Protein AF-F4LN16-F1 (afdb_monomer_lite)

Secondary structure (DSSP, 8-state):
---SHHHHHHHHTTHHHHHHHHHHHHHHHHHHHHHHHHHHHHHHHHHHHSTTTGGGG---EE--GGG--GGGG-TTTS-TTS------HHHHHHHHHIIIIIIHHHHHHHHHTT--HHHHHHHHHHHHHHHHHHHHHHHHHHHSS-SSEE-STTEETTTEESTTHHHHHHHHHHHHHHHHHHHHHHHHHHHHH--SS--TT-TT------EEEEE----B-S--TTSSS-TTHHHHHHHHHHHHHT-TTEEEEEEES-SB-SS-S-TTSPPPPHHHHHHHTTTSHHHHHHHHHHHHSSEEEEE--STTTT--TTTT--TT-SSPPEE--HHHHHHHTGGGTEEE--SGGG-TTTS---STT-GGG--HHHHHHHHHHTSS-HHHHHHHHHH-HHHHHHHHHHHHHHHT--S-HHHHHHHHHHHHHHHHHHHHHHHHHHHHHH-TTSPPP-TT-EE---TTS--EEHHHHHHHTTTHHHHHHH-SSS-HHHHHTSSSSTTTTHHHHHHTT-SB-HHHHHHHHSS-----EEEEE-TTSS-EEEEE-SBSS-EEEEE---SS---TT---EEEEEEEETTEEEEEEEE-

Radius of gyration: 30.89 Å; chains: 1; bounding box: 76×67×86 Å

InterPro domains:
  IPR004843 Calcineurin-like, phosphoesterase domain [PF00149] (211-348)
  IPR029052 Metallo-dependent phosphatase-like [G3DSA:3.60.21.10] (211-582)
  IPR029052 Metallo-dependent phosphatase-like [SSF56300] (209-579)
  IPR043461 UDP-2,3-diacylglucosamine hydrolase LpxH-like [PTHR34990] (208-359)

Structure (mmCIF, N/CA/C/O backbone):
data_AF-F4LN16-F1
#
_entry.id   AF-F4LN16-F1
#
loop_
_atom_site.group_PDB
_atom_site.id
_atom_site.type_symbol
_atom_site.label_atom_id
_atom_site.label_alt_id
_atom_site.label_comp_id
_atom_site.label_asym_id
_atom_site.label_entity_id
_atom_site.label_seq_id
_atom_site.pdbx_PDB_ins_code
_atom_site.Cartn_x
_atom_site.Cartn_y
_atom_site.Cartn_z
_atom_site.occupancy
_atom_site.B_iso_or_equiv
_atom_site.auth_seq_id
_atom_site.auth_comp_id
_atom_site.auth_asym_id
_atom_site.auth_atom_id
_atom_site.pdbx_PDB_model_num
ATOM 1 N N . MET A 1 1 ? 5.164 -34.616 -32.932 1.00 37.34 1 MET A N 1
ATOM 2 C CA . MET A 1 1 ? 6.155 -33.769 -33.631 1.00 37.34 1 MET A CA 1
ATOM 3 C C . MET A 1 1 ? 5.549 -32.377 -33.797 1.00 37.34 1 MET A C 1
ATOM 5 O O . MET A 1 1 ? 5.328 -31.905 -34.899 1.00 37.34 1 MET A O 1
ATOM 9 N N . GLU A 1 2 ? 5.218 -31.737 -32.679 1.00 31.42 2 GLU A N 1
ATOM 10 C CA . GLU A 1 2 ? 4.514 -30.456 -32.666 1.00 31.42 2 GLU A CA 1
ATOM 11 C C . GLU A 1 2 ? 5.154 -29.552 -31.614 1.00 31.42 2 GLU A C 1
ATOM 13 O O . GLU A 1 2 ? 5.556 -30.015 -30.548 1.00 31.42 2 GLU A O 1
ATOM 18 N N . ASP A 1 3 ? 5.220 -28.270 -31.959 1.00 35.97 3 ASP A N 1
ATOM 19 C CA . ASP A 1 3 ? 5.497 -27.126 -31.089 1.00 35.97 3 ASP A CA 1
ATOM 20 C C . ASP A 1 3 ? 6.939 -26.577 -30.972 1.00 35.97 3 ASP A C 1
ATOM 22 O O . ASP A 1 3 ? 7.428 -26.192 -29.906 1.00 35.97 3 ASP A O 1
ATOM 26 N N . THR A 1 4 ? 7.619 -26.425 -32.111 1.00 29.00 4 THR A N 1
ATOM 27 C CA . THR A 1 4 ? 8.738 -25.466 -32.264 1.00 29.00 4 THR A CA 1
ATOM 28 C C . THR A 1 4 ? 8.335 -24.181 -33.005 1.00 29.00 4 THR A C 1
ATOM 30 O O . THR A 1 4 ? 8.997 -23.146 -32.860 1.00 29.00 4 THR A O 1
ATOM 33 N N . SER A 1 5 ? 7.213 -24.179 -33.731 1.00 26.91 5 SER A N 1
ATOM 34 C CA . SER A 1 5 ? 6.745 -23.029 -34.520 1.00 26.91 5 SER A CA 1
ATOM 35 C C . SER A 1 5 ? 6.033 -21.956 -33.677 1.00 26.91 5 SER A C 1
ATOM 37 O O . SER A 1 5 ? 6.290 -20.764 -33.871 1.00 26.91 5 SER A O 1
ATOM 39 N N . ILE A 1 6 ? 5.233 -22.327 -32.667 1.00 27.16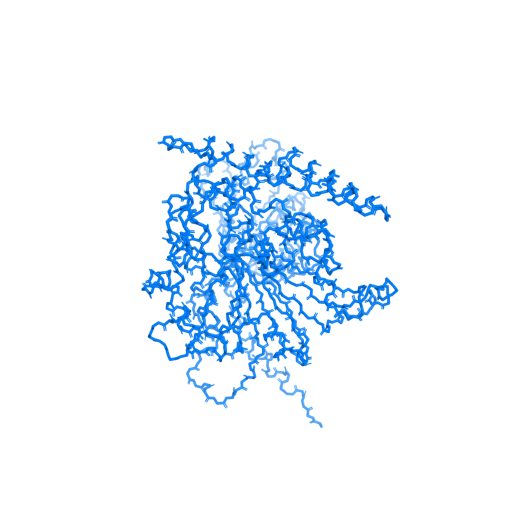 6 ILE A N 1
ATOM 40 C CA . ILE A 1 6 ? 4.434 -21.374 -31.864 1.00 27.16 6 ILE A CA 1
ATOM 41 C C . ILE A 1 6 ? 5.323 -20.594 -30.874 1.00 27.16 6 ILE A C 1
ATOM 43 O O . ILE A 1 6 ? 5.148 -19.385 -30.661 1.00 27.16 6 ILE A O 1
ATOM 47 N N . ARG A 1 7 ? 6.374 -21.228 -30.336 1.00 28.97 7 ARG A N 1
ATOM 48 C CA . ARG A 1 7 ? 7.400 -20.551 -29.514 1.00 28.97 7 ARG A CA 1
ATOM 49 C C . ARG A 1 7 ? 8.200 -19.503 -30.290 1.00 28.97 7 ARG A C 1
ATOM 51 O O . ARG A 1 7 ? 8.580 -18.481 -29.711 1.00 28.97 7 ARG A O 1
ATOM 58 N N . THR A 1 8 ? 8.420 -19.730 -31.580 1.00 29.66 8 THR A N 1
ATOM 59 C CA . THR A 1 8 ? 9.166 -18.821 -32.460 1.00 29.66 8 THR A CA 1
ATOM 60 C C . THR A 1 8 ? 8.278 -17.656 -32.911 1.00 29.66 8 THR A C 1
ATOM 62 O O . THR A 1 8 ? 8.691 -16.496 -32.829 1.00 29.66 8 THR A O 1
ATOM 65 N N . TYR A 1 9 ? 7.002 -17.921 -33.213 1.00 26.88 9 TYR A N 1
ATOM 66 C CA . TYR A 1 9 ? 6.015 -16.900 -33.587 1.00 26.88 9 TYR A CA 1
ATOM 67 C C . TYR A 1 9 ? 5.689 -15.898 -32.464 1.00 26.88 9 TYR A C 1
ATOM 69 O O . TYR A 1 9 ? 5.563 -14.698 -32.718 1.00 26.88 9 TYR A O 1
ATOM 77 N N . SER A 1 10 ? 5.610 -16.334 -31.200 1.00 31.66 10 SER A N 1
ATOM 78 C CA . SER A 1 10 ? 5.331 -15.422 -30.070 1.00 31.66 10 SER A CA 1
ATOM 79 C C . SER A 1 10 ? 6.490 -14.464 -29.744 1.00 31.66 10 SER A C 1
ATOM 81 O O . SER A 1 10 ? 6.257 -13.346 -29.271 1.00 31.66 10 SER A O 1
ATOM 83 N N . LYS A 1 11 ? 7.737 -14.862 -30.041 1.00 32.44 11 LYS A N 1
ATOM 84 C CA . LYS A 1 11 ? 8.923 -13.995 -29.948 1.00 32.44 11 LYS A CA 1
ATOM 85 C C . LYS A 1 11 ? 9.007 -13.032 -31.132 1.00 32.44 11 LYS A C 1
ATOM 87 O O . LYS A 1 11 ? 9.283 -11.853 -30.915 1.00 32.44 11 LYS A O 1
ATOM 92 N N . LEU A 1 12 ? 8.689 -13.498 -32.343 1.00 32.75 12 LEU A N 1
ATOM 93 C CA . LEU A 1 12 ? 8.627 -12.670 -33.553 1.00 32.75 12 LEU A CA 1
ATOM 94 C C . LEU A 1 12 ? 7.571 -11.563 -33.439 1.00 32.75 12 LEU A C 1
ATOM 96 O O . LEU A 1 12 ? 7.859 -10.424 -33.780 1.00 32.75 12 LEU A O 1
ATOM 100 N N . LYS A 1 13 ? 6.401 -11.822 -32.836 1.00 37.47 13 LYS A N 1
ATOM 101 C CA . LYS A 1 13 ? 5.354 -10.796 -32.628 1.00 37.47 13 LYS A CA 1
ATOM 102 C C . LYS A 1 13 ? 5.766 -9.676 -31.651 1.00 37.47 13 LYS A C 1
ATOM 104 O O . LYS A 1 13 ? 5.199 -8.587 -31.683 1.00 37.47 13 LYS A O 1
ATOM 109 N N . GLN A 1 14 ? 6.764 -9.914 -30.791 1.00 49.38 14 GLN A N 1
ATOM 110 C CA . GLN A 1 14 ? 7.342 -8.903 -29.890 1.00 49.38 14 GLN A CA 1
ATOM 111 C C . GLN A 1 14 ? 8.616 -8.251 -30.440 1.00 49.38 14 GLN A C 1
ATOM 113 O O . GLN A 1 14 ? 9.023 -7.205 -29.932 1.00 49.38 14 GLN A O 1
ATOM 118 N N . TRP A 1 15 ? 9.253 -8.843 -31.452 1.00 52.09 15 TRP A N 1
ATOM 119 C CA . TRP A 1 15 ? 10.538 -8.383 -31.971 1.00 52.09 15 TRP A CA 1
ATOM 120 C C . TRP A 1 15 ? 10.449 -6.987 -32.613 1.00 52.09 15 TRP A C 1
ATOM 122 O O . TRP A 1 15 ? 11.186 -6.115 -32.158 1.00 52.09 15 TRP A O 1
ATOM 132 N N . PRO A 1 16 ? 9.473 -6.669 -33.492 1.00 63.22 16 PRO A N 1
ATOM 133 C CA . PRO A 1 16 ? 9.301 -5.310 -34.014 1.00 63.22 16 PRO A CA 1
ATOM 134 C C . PRO A 1 16 ? 9.028 -4.269 -32.924 1.00 63.22 16 PRO A C 1
ATOM 136 O O . PRO A 1 16 ? 9.387 -3.103 -33.057 1.00 63.22 16 PRO A O 1
ATOM 139 N N . LYS A 1 17 ? 8.382 -4.659 -31.816 1.00 62.19 17 LYS A N 1
ATOM 140 C CA . LYS A 1 17 ? 8.159 -3.764 -30.668 1.00 62.19 17 LYS A CA 1
ATOM 141 C C . LYS A 1 17 ? 9.467 -3.486 -29.928 1.00 62.19 17 LYS A C 1
ATOM 143 O O . LYS A 1 17 ? 9.759 -2.330 -29.647 1.00 62.19 17 LYS A O 1
ATOM 148 N N . ARG A 1 18 ? 10.262 -4.525 -29.654 1.00 65.62 18 ARG A N 1
ATOM 149 C CA . ARG A 1 18 ? 11.571 -4.391 -28.996 1.00 65.62 18 ARG A CA 1
ATOM 150 C C . ARG A 1 18 ? 12.561 -3.615 -29.856 1.00 65.62 18 ARG A C 1
ATOM 152 O O . ARG A 1 18 ? 13.267 -2.776 -29.320 1.00 65.62 18 ARG A O 1
ATOM 159 N N . VAL A 1 19 ? 12.552 -3.835 -31.169 1.00 75.25 19 VAL A N 1
ATOM 160 C CA . VAL A 1 19 ? 13.363 -3.076 -32.128 1.00 75.25 19 VAL A CA 1
ATOM 161 C C . VAL A 1 19 ? 12.943 -1.610 -32.140 1.00 75.25 19 VAL A C 1
ATOM 163 O O . VAL A 1 19 ? 13.795 -0.751 -31.976 1.00 75.25 19 VAL A O 1
ATOM 166 N N . ARG A 1 20 ? 11.644 -1.292 -32.224 1.00 73.75 20 ARG A N 1
ATOM 167 C CA . ARG A 1 20 ? 11.171 0.105 -32.156 1.00 73.75 20 ARG A CA 1
ATOM 168 C C . ARG A 1 20 ? 11.523 0.798 -30.839 1.00 73.75 20 ARG A C 1
ATOM 170 O O . ARG A 1 20 ? 11.891 1.966 -30.854 1.00 73.75 20 ARG A O 1
ATOM 177 N N . GLN A 1 21 ? 11.427 0.095 -29.711 1.00 72.25 21 GLN A N 1
ATOM 178 C CA . GLN A 1 21 ? 11.827 0.629 -28.405 1.00 72.25 21 GLN A CA 1
ATOM 179 C C . GLN A 1 21 ? 13.337 0.854 -28.323 1.00 72.25 21 GLN A C 1
ATOM 181 O O . GLN A 1 21 ? 13.765 1.917 -27.887 1.00 72.25 21 GLN A O 1
ATOM 186 N N . ALA A 1 22 ? 14.133 -0.115 -28.780 1.00 81.44 22 ALA A N 1
ATOM 187 C CA . ALA A 1 22 ? 15.582 0.015 -28.853 1.00 81.44 22 ALA A CA 1
ATOM 188 C C . ALA A 1 22 ? 15.990 1.173 -29.772 1.00 81.44 22 ALA A C 1
ATOM 190 O O . ALA A 1 22 ? 16.833 1.965 -29.379 1.00 81.44 22 ALA A O 1
ATOM 191 N N . LEU A 1 23 ? 15.339 1.334 -30.930 1.00 84.25 23 LEU A N 1
ATOM 192 C CA . LEU A 1 23 ? 15.556 2.460 -31.840 1.00 84.25 23 LEU A CA 1
ATOM 193 C C . LEU A 1 23 ? 15.198 3.788 -31.171 1.00 84.25 23 LEU A C 1
ATOM 195 O O . LEU A 1 23 ? 16.035 4.674 -31.111 1.00 84.25 23 LEU A O 1
ATOM 199 N N . PHE A 1 24 ? 14.001 3.934 -30.602 1.00 83.12 24 PHE A N 1
ATOM 200 C CA . PHE A 1 24 ? 13.616 5.173 -29.915 1.00 83.12 24 PHE A CA 1
ATOM 201 C C . PHE A 1 24 ? 14.622 5.567 -28.822 1.00 83.12 24 PHE A C 1
ATOM 203 O O . PHE A 1 24 ? 15.041 6.721 -28.746 1.00 83.12 24 PHE A O 1
ATOM 210 N N . ARG A 1 25 ? 15.046 4.595 -28.008 1.00 85.25 25 ARG A N 1
ATOM 211 C CA . ARG A 1 25 ? 16.052 4.800 -26.961 1.00 85.25 25 ARG A CA 1
ATOM 212 C C . ARG A 1 25 ? 17.414 5.147 -27.544 1.00 85.25 25 ARG A C 1
ATOM 214 O O . ARG A 1 25 ? 18.041 6.079 -27.062 1.00 85.25 25 ARG A O 1
ATOM 221 N N . PHE A 1 26 ? 17.830 4.464 -28.606 1.00 91.19 26 PHE A N 1
ATOM 222 C CA . PHE A 1 26 ? 19.045 4.772 -29.353 1.00 91.19 26 PHE A CA 1
ATOM 223 C C . PHE A 1 26 ? 19.055 6.234 -29.811 1.00 91.19 26 PHE A C 1
ATOM 225 O O . PHE A 1 26 ? 20.025 6.939 -29.546 1.00 91.19 26 PHE A O 1
ATOM 232 N N . PHE A 1 27 ? 17.957 6.713 -30.410 1.00 89.00 27 PHE A N 1
ATOM 233 C CA . PHE A 1 27 ? 17.857 8.103 -30.861 1.00 89.00 27 PHE A CA 1
ATOM 234 C C . PHE A 1 27 ? 17.909 9.095 -29.695 1.00 89.00 27 PHE A C 1
ATOM 236 O O . PHE A 1 27 ? 18.567 10.130 -29.786 1.00 89.00 27 PHE A O 1
ATOM 243 N N . LEU A 1 28 ? 17.238 8.778 -28.586 1.00 87.12 28 LEU A N 1
ATOM 244 C CA . LEU A 1 28 ? 17.221 9.636 -27.407 1.00 87.12 28 LEU A CA 1
ATOM 245 C C . LEU A 1 28 ? 18.602 9.732 -26.743 1.00 87.12 28 LEU A C 1
ATOM 247 O O . LEU A 1 28 ? 19.050 10.838 -26.438 1.00 87.12 28 LEU A O 1
ATOM 251 N N . TYR A 1 29 ? 19.284 8.597 -26.560 1.00 90.44 29 TYR A N 1
ATOM 252 C CA . TYR A 1 29 ? 20.649 8.554 -26.035 1.00 90.44 29 TYR A CA 1
ATOM 253 C C . TYR A 1 29 ? 21.619 9.299 -26.946 1.00 90.44 29 TYR A C 1
ATOM 255 O O . TYR A 1 29 ? 22.353 10.155 -26.459 1.00 90.44 29 TYR A O 1
ATOM 263 N N . GLY A 1 30 ? 21.569 9.037 -28.255 1.00 90.75 30 GLY A N 1
ATOM 264 C CA . GLY A 1 30 ? 22.400 9.728 -29.237 1.00 90.75 30 GLY A CA 1
ATOM 265 C C . GLY A 1 30 ? 22.217 11.246 -29.181 1.00 90.75 30 GLY A C 1
ATO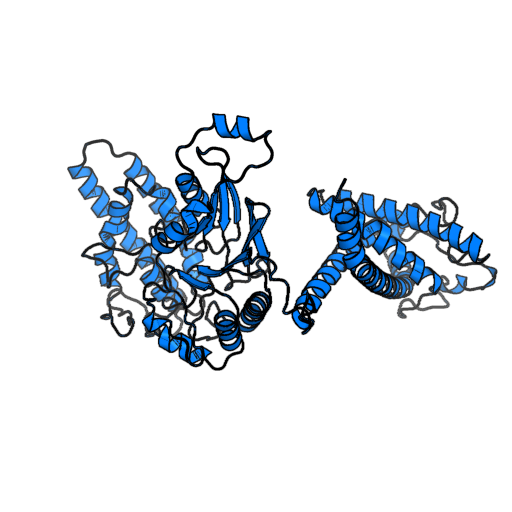M 266 O O . GLY A 1 30 ? 23.198 11.980 -29.113 1.00 90.75 30 GLY A O 1
ATOM 267 N N . ALA A 1 31 ? 20.970 11.727 -29.124 1.00 89.00 31 ALA A N 1
ATOM 268 C CA . ALA A 1 31 ? 20.674 13.159 -29.084 1.00 89.00 31 ALA A CA 1
ATOM 269 C C . ALA A 1 31 ? 21.133 13.815 -27.773 1.00 89.00 31 ALA A C 1
ATOM 271 O O . ALA A 1 31 ? 21.769 14.867 -27.791 1.00 89.00 31 ALA A O 1
ATOM 272 N N . SER A 1 32 ? 20.830 13.189 -26.631 1.00 85.75 32 SER A N 1
ATOM 273 C CA . SER A 1 32 ? 21.186 13.730 -25.314 1.00 85.75 32 SER A CA 1
ATOM 274 C C . SER A 1 32 ? 22.694 13.766 -25.089 1.00 85.75 32 SER A C 1
ATOM 276 O O . SER A 1 32 ? 23.201 14.723 -24.512 1.00 85.75 32 SER A O 1
ATOM 278 N N . LEU A 1 33 ? 23.420 12.748 -25.553 1.00 89.00 33 LEU A N 1
ATOM 279 C CA . LEU A 1 33 ? 24.867 12.679 -25.379 1.00 89.00 33 LEU A CA 1
ATOM 280 C C . LEU A 1 33 ? 25.624 13.546 -26.387 1.00 89.00 33 LEU A C 1
ATOM 282 O O . LEU A 1 33 ? 26.634 14.113 -26.001 1.00 89.00 33 LEU A O 1
ATOM 286 N N . ILE A 1 34 ? 25.111 13.773 -27.605 1.00 88.81 34 ILE A N 1
ATOM 287 C CA . ILE A 1 34 ? 25.648 14.836 -28.476 1.00 88.81 34 ILE A CA 1
ATOM 288 C C . ILE A 1 34 ? 25.485 16.212 -27.825 1.00 88.81 34 ILE A C 1
ATOM 290 O O . ILE A 1 34 ? 26.419 17.008 -27.829 1.00 88.81 34 ILE A O 1
ATOM 294 N N . ALA A 1 35 ? 24.317 16.507 -27.245 1.00 85.19 35 ALA A N 1
ATOM 295 C CA . ALA A 1 35 ? 24.130 17.763 -26.521 1.00 85.19 35 ALA A CA 1
ATOM 296 C C . ALA A 1 35 ? 25.091 17.864 -25.320 1.00 85.19 35 ALA A C 1
ATOM 298 O O . ALA A 1 35 ? 25.643 18.930 -25.049 1.00 85.19 35 ALA A O 1
ATOM 299 N N . GLY A 1 36 ? 25.327 16.737 -24.640 1.00 84.88 36 GLY A N 1
ATOM 300 C CA . GLY A 1 36 ? 26.339 16.601 -23.597 1.00 84.88 36 GLY A CA 1
ATOM 301 C C . GLY A 1 36 ? 27.752 16.896 -24.098 1.00 84.88 36 GLY A C 1
ATOM 302 O O . GLY A 1 36 ? 28.446 17.674 -23.459 1.00 84.88 36 GLY A O 1
ATOM 303 N N . GLU A 1 37 ? 28.142 16.354 -25.252 1.00 85.19 37 GLU A N 1
ATOM 304 C CA . GLU A 1 37 ? 29.452 16.553 -25.889 1.00 85.19 37 GLU A CA 1
ATOM 305 C C . GLU A 1 37 ? 29.754 18.034 -26.128 1.00 85.19 37 GLU A C 1
ATOM 307 O O . GLU A 1 37 ? 30.825 18.532 -25.784 1.00 85.19 37 GLU A O 1
ATOM 312 N N . VAL A 1 38 ? 28.766 18.777 -26.636 1.00 82.31 38 VAL A N 1
ATOM 313 C CA . VAL A 1 38 ? 28.900 20.222 -26.860 1.00 82.31 38 VAL A CA 1
ATOM 314 C C . VAL A 1 38 ? 29.159 20.961 -25.542 1.00 82.31 38 VAL A C 1
ATOM 316 O O . VAL A 1 38 ? 29.987 21.868 -25.490 1.00 82.31 38 VAL A O 1
ATOM 319 N N . ALA A 1 39 ? 28.507 20.549 -24.452 1.00 82.88 39 ALA A N 1
ATOM 320 C CA . ALA A 1 39 ? 28.757 21.106 -23.124 1.00 82.88 39 ALA A CA 1
ATOM 321 C C . ALA A 1 39 ? 30.084 20.627 -22.508 1.00 82.88 39 ALA A C 1
ATOM 323 O O . ALA A 1 39 ? 30.680 21.322 -21.679 1.00 82.88 39 ALA A O 1
ATOM 324 N N . PHE A 1 40 ? 30.555 19.449 -22.910 1.00 85.81 40 PHE A N 1
ATOM 325 C CA . PHE A 1 40 ? 31.694 18.765 -22.319 1.00 85.81 40 PHE A CA 1
ATOM 326 C C . PHE A 1 40 ? 33.007 19.526 -22.543 1.00 85.81 40 PHE A C 1
ATOM 328 O O . PHE A 1 40 ? 33.844 19.581 -21.640 1.00 85.81 40 PHE A O 1
ATOM 335 N N . TYR A 1 41 ? 33.150 20.223 -23.675 1.00 83.38 41 TYR A N 1
ATOM 336 C CA . TYR A 1 41 ? 34.265 21.145 -23.938 1.00 83.38 41 TYR A CA 1
ATOM 337 C C . TYR A 1 41 ? 34.369 22.255 -22.884 1.00 83.38 41 TYR A C 1
ATOM 339 O O . TYR A 1 41 ? 35.424 22.444 -22.268 1.00 83.38 41 TYR A O 1
ATOM 347 N N . THR A 1 42 ? 33.270 22.969 -22.631 1.00 85.31 42 THR A N 1
ATOM 348 C CA . THR A 1 42 ? 33.218 24.037 -21.623 1.00 85.31 42 THR A CA 1
ATOM 349 C C . THR A 1 42 ? 33.458 23.481 -20.218 1.00 85.31 42 THR A C 1
ATOM 351 O O . THR A 1 42 ? 34.251 24.047 -19.465 1.00 85.31 42 THR A O 1
ATOM 354 N N . ILE A 1 43 ? 32.851 22.337 -19.876 1.00 86.88 43 ILE A N 1
ATOM 355 C CA . ILE A 1 43 ? 33.059 21.659 -18.584 1.00 86.88 43 ILE A CA 1
ATOM 356 C C . ILE A 1 43 ? 34.537 21.300 -18.391 1.00 86.88 43 ILE A C 1
ATOM 358 O O . ILE A 1 43 ? 35.085 21.528 -17.315 1.00 86.88 43 ILE A O 1
ATOM 362 N N . THR A 1 44 ? 35.198 20.798 -19.434 1.00 87.81 44 THR A N 1
ATOM 363 C CA . THR A 1 44 ? 36.616 20.423 -19.388 1.00 87.81 44 THR A CA 1
ATOM 364 C C . THR A 1 44 ? 37.510 21.632 -19.154 1.00 87.81 44 THR A C 1
ATOM 366 O O . THR A 1 44 ? 38.386 21.592 -18.290 1.00 87.81 44 THR A O 1
ATOM 369 N N . LYS A 1 45 ? 37.264 22.741 -19.862 1.00 86.19 45 LYS A N 1
ATOM 370 C CA . LYS A 1 45 ? 37.996 24.001 -19.655 1.00 86.19 45 LYS A CA 1
ATOM 371 C C . LYS A 1 45 ? 37.838 24.519 -18.225 1.00 86.19 45 LYS A C 1
ATOM 373 O O . LYS A 1 45 ? 38.839 24.824 -17.583 1.00 86.19 45 LYS A O 1
ATOM 378 N N . ILE A 1 46 ? 36.606 24.552 -17.709 1.00 87.75 46 ILE A N 1
ATOM 379 C CA . ILE A 1 46 ? 36.316 24.955 -16.324 1.00 87.75 46 ILE A CA 1
ATOM 380 C C . ILE A 1 46 ? 37.029 24.027 -15.336 1.00 87.75 46 ILE A C 1
ATOM 382 O O . ILE A 1 46 ? 37.689 24.496 -14.412 1.00 87.75 46 ILE A O 1
ATOM 386 N N . GLY A 1 47 ? 36.938 22.714 -15.548 1.00 88.19 47 GLY A N 1
ATOM 387 C CA . GLY A 1 47 ? 37.581 21.706 -14.714 1.00 88.19 47 GLY A CA 1
ATOM 388 C C . GLY A 1 47 ? 39.094 21.897 -14.626 1.00 88.19 47 GLY A C 1
ATOM 389 O O . GLY A 1 47 ? 39.642 21.904 -13.525 1.00 88.19 47 GLY A O 1
ATOM 390 N N . ARG A 1 48 ? 39.761 22.160 -15.760 1.00 88.50 48 ARG A N 1
ATOM 391 C CA . ARG A 1 48 ? 41.199 22.487 -15.822 1.00 88.50 48 ARG A CA 1
ATOM 392 C C . ARG A 1 48 ? 41.556 23.758 -15.040 1.00 88.50 48 ARG A C 1
ATOM 394 O O . ARG A 1 48 ? 42.661 23.848 -14.514 1.00 88.50 48 ARG A O 1
ATOM 401 N N . SER A 1 49 ? 40.640 24.721 -14.924 1.00 86.25 49 SER A N 1
ATOM 402 C CA . SER A 1 49 ? 40.849 25.945 -14.134 1.00 86.25 49 SER A CA 1
ATOM 403 C C . SER A 1 49 ? 40.714 25.736 -12.616 1.00 86.25 49 SER A C 1
ATOM 405 O O . SER A 1 49 ? 41.193 26.566 -11.842 1.00 86.25 49 SER A O 1
ATOM 407 N N . ILE A 1 50 ? 40.097 24.640 -12.156 1.00 90.00 50 ILE A N 1
ATOM 408 C CA . ILE A 1 50 ? 39.844 24.372 -10.730 1.00 90.00 50 ILE A CA 1
ATOM 409 C C . ILE A 1 50 ? 40.928 23.434 -10.176 1.00 90.00 50 ILE A C 1
ATOM 411 O O . ILE A 1 50 ? 40.825 22.212 -10.269 1.00 90.00 50 ILE A O 1
ATOM 415 N N . LYS A 1 51 ? 41.967 24.006 -9.546 1.00 91.25 51 LYS A N 1
ATOM 416 C CA . LYS A 1 51 ? 43.184 23.283 -9.106 1.00 91.25 51 LYS A CA 1
ATOM 417 C C . LYS A 1 51 ? 42.941 21.933 -8.396 1.00 91.25 51 LYS A C 1
ATOM 419 O O . LYS A 1 51 ? 43.603 20.973 -8.782 1.00 91.25 51 LYS A O 1
ATOM 424 N N . PRO A 1 52 ? 42.016 21.795 -7.420 1.00 91.12 52 PRO A N 1
ATOM 425 C CA . PRO A 1 52 ? 41.808 20.517 -6.725 1.00 91.12 52 PRO A CA 1
ATOM 426 C C . PRO A 1 52 ? 41.337 19.355 -7.613 1.00 91.12 52 PRO A C 1
ATOM 428 O O . PRO A 1 52 ? 41.544 18.196 -7.262 1.00 91.12 52 PRO A O 1
ATOM 431 N N . ILE A 1 53 ? 40.697 19.650 -8.748 1.00 88.94 53 ILE A N 1
ATOM 432 C CA . ILE A 1 53 ? 40.116 18.644 -9.650 1.00 88.94 53 ILE A CA 1
ATOM 433 C C . ILE A 1 53 ? 40.693 18.699 -11.065 1.00 88.94 53 ILE A C 1
ATOM 435 O O . ILE A 1 53 ? 40.347 17.850 -11.876 1.00 88.94 53 ILE A O 1
ATOM 439 N N . ALA A 1 54 ? 41.588 19.645 -11.365 1.00 88.38 54 ALA A N 1
ATOM 440 C CA . ALA A 1 54 ? 42.150 19.854 -12.700 1.00 88.38 54 ALA A CA 1
ATOM 441 C C . ALA A 1 54 ? 42.791 18.590 -13.291 1.00 88.38 54 ALA A C 1
ATOM 443 O O . ALA A 1 54 ? 42.704 18.357 -14.495 1.00 88.38 54 ALA A O 1
ATOM 444 N N . TRP A 1 55 ? 43.366 17.736 -12.440 1.00 85.50 55 TRP A N 1
ATOM 445 C CA . TRP A 1 55 ? 43.961 16.463 -12.841 1.00 85.50 55 TRP A CA 1
ATOM 446 C C . TRP A 1 55 ? 42.957 15.502 -13.509 1.00 85.50 55 TRP A C 1
ATOM 448 O O . TRP A 1 55 ? 43.354 14.747 -14.394 1.00 85.50 55 TRP A O 1
ATOM 458 N N . LEU A 1 56 ? 41.660 15.580 -13.169 1.00 84.81 56 LEU A N 1
ATOM 459 C CA . LEU A 1 56 ? 40.579 14.787 -13.784 1.00 84.81 56 LEU A CA 1
ATOM 460 C C . LEU A 1 56 ? 40.262 15.207 -15.227 1.00 84.81 56 LEU A C 1
ATOM 462 O O . LEU A 1 56 ? 39.538 14.501 -15.921 1.00 84.81 56 LEU A O 1
ATOM 466 N N . PHE A 1 57 ? 40.772 16.359 -15.666 1.00 88.00 57 PHE A N 1
ATOM 467 C CA . PHE A 1 57 ? 40.487 16.973 -16.966 1.00 88.00 57 PHE A CA 1
ATOM 468 C C . PHE A 1 57 ? 41.740 17.073 -17.848 1.00 88.00 57 PHE A C 1
ATOM 470 O O . PHE A 1 57 ? 41.819 17.912 -18.746 1.00 88.00 57 PHE A O 1
ATOM 477 N N . THR A 1 58 ? 42.748 16.245 -17.571 1.00 84.38 58 THR A N 1
ATOM 478 C CA . THR A 1 58 ? 44.045 16.251 -18.267 1.00 84.38 58 THR A CA 1
ATOM 479 C C . THR A 1 58 ? 44.046 15.470 -19.579 1.00 84.38 58 THR A C 1
ATOM 481 O O . THR A 1 58 ? 44.983 15.624 -20.359 1.00 84.38 58 THR A O 1
ATOM 484 N N . TYR A 1 59 ? 43.000 14.683 -19.852 1.00 88.25 59 TYR A N 1
ATOM 485 C CA . TYR A 1 59 ? 42.823 14.012 -21.139 1.00 88.25 59 TYR A CA 1
ATOM 486 C C . TYR A 1 59 ? 42.802 15.031 -22.289 1.00 88.25 59 TYR A C 1
ATOM 488 O O . TYR A 1 59 ? 42.333 16.166 -22.134 1.00 88.25 59 TYR A O 1
ATOM 496 N N . GLN A 1 60 ? 43.306 14.622 -23.449 1.00 86.44 60 GLN A N 1
ATOM 497 C CA . GLN A 1 60 ? 43.362 15.448 -24.651 1.00 86.44 60 GLN A CA 1
ATOM 498 C C . GLN A 1 60 ? 42.654 14.716 -25.775 1.00 86.44 60 GLN A C 1
ATOM 500 O O . GLN A 1 60 ? 43.250 13.864 -26.430 1.00 86.44 60 GLN A O 1
ATOM 505 N N . TRP A 1 61 ? 41.379 15.043 -25.973 1.00 87.88 61 TRP A N 1
ATOM 506 C CA . TRP A 1 61 ? 40.621 14.528 -27.100 1.00 87.88 61 TRP A CA 1
ATOM 507 C C . TRP A 1 61 ? 40.663 15.542 -28.255 1.00 87.88 61 TRP A C 1
ATOM 509 O O . TRP A 1 61 ? 40.459 16.745 -28.063 1.00 87.88 61 TRP A O 1
ATOM 519 N N . SER A 1 62 ? 40.934 15.041 -29.453 1.00 89.00 62 SER A N 1
ATOM 520 C CA . SER A 1 62 ? 41.087 15.800 -30.695 1.00 89.00 62 SER A CA 1
ATOM 521 C C . SER A 1 62 ? 40.317 15.129 -31.825 1.00 89.00 62 SER A C 1
ATOM 523 O O . SER A 1 62 ? 39.813 14.014 -31.681 1.00 89.00 62 SER A O 1
ATOM 525 N N . VAL A 1 63 ? 40.207 15.822 -32.953 1.00 90.69 63 VAL A N 1
ATOM 526 C CA . VAL A 1 63 ? 39.562 15.327 -34.178 1.00 90.69 63 VAL A CA 1
ATOM 527 C C . VAL A 1 63 ? 40.562 15.337 -35.327 1.00 90.69 63 VAL A C 1
ATOM 529 O O . VAL A 1 63 ? 41.634 15.920 -35.201 1.00 90.69 63 VAL A O 1
ATOM 532 N N . ASP A 1 64 ? 40.242 14.676 -36.442 1.00 92.19 64 ASP A N 1
ATOM 533 C CA . ASP A 1 64 ? 41.160 14.547 -37.578 1.00 92.19 64 ASP A CA 1
ATOM 534 C C . ASP A 1 64 ? 41.801 15.902 -37.967 1.00 92.19 64 ASP A C 1
ATOM 536 O O . ASP A 1 64 ? 41.076 16.845 -38.315 1.00 92.19 64 ASP A O 1
ATOM 540 N N . PRO A 1 65 ? 43.146 16.014 -37.951 1.00 90.00 65 PRO A N 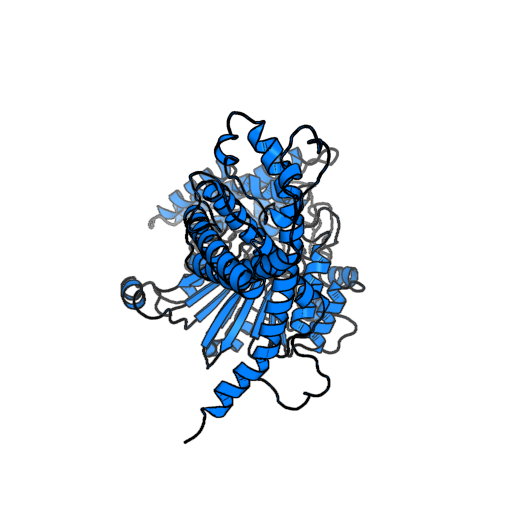1
ATOM 541 C CA . PRO A 1 65 ? 43.838 17.285 -38.169 1.00 90.00 65 PRO A CA 1
ATOM 542 C C . PRO A 1 65 ? 43.517 17.952 -39.510 1.00 90.00 65 PRO A C 1
ATOM 544 O O . PRO A 1 65 ? 43.640 19.169 -39.634 1.00 90.00 65 PRO A O 1
ATOM 547 N N . ARG A 1 66 ? 43.062 17.178 -40.508 1.00 92.50 66 ARG A N 1
ATOM 548 C CA . ARG A 1 66 ? 42.644 17.687 -41.825 1.00 92.50 66 ARG A CA 1
ATOM 549 C C . ARG A 1 66 ? 41.483 18.678 -41.755 1.00 92.50 66 ARG A C 1
ATOM 551 O O . ARG A 1 66 ? 41.293 19.442 -42.693 1.00 92.50 66 ARG A O 1
ATOM 558 N N . PHE A 1 67 ? 40.697 18.656 -40.680 1.00 87.62 67 PHE A N 1
ATOM 559 C CA . PHE A 1 67 ? 39.577 19.579 -40.503 1.00 87.62 67 PHE A CA 1
ATOM 560 C C . PHE A 1 67 ? 39.977 20.896 -39.832 1.00 87.62 67 PHE A C 1
ATOM 562 O O . PHE A 1 67 ? 39.180 21.829 -39.836 1.00 87.62 67 PHE A O 1
ATOM 569 N N . HIS A 1 68 ? 41.189 20.991 -39.274 1.00 86.81 68 HIS A N 1
ATOM 570 C CA . HIS A 1 68 ? 41.688 22.187 -38.587 1.00 86.81 68 HIS A CA 1
ATOM 571 C C . HIS A 1 68 ? 40.758 22.700 -37.464 1.00 86.81 68 HIS A C 1
ATOM 573 O O . HIS A 1 68 ? 40.615 23.905 -37.265 1.00 86.81 68 HIS A O 1
ATOM 579 N N . LEU A 1 69 ? 40.129 21.783 -36.715 1.00 84.94 69 LEU A N 1
ATOM 580 C CA . LEU A 1 69 ? 39.143 22.107 -35.669 1.00 84.94 69 LEU A CA 1
ATOM 581 C C . LEU A 1 69 ? 39.697 22.070 -34.229 1.00 84.94 69 LEU A C 1
ATOM 583 O O . LEU A 1 69 ? 38.946 22.260 -33.270 1.00 84.94 69 LEU A O 1
ATOM 587 N N . ASP A 1 70 ? 40.997 21.836 -34.039 1.00 81.88 70 ASP A N 1
ATOM 588 C CA . ASP A 1 70 ? 41.604 21.773 -32.697 1.00 81.88 70 ASP A CA 1
ATOM 589 C C . ASP A 1 70 ? 41.682 23.141 -31.991 1.00 81.88 70 ASP A C 1
ATOM 591 O O . ASP A 1 70 ? 41.834 23.199 -30.769 1.00 81.88 70 ASP A O 1
ATOM 595 N N . THR A 1 71 ? 41.477 24.241 -32.725 1.00 79.81 71 THR A N 1
ATOM 596 C CA . THR A 1 71 ? 41.476 25.625 -32.206 1.00 79.81 71 THR A CA 1
ATOM 597 C C . THR A 1 71 ? 40.432 25.870 -31.116 1.00 79.81 71 THR A C 1
ATOM 599 O O . THR A 1 71 ? 40.515 26.840 -30.364 1.00 79.81 71 THR A O 1
ATOM 602 N N . ILE A 1 72 ? 39.456 24.969 -30.961 1.00 78.56 72 ILE A N 1
ATOM 603 C CA . ILE A 1 72 ? 38.484 25.028 -29.869 1.00 78.56 72 ILE A CA 1
ATOM 604 C C . ILE A 1 72 ? 39.139 24.952 -28.486 1.00 78.56 72 ILE A C 1
ATOM 606 O O . ILE A 1 72 ? 38.564 25.443 -27.512 1.00 78.56 72 ILE A O 1
ATOM 610 N N . TRP A 1 73 ? 40.316 24.338 -28.368 1.00 79.94 73 TRP A N 1
ATOM 611 C CA . TRP A 1 73 ? 41.031 24.215 -27.101 1.00 79.94 73 TRP A CA 1
ATOM 612 C C . TRP A 1 73 ? 41.789 25.485 -26.712 1.00 79.94 73 TRP A C 1
ATOM 614 O O . TRP A 1 73 ? 42.091 25.661 -25.529 1.00 79.94 73 TRP A O 1
ATOM 624 N N . ASP A 1 74 ? 42.003 26.399 -27.658 1.00 77.75 74 ASP A N 1
ATOM 625 C CA . ASP A 1 74 ? 42.747 27.631 -27.437 1.00 77.75 74 ASP A CA 1
ATOM 626 C C . ASP A 1 74 ? 41.935 28.596 -26.566 1.00 77.75 74 ASP A C 1
ATOM 628 O O . ASP A 1 74 ? 40.850 29.073 -26.919 1.00 77.75 74 ASP A O 1
ATOM 632 N N . THR A 1 75 ? 42.471 28.904 -25.384 1.00 63.28 75 THR A N 1
ATOM 633 C CA . THR A 1 75 ? 41.803 29.725 -24.362 1.00 63.28 75 THR A CA 1
ATOM 634 C C . THR A 1 75 ? 41.556 31.171 -24.798 1.00 63.28 75 THR A C 1
ATOM 636 O O . THR A 1 75 ? 40.748 31.852 -24.175 1.00 63.28 75 THR A O 1
ATOM 639 N N . GLY A 1 76 ? 42.231 31.637 -25.855 1.00 64.81 76 GLY A N 1
ATOM 640 C CA . GLY A 1 76 ? 42.061 32.976 -26.429 1.00 64.81 76 GLY A CA 1
ATOM 641 C C . GLY A 1 76 ? 40.991 33.085 -27.522 1.00 64.81 76 GLY A C 1
ATOM 642 O O . GLY A 1 76 ? 40.602 34.198 -27.856 1.00 64.81 76 GLY A O 1
ATOM 643 N N . VAL A 1 77 ? 40.505 31.963 -28.070 1.00 66.12 77 VAL A N 1
ATOM 644 C CA . VAL A 1 77 ? 39.585 31.953 -29.226 1.00 66.12 77 VAL A CA 1
ATOM 645 C C . VAL A 1 77 ? 38.125 31.794 -28.793 1.00 66.12 77 VAL A C 1
ATOM 647 O O . VAL A 1 77 ? 37.239 32.434 -29.352 1.00 66.12 77 VAL A O 1
ATOM 650 N N . VAL A 1 78 ? 37.858 30.978 -27.767 1.00 68.19 78 VAL A N 1
ATOM 651 C CA . VAL A 1 78 ? 36.495 30.709 -27.278 1.00 68.19 78 VAL A CA 1
ATOM 652 C C . VAL A 1 78 ? 36.402 30.990 -25.773 1.00 68.19 78 VAL A C 1
ATOM 654 O O . VAL A 1 78 ? 36.987 30.231 -24.987 1.00 68.19 78 VAL A O 1
ATOM 657 N N . PRO A 1 79 ? 35.649 32.026 -25.348 1.00 74.31 79 PRO A N 1
ATOM 658 C CA . PRO A 1 79 ? 35.482 32.371 -23.938 1.00 74.31 79 PRO A CA 1
ATOM 659 C C . PRO A 1 79 ? 34.817 31.252 -23.128 1.00 74.31 79 PRO A C 1
ATOM 661 O O . PRO A 1 79 ? 33.856 30.635 -23.580 1.00 74.31 79 PRO A O 1
ATOM 664 N N . ILE A 1 80 ? 35.254 31.059 -21.877 1.00 74.50 80 ILE A N 1
ATOM 665 C CA . ILE A 1 80 ? 34.637 30.104 -20.930 1.00 74.50 80 ILE A CA 1
ATOM 666 C C . ILE A 1 80 ? 33.163 30.455 -20.642 1.00 74.50 80 ILE A C 1
ATOM 668 O O . ILE A 1 80 ? 32.368 29.576 -20.319 1.00 74.50 80 ILE A O 1
ATOM 672 N N . SER A 1 81 ? 32.780 31.727 -20.794 1.00 76.75 81 SER A N 1
ATOM 673 C CA . SER A 1 81 ? 31.402 32.208 -20.633 1.00 76.75 81 SER A CA 1
ATOM 674 C C . SER A 1 81 ? 30.444 31.756 -21.742 1.00 76.75 81 SER A C 1
ATOM 676 O O . SER A 1 81 ? 29.241 31.971 -21.617 1.00 76.75 81 SER A O 1
ATOM 678 N N . SER A 1 82 ? 30.949 31.139 -22.814 1.00 77.44 82 SER A N 1
ATOM 679 C CA . SER A 1 82 ? 30.141 30.620 -23.919 1.00 77.44 82 SER A CA 1
ATOM 680 C C . SER A 1 82 ? 30.073 29.092 -23.869 1.00 77.44 82 SER A C 1
ATOM 682 O O . SER A 1 82 ? 31.099 28.411 -23.800 1.00 77.44 82 SER A O 1
ATOM 684 N N . LEU A 1 83 ? 28.856 28.539 -23.918 1.00 77.44 83 LEU A N 1
ATOM 685 C CA . LEU A 1 83 ? 28.646 27.101 -24.087 1.00 77.44 83 LEU A CA 1
ATOM 686 C C . LEU A 1 83 ? 28.912 26.747 -25.553 1.00 77.44 83 LEU A C 1
ATOM 688 O O . LEU A 1 83 ? 28.049 26.938 -26.408 1.00 77.44 83 LEU A O 1
ATOM 692 N N . TYR A 1 84 ? 30.127 26.294 -25.841 1.00 78.56 84 TYR A N 1
ATOM 693 C CA . TYR A 1 84 ? 30.596 26.033 -27.196 1.00 78.56 84 TYR A CA 1
ATOM 694 C C . TYR A 1 84 ? 31.415 24.745 -27.219 1.00 78.56 84 TYR A C 1
ATOM 696 O O . TYR A 1 84 ? 32.326 24.557 -26.410 1.00 78.56 84 TYR A O 1
ATOM 704 N N . GLY A 1 85 ? 31.098 23.877 -28.171 1.00 80.88 85 GLY A N 1
ATOM 705 C CA . GLY A 1 85 ? 31.706 22.566 -28.340 1.00 80.88 85 GLY A CA 1
ATOM 706 C C . GLY A 1 85 ? 31.572 22.101 -29.784 1.00 80.88 85 GLY A C 1
ATOM 707 O O . GLY A 1 85 ? 30.781 22.653 -30.548 1.00 80.88 85 GLY A O 1
ATOM 708 N N . GLN A 1 86 ? 32.336 21.077 -30.150 1.00 84.19 86 GLN A N 1
ATOM 709 C CA . GLN A 1 86 ? 32.242 20.427 -31.455 1.00 84.19 86 GLN A CA 1
ATOM 710 C C . GLN A 1 86 ? 31.819 18.970 -31.280 1.00 84.19 86 GLN A C 1
ATOM 712 O O . GLN A 1 86 ? 32.222 18.310 -30.332 1.00 84.19 86 GLN A O 1
ATOM 717 N N . ALA A 1 87 ? 30.996 18.458 -32.186 1.00 86.38 87 ALA A N 1
ATOM 718 C CA . ALA A 1 87 ? 30.618 17.054 -32.189 1.00 86.38 87 ALA A CA 1
ATOM 719 C C . ALA A 1 87 ? 30.373 16.604 -33.626 1.00 86.38 87 ALA A C 1
ATOM 721 O O . ALA A 1 87 ? 29.745 17.311 -34.415 1.00 86.38 87 ALA A O 1
ATOM 722 N N . SER A 1 88 ? 30.840 15.406 -33.963 1.00 89.31 88 SER A N 1
ATOM 723 C CA . SER A 1 88 ? 30.484 14.771 -35.227 1.00 89.31 88 SER A CA 1
ATOM 724 C C . SER A 1 88 ? 29.104 14.128 -35.128 1.00 89.31 88 SER A C 1
ATOM 726 O O . SER A 1 88 ? 28.772 13.511 -34.116 1.00 89.31 88 SER A O 1
ATOM 728 N N . LEU A 1 89 ? 28.319 14.171 -36.209 1.00 89.50 89 LEU A N 1
ATOM 729 C CA . LEU A 1 89 ? 27.056 13.428 -36.287 1.00 89.50 89 LEU A CA 1
ATOM 730 C C . LEU A 1 89 ? 27.263 11.913 -36.140 1.00 89.50 89 LEU A C 1
ATOM 732 O O . LEU A 1 89 ? 26.355 11.221 -35.690 1.00 89.50 89 LEU A O 1
ATOM 736 N N . TYR A 1 90 ? 28.456 11.387 -36.436 1.00 93.12 90 TYR A N 1
ATOM 737 C CA . TYR A 1 90 ? 28.773 9.981 -36.175 1.00 93.12 90 TYR A CA 1
ATOM 738 C C . TYR A 1 90 ? 28.780 9.645 -34.676 1.00 93.12 90 TYR A C 1
ATOM 740 O O . TYR A 1 90 ? 28.414 8.527 -34.311 1.00 93.12 90 TYR A O 1
ATOM 748 N N . MET A 1 91 ? 29.085 10.610 -33.796 1.00 91.50 91 MET A N 1
ATOM 749 C CA . MET A 1 91 ? 29.026 10.416 -32.339 1.00 91.50 91 MET A CA 1
ATOM 750 C C . MET A 1 91 ? 27.604 10.103 -31.862 1.00 91.50 91 MET A C 1
ATOM 752 O O . MET A 1 91 ? 27.428 9.391 -30.879 1.00 91.50 91 MET A O 1
ATOM 756 N N . PHE A 1 92 ? 26.577 10.533 -32.605 1.00 93.44 92 PHE A N 1
ATOM 757 C CA . PHE A 1 92 ? 25.181 10.171 -32.347 1.00 93.44 92 PHE A CA 1
ATOM 758 C C . PHE A 1 92 ? 25.012 8.652 -32.298 1.00 93.44 92 PHE A C 1
ATOM 760 O O . PHE A 1 92 ? 24.389 8.102 -31.388 1.00 93.44 92 PHE A O 1
ATOM 767 N N . LEU A 1 93 ? 25.590 7.981 -33.299 1.00 93.81 93 LEU A N 1
ATOM 768 C CA . LEU A 1 93 ? 25.496 6.540 -33.469 1.00 93.81 93 LEU A CA 1
ATOM 769 C C . LEU A 1 93 ? 26.318 5.816 -32.404 1.00 93.81 93 LEU A C 1
ATOM 771 O O . LEU A 1 93 ? 25.863 4.809 -31.862 1.00 93.81 93 LEU A O 1
ATOM 775 N N . VAL A 1 94 ? 27.495 6.355 -32.076 1.00 94.44 94 VAL A N 1
ATOM 776 C CA . VAL A 1 94 ? 28.384 5.823 -31.035 1.00 94.44 94 VAL A CA 1
ATOM 777 C C . VAL A 1 94 ? 27.688 5.853 -29.680 1.00 94.44 94 VAL A C 1
ATOM 779 O O . VAL A 1 94 ? 27.530 4.818 -29.035 1.00 94.44 94 VAL A O 1
ATOM 782 N N . TYR A 1 95 ? 27.186 7.016 -29.278 1.00 93.44 95 TYR A N 1
ATOM 783 C CA . TYR A 1 95 ? 26.517 7.210 -27.998 1.00 93.44 95 TYR A CA 1
ATOM 784 C C . TYR A 1 95 ? 25.224 6.406 -27.878 1.00 93.44 95 TYR A C 1
ATOM 786 O O . TYR A 1 95 ? 24.995 5.748 -26.859 1.00 93.44 95 TYR A O 1
ATOM 794 N N . GLY A 1 96 ? 24.414 6.371 -28.940 1.00 93.62 96 GLY A N 1
ATOM 795 C CA . GLY A 1 96 ? 23.245 5.499 -29.004 1.00 93.62 96 GLY A CA 1
ATOM 796 C C . GLY A 1 96 ? 23.613 4.025 -28.801 1.00 93.62 96 GLY A C 1
ATOM 797 O O . GLY A 1 96 ? 22.957 3.321 -28.027 1.00 93.62 96 GLY A O 1
ATOM 798 N N . ALA A 1 97 ? 24.688 3.558 -29.445 1.00 94.88 97 ALA A N 1
ATOM 799 C CA . ALA A 1 97 ? 25.136 2.171 -29.366 1.00 94.88 97 ALA A CA 1
ATOM 800 C C . ALA A 1 97 ? 25.686 1.807 -27.979 1.00 94.88 97 ALA A C 1
ATOM 802 O O . ALA A 1 97 ? 25.299 0.774 -27.429 1.00 94.88 97 ALA A O 1
ATOM 803 N N . ILE A 1 98 ? 26.536 2.656 -27.391 1.00 95.12 98 ILE A N 1
ATOM 804 C CA . ILE A 1 98 ? 27.106 2.448 -26.050 1.00 95.12 98 ILE A CA 1
ATOM 805 C C . ILE A 1 98 ? 25.993 2.296 -25.012 1.00 95.12 98 ILE A C 1
ATOM 807 O O . ILE A 1 98 ? 26.024 1.377 -24.190 1.00 95.12 98 ILE A O 1
ATOM 811 N N . CYS A 1 99 ? 24.969 3.147 -25.067 1.00 93.19 99 CYS A N 1
ATOM 812 C CA . CYS A 1 99 ? 23.863 3.071 -24.123 1.00 93.19 99 CYS A CA 1
ATOM 813 C C . CYS A 1 99 ? 22.982 1.832 -24.334 1.00 93.19 99 CYS A C 1
ATOM 815 O O . CYS A 1 99 ? 22.710 1.120 -23.368 1.00 93.19 99 CYS A O 1
ATOM 817 N N . VAL A 1 100 ? 22.551 1.546 -25.569 1.00 92.00 100 VAL A N 1
ATOM 818 C CA . VAL A 1 100 ? 21.595 0.454 -25.846 1.00 92.00 100 VAL A CA 1
ATOM 819 C C . VAL A 1 100 ? 22.233 -0.930 -25.731 1.00 92.00 100 VAL A C 1
ATOM 821 O O . VAL A 1 100 ? 21.594 -1.854 -25.222 1.00 92.00 100 VAL A O 1
ATOM 824 N N . PHE A 1 101 ? 23.475 -1.095 -26.188 1.00 93.38 101 PHE A N 1
ATOM 825 C CA . PHE A 1 101 ? 24.140 -2.401 -26.230 1.00 93.38 101 PHE A CA 1
ATOM 826 C C . PHE A 1 101 ? 25.109 -2.632 -25.067 1.00 93.38 101 PHE A C 1
ATOM 828 O O . PHE A 1 101 ? 25.361 -3.785 -24.723 1.00 93.38 101 PHE A O 1
ATOM 835 N N . GLY A 1 102 ? 25.611 -1.568 -24.435 1.00 94.12 102 GLY A N 1
ATOM 836 C CA . GLY A 1 102 ? 26.537 -1.652 -23.305 1.00 94.12 102 GLY A CA 1
ATOM 837 C C . GLY A 1 102 ? 25.868 -1.367 -21.962 1.00 94.12 102 GLY A C 1
ATOM 838 O O . GLY A 1 102 ? 25.639 -2.273 -21.154 1.00 94.12 102 GLY A O 1
ATOM 839 N N . LEU A 1 103 ? 25.561 -0.093 -21.712 1.00 94.06 103 LEU A N 1
ATOM 840 C CA . LEU A 1 103 ? 25.171 0.393 -20.384 1.00 94.06 103 LEU A CA 1
ATOM 841 C C . LEU A 1 103 ? 23.809 -0.128 -19.924 1.00 94.06 103 LEU A C 1
ATOM 843 O O . LEU A 1 103 ? 23.688 -0.579 -18.788 1.00 94.06 103 LEU A O 1
ATOM 847 N N . GLU A 1 104 ? 22.783 -0.114 -20.777 1.00 90.94 104 GLU A N 1
ATOM 848 C CA . GLU A 1 104 ? 21.430 -0.526 -20.389 1.00 90.94 104 GLU A CA 1
ATOM 849 C C . GLU A 1 104 ? 21.351 -2.023 -20.005 1.00 90.94 104 GLU A C 1
ATOM 851 O O . GLU A 1 104 ? 20.807 -2.332 -18.933 1.00 90.94 104 GLU A O 1
ATOM 856 N N . PRO A 1 105 ? 21.909 -2.973 -20.787 1.00 90.38 105 PRO A N 1
ATOM 857 C CA . PRO A 1 105 ? 21.965 -4.379 -20.387 1.00 90.38 105 PRO A CA 1
ATOM 858 C C . PRO A 1 105 ? 22.750 -4.598 -19.090 1.00 90.38 105 PRO A C 1
ATOM 860 O O . PRO A 1 105 ? 22.277 -5.320 -18.205 1.00 90.38 105 PRO A O 1
ATOM 863 N N . ALA A 1 106 ? 23.911 -3.947 -18.948 1.00 90.19 106 ALA A N 1
ATOM 864 C CA . ALA A 1 106 ? 24.751 -4.057 -17.760 1.00 90.19 106 ALA A CA 1
ATOM 865 C C . ALA A 1 106 ? 24.029 -3.529 -16.517 1.00 90.19 106 ALA A C 1
ATOM 867 O O . ALA A 1 106 ? 23.934 -4.230 -15.509 1.00 90.19 106 ALA A O 1
ATOM 868 N N . TYR A 1 107 ? 23.428 -2.346 -16.612 1.00 90.31 107 TYR A N 1
ATOM 869 C CA . TYR A 1 107 ? 22.634 -1.741 -15.550 1.00 90.31 107 TYR A CA 1
ATOM 870 C C . TYR A 1 107 ? 21.508 -2.664 -15.079 1.00 90.31 107 TYR A C 1
ATOM 872 O O . TYR A 1 107 ? 21.369 -2.939 -13.881 1.00 90.31 107 TYR A O 1
ATOM 880 N N . ARG A 1 108 ? 20.721 -3.202 -16.018 1.00 85.75 108 ARG A N 1
ATOM 881 C CA . ARG A 1 108 ? 19.600 -4.101 -15.707 1.00 85.75 108 ARG A CA 1
ATOM 882 C C . ARG A 1 108 ? 20.072 -5.375 -15.016 1.00 85.75 108 ARG A C 1
ATOM 884 O O . ARG A 1 108 ? 19.458 -5.805 -14.036 1.00 85.75 108 ARG A O 1
ATOM 891 N N . TRP A 1 109 ? 21.166 -5.960 -15.494 1.00 87.81 109 TRP A N 1
ATOM 892 C CA . TRP A 1 109 ? 21.749 -7.157 -14.901 1.00 87.81 109 TRP A CA 1
ATOM 893 C C . TRP A 1 109 ? 22.284 -6.890 -13.487 1.00 87.81 109 TRP A C 1
ATOM 895 O O . TRP A 1 109 ? 21.884 -7.577 -12.545 1.00 87.81 109 TRP A O 1
ATOM 905 N N . LEU A 1 110 ? 23.090 -5.844 -13.302 1.00 85.00 110 LEU A N 1
ATOM 906 C CA . LEU A 1 110 ? 23.701 -5.489 -12.016 1.00 85.00 110 LEU A CA 1
ATOM 907 C C . LEU A 1 110 ? 22.663 -5.111 -10.956 1.00 85.00 110 LEU A C 1
ATOM 909 O O . LEU A 1 110 ? 22.744 -5.566 -9.811 1.00 85.00 110 LEU A O 1
ATOM 913 N N . LYS A 1 111 ? 21.647 -4.324 -11.329 1.00 77.06 111 LYS A N 1
ATOM 914 C CA . LYS A 1 111 ? 20.567 -3.933 -10.414 1.00 77.06 111 LYS A CA 1
ATOM 915 C C . LYS A 1 111 ? 19.728 -5.137 -9.990 1.00 77.06 111 LYS A C 1
ATOM 917 O O . LYS A 1 111 ? 19.351 -5.226 -8.827 1.00 77.06 111 LYS A O 1
ATOM 922 N N . SER A 1 112 ? 19.509 -6.112 -10.881 1.00 70.31 112 SER A N 1
ATOM 923 C CA . SER A 1 112 ? 18.809 -7.362 -10.534 1.00 70.31 112 SER A CA 1
ATOM 924 C C . SER A 1 112 ? 19.543 -8.212 -9.485 1.00 70.31 112 SER A C 1
ATOM 926 O O . SER A 1 112 ? 18.924 -9.035 -8.811 1.00 70.31 112 SER A O 1
ATOM 928 N N . LYS A 1 113 ? 20.855 -8.002 -9.337 1.00 80.56 113 LYS A N 1
ATOM 929 C CA . LYS A 1 113 ? 21.737 -8.695 -8.392 1.00 80.56 113 LYS A CA 1
ATOM 930 C C . LYS A 1 113 ? 22.064 -7.863 -7.148 1.00 80.56 113 LYS A C 1
ATOM 932 O O . LYS A 1 113 ? 22.852 -8.317 -6.328 1.00 80.56 113 LYS A O 1
ATOM 937 N N . ASN A 1 114 ? 21.462 -6.678 -6.990 1.00 81.75 114 ASN A N 1
ATOM 938 C CA . ASN A 1 114 ? 21.736 -5.737 -5.896 1.00 81.75 114 ASN A CA 1
ATOM 939 C C . ASN A 1 114 ? 23.229 -5.373 -5.746 1.00 81.75 114 ASN A C 1
ATOM 941 O O . ASN A 1 114 ? 23.706 -5.161 -4.633 1.00 81.75 114 ASN A O 1
ATOM 945 N N . VAL A 1 115 ? 23.974 -5.283 -6.855 1.00 80.38 115 VAL A N 1
ATOM 946 C CA . VAL A 1 115 ? 25.395 -4.894 -6.822 1.00 80.38 115 VAL A CA 1
ATOM 947 C C . VAL A 1 115 ? 25.528 -3.441 -6.333 1.00 80.38 115 VAL A C 1
ATOM 949 O O . VAL A 1 115 ? 24.796 -2.585 -6.843 1.00 80.38 115 VAL A O 1
ATOM 952 N N . PRO A 1 116 ? 26.431 -3.121 -5.381 1.00 88.94 116 PRO A N 1
ATOM 953 C CA . PRO A 1 116 ? 26.612 -1.759 -4.874 1.00 88.94 116 PRO A CA 1
ATOM 954 C C . PRO A 1 116 ? 26.989 -0.750 -5.965 1.00 88.94 116 PRO A C 1
ATOM 956 O O . PRO A 1 116 ? 27.711 -1.082 -6.902 1.00 88.94 116 PRO A O 1
ATOM 959 N N . ALA A 1 117 ? 26.534 0.498 -5.811 1.00 84.69 117 ALA A N 1
ATOM 960 C CA . ALA A 1 117 ? 26.655 1.560 -6.816 1.00 84.69 117 ALA A CA 1
ATOM 961 C C . ALA A 1 117 ? 28.091 1.776 -7.325 1.00 84.69 117 ALA A C 1
ATOM 963 O O . ALA A 1 117 ? 28.298 1.874 -8.528 1.00 84.69 117 ALA A O 1
ATOM 964 N N . PHE A 1 118 ? 29.077 1.769 -6.424 1.00 92.31 118 PHE A N 1
ATOM 965 C CA . PHE A 1 118 ? 30.485 1.938 -6.782 1.00 92.31 118 PHE A CA 1
ATOM 966 C C . PHE A 1 118 ? 30.959 0.898 -7.811 1.00 92.31 118 PHE A C 1
ATOM 968 O O . PHE A 1 118 ? 31.467 1.261 -8.867 1.00 92.31 118 PHE A O 1
ATOM 975 N N . PHE A 1 119 ? 30.717 -0.393 -7.558 1.00 91.12 119 PHE A N 1
ATOM 976 C CA . PHE A 1 119 ? 31.123 -1.465 -8.475 1.00 91.12 119 PHE A CA 1
ATOM 977 C C . PHE A 1 119 ? 30.387 -1.409 -9.816 1.00 91.12 119 PHE A C 1
ATOM 979 O O . PHE A 1 119 ? 30.944 -1.801 -10.840 1.00 91.12 119 PHE A O 1
ATOM 986 N N . ARG A 1 120 ? 29.151 -0.895 -9.832 1.00 93.56 120 ARG A N 1
ATOM 987 C CA . ARG A 1 120 ? 28.426 -0.664 -11.086 1.00 93.56 120 ARG A CA 1
ATOM 988 C C . ARG A 1 120 ? 29.084 0.437 -11.910 1.00 93.56 120 ARG A C 1
ATOM 990 O O . ARG A 1 120 ? 29.345 0.213 -13.086 1.00 93.56 120 ARG A O 1
ATOM 997 N N . GLY A 1 121 ? 29.426 1.560 -11.276 1.00 94.38 121 GLY A N 1
ATOM 998 C CA . GLY A 1 121 ? 30.155 2.657 -11.914 1.00 94.38 121 GLY A CA 1
ATOM 999 C C . GLY A 1 121 ? 31.484 2.206 -12.524 1.00 94.38 121 GLY A C 1
ATOM 1000 O O . GLY A 1 121 ? 31.782 2.561 -13.662 1.00 94.38 121 GLY A O 1
ATOM 1001 N N . VAL A 1 122 ? 32.238 1.352 -11.819 1.00 95.25 122 VAL A N 1
ATOM 1002 C CA . VAL A 1 122 ? 33.484 0.766 -12.345 1.00 95.25 122 VAL A CA 1
ATOM 1003 C C . VAL A 1 122 ? 33.208 -0.047 -13.611 1.00 95.25 122 VAL A C 1
ATOM 1005 O O . VAL A 1 122 ? 33.902 0.121 -14.609 1.00 95.25 122 VAL A O 1
ATOM 1008 N N . LEU A 1 123 ? 32.178 -0.897 -13.617 1.00 95.62 123 LEU A N 1
ATOM 1009 C CA . LEU A 1 123 ? 31.854 -1.689 -14.804 1.00 95.62 123 LEU A CA 1
ATOM 1010 C C . LEU A 1 123 ? 31.381 -0.817 -15.978 1.00 95.62 123 LEU A C 1
ATOM 1012 O O . LEU A 1 123 ? 31.769 -1.074 -17.115 1.00 95.62 123 LEU A O 1
ATOM 1016 N N . TYR A 1 124 ? 30.585 0.224 -15.723 1.00 96.69 124 TYR A N 1
ATOM 1017 C CA . TYR A 1 124 ? 30.157 1.158 -16.769 1.00 96.69 124 TYR A CA 1
ATOM 1018 C C . TYR A 1 124 ? 31.334 1.879 -17.412 1.00 96.69 124 TYR A C 1
ATOM 1020 O O . TYR A 1 124 ? 31.386 1.958 -18.634 1.00 96.69 124 TYR A O 1
ATOM 1028 N N . MET A 1 125 ? 32.291 2.339 -16.605 1.00 96.50 125 MET A N 1
ATOM 1029 C CA . MET A 1 125 ? 33.529 2.945 -17.087 1.00 96.50 125 MET A CA 1
ATOM 1030 C C . MET A 1 125 ? 34.245 2.020 -18.078 1.00 96.50 125 MET A C 1
ATOM 1032 O O . MET A 1 125 ? 34.560 2.441 -19.185 1.00 96.50 125 MET A O 1
ATOM 1036 N N . PHE A 1 126 ? 34.440 0.747 -17.722 1.00 97.06 126 PHE A N 1
ATOM 1037 C CA . PHE A 1 126 ? 35.086 -0.224 -18.611 1.00 97.06 126 PHE A CA 1
ATOM 1038 C C . PHE A 1 126 ? 34.297 -0.490 -19.894 1.00 97.06 126 PHE A C 1
ATOM 1040 O O . PHE A 1 126 ? 34.895 -0.604 -20.962 1.00 97.06 126 PHE A O 1
ATOM 1047 N N . ILE A 1 127 ? 32.967 -0.571 -19.806 1.00 97.00 127 ILE A N 1
ATOM 1048 C CA . ILE A 1 127 ? 32.101 -0.741 -20.979 1.00 97.00 127 ILE A CA 1
ATOM 1049 C C . ILE A 1 127 ? 32.243 0.449 -21.929 1.00 97.00 127 ILE A C 1
ATOM 1051 O O . ILE A 1 127 ? 32.394 0.239 -23.131 1.00 97.00 127 ILE A O 1
ATOM 1055 N N . ILE A 1 128 ? 32.216 1.677 -21.402 1.00 96.06 128 ILE A N 1
ATOM 1056 C CA . ILE A 1 128 ? 32.348 2.897 -22.204 1.00 96.06 128 ILE A CA 1
ATOM 1057 C C . ILE A 1 128 ? 33.720 2.928 -22.876 1.00 96.06 128 ILE A C 1
ATOM 1059 O O . ILE A 1 128 ? 33.761 2.993 -24.097 1.00 96.06 128 ILE A O 1
ATOM 1063 N N . LEU A 1 129 ? 34.814 2.768 -22.120 1.00 95.75 129 LEU A N 1
ATOM 1064 C CA . LEU A 1 129 ? 36.182 2.763 -22.662 1.00 95.75 129 LEU A CA 1
ATOM 1065 C C . LEU A 1 129 ? 36.360 1.719 -23.777 1.00 95.75 129 LEU A C 1
ATOM 1067 O O . LEU A 1 129 ? 36.929 2.000 -24.832 1.00 95.75 129 LEU A O 1
ATOM 1071 N N . PHE A 1 130 ? 35.860 0.500 -23.555 1.00 96.75 130 PHE A N 1
ATOM 1072 C CA . PHE A 1 130 ? 35.952 -0.578 -24.536 1.00 96.75 130 PHE A CA 1
ATOM 1073 C C . PHE A 1 130 ? 35.169 -0.257 -25.812 1.00 96.75 130 PHE A C 1
ATOM 1075 O O . PHE A 1 130 ? 35.693 -0.399 -26.917 1.00 96.75 130 PHE A O 1
ATOM 1082 N N . MET A 1 131 ? 33.912 0.167 -25.669 1.00 96.81 131 MET A N 1
ATOM 1083 C CA . MET A 1 131 ? 33.053 0.440 -26.816 1.00 96.81 131 MET A CA 1
ATOM 1084 C C . MET A 1 131 ? 33.468 1.705 -27.568 1.00 96.81 131 MET A C 1
ATOM 1086 O O . MET A 1 131 ? 33.374 1.714 -28.789 1.00 96.81 131 MET A O 1
ATOM 1090 N N . GLU A 1 132 ? 33.952 2.735 -26.874 1.00 94.94 132 GLU A N 1
ATOM 1091 C CA . GLU A 1 132 ? 34.532 3.936 -27.477 1.00 94.94 132 GLU A CA 1
ATOM 1092 C C . GLU A 1 132 ? 35.718 3.538 -28.364 1.00 94.94 132 GLU A C 1
ATOM 1094 O O . GLU A 1 132 ? 35.713 3.786 -29.568 1.00 94.94 132 GLU A O 1
ATOM 1099 N N . CYS A 1 133 ? 36.671 2.779 -27.821 1.00 95.88 133 CYS A N 1
ATOM 1100 C CA . CYS A 1 133 ? 37.817 2.309 -28.591 1.00 95.88 133 CYS A CA 1
ATOM 1101 C C . CYS A 1 133 ? 37.412 1.489 -29.830 1.00 95.88 133 CYS A C 1
ATOM 1103 O O . CYS A 1 133 ? 37.881 1.747 -30.942 1.00 95.88 133 CYS A O 1
ATOM 1105 N N . LEU A 1 134 ? 36.511 0.518 -29.646 1.00 96.69 134 LEU A N 1
ATOM 1106 C CA . LEU A 1 134 ? 36.035 -0.355 -30.718 1.00 96.69 134 LEU A CA 1
ATOM 1107 C C . LEU A 1 134 ? 35.324 0.436 -31.824 1.00 96.69 134 LEU A C 1
ATOM 1109 O O . LEU A 1 134 ? 35.608 0.244 -33.006 1.00 96.69 134 LEU A O 1
ATOM 1113 N N . LEU A 1 135 ? 34.395 1.318 -31.452 1.00 96.44 135 LEU A N 1
ATOM 1114 C CA . LEU A 1 135 ? 33.598 2.087 -32.407 1.00 96.44 135 LEU A CA 1
ATOM 1115 C C . LEU A 1 135 ? 34.434 3.152 -33.125 1.00 96.44 135 LEU A C 1
ATOM 1117 O O . LEU A 1 135 ? 34.166 3.418 -34.295 1.00 96.44 135 LEU A O 1
ATOM 1121 N N . GLY A 1 136 ? 35.471 3.695 -32.481 1.00 95.75 136 GLY A N 1
ATOM 1122 C CA . GLY A 1 136 ? 36.443 4.583 -33.121 1.00 95.75 136 GLY A CA 1
ATOM 1123 C C . GLY A 1 136 ? 37.174 3.898 -34.277 1.00 95.75 136 GLY A C 1
ATOM 1124 O O . GLY A 1 136 ? 37.182 4.414 -35.395 1.00 95.75 136 GLY A O 1
ATOM 1125 N N . TRP A 1 137 ? 37.680 2.678 -34.062 1.00 96.94 137 TRP A N 1
ATOM 1126 C CA . TRP A 1 137 ? 38.307 1.882 -35.126 1.00 96.94 137 TRP A CA 1
ATOM 1127 C C . TRP A 1 137 ? 37.336 1.514 -36.250 1.00 96.94 137 TRP A C 1
ATOM 1129 O O . TRP A 1 137 ? 37.690 1.611 -37.427 1.00 96.94 137 TRP A O 1
ATOM 1139 N N . VAL A 1 138 ? 36.102 1.128 -35.910 1.00 96.56 138 VAL A N 1
ATOM 1140 C CA . VAL A 1 138 ? 35.061 0.832 -36.908 1.00 96.56 138 VAL A CA 1
ATOM 1141 C C . VAL A 1 138 ? 34.781 2.062 -37.773 1.00 96.56 138 VAL A C 1
ATOM 1143 O O . VAL A 1 138 ? 34.767 1.963 -39.000 1.00 96.56 138 VAL A O 1
ATOM 1146 N N . LEU A 1 139 ? 34.611 3.236 -37.163 1.00 95.94 139 LEU A N 1
ATOM 1147 C CA . LEU A 1 139 ? 34.349 4.471 -37.898 1.00 95.94 139 LEU A CA 1
ATOM 1148 C C . LEU A 1 139 ? 35.549 4.925 -38.722 1.00 95.94 139 LEU A C 1
ATOM 1150 O O . LEU A 1 139 ? 35.346 5.376 -39.849 1.00 95.94 139 LEU A O 1
ATOM 1154 N N . ARG A 1 140 ? 36.781 4.751 -38.235 1.00 95.69 140 ARG A N 1
ATOM 1155 C CA . ARG A 1 140 ? 37.983 4.998 -39.039 1.00 95.69 140 ARG A CA 1
ATOM 1156 C C . ARG A 1 140 ? 38.017 4.107 -40.276 1.00 95.69 140 ARG A C 1
ATOM 1158 O O . ARG A 1 140 ? 38.320 4.602 -41.357 1.00 95.69 140 ARG A O 1
ATOM 1165 N N . GLY A 1 141 ? 37.675 2.827 -40.134 1.00 95.94 141 GLY A N 1
ATOM 1166 C CA . GLY A 1 141 ? 37.603 1.886 -41.254 1.00 95.94 141 GLY A CA 1
ATOM 1167 C C . GLY A 1 141 ? 36.534 2.250 -42.289 1.00 95.94 141 GLY A C 1
ATOM 1168 O O . GLY A 1 141 ? 36.771 2.105 -43.482 1.00 95.94 141 GLY A O 1
ATOM 1169 N N . ILE A 1 142 ? 35.378 2.755 -41.846 1.00 95.38 142 ILE A N 1
ATOM 1170 C CA . ILE A 1 142 ? 34.258 3.118 -42.732 1.00 95.38 142 ILE A CA 1
ATOM 1171 C C . ILE A 1 142 ? 34.474 4.478 -43.402 1.00 95.38 142 ILE A C 1
ATOM 1173 O O . ILE A 1 142 ? 34.184 4.644 -44.582 1.00 95.38 142 ILE A O 1
ATOM 1177 N N . THR A 1 143 ? 34.935 5.470 -42.642 1.00 94.62 143 THR A N 1
ATOM 1178 C CA . THR A 1 143 ? 34.967 6.871 -43.087 1.00 94.62 143 THR A CA 1
ATOM 1179 C C . THR A 1 143 ? 36.341 7.310 -43.581 1.00 94.62 143 THR A C 1
ATOM 1181 O O . THR A 1 143 ? 36.438 8.284 -44.320 1.00 94.62 143 THR A O 1
ATOM 1184 N N . GLY A 1 144 ? 37.413 6.630 -43.165 1.00 94.38 144 GLY A N 1
ATOM 1185 C CA . GLY A 1 144 ? 38.789 7.063 -43.403 1.00 94.38 144 GLY A CA 1
ATOM 1186 C C . GLY A 1 144 ? 39.218 8.282 -42.575 1.00 94.38 144 GLY A C 1
ATOM 1187 O O . GLY A 1 144 ? 40.316 8.797 -42.799 1.00 94.38 144 GLY A O 1
ATOM 1188 N N . PHE A 1 145 ? 38.392 8.750 -41.631 1.00 93.50 145 PHE A N 1
ATOM 1189 C CA . PHE A 1 145 ? 38.665 9.906 -40.770 1.00 93.50 145 PHE A CA 1
ATOM 1190 C C . PHE A 1 145 ? 38.760 9.512 -39.296 1.00 93.50 145 PHE A C 1
ATOM 1192 O O . PHE A 1 145 ? 38.087 8.591 -38.834 1.00 93.50 145 PHE A O 1
ATOM 1199 N N . ASP A 1 146 ? 39.610 10.218 -38.550 1.00 93.81 146 ASP A N 1
ATOM 1200 C CA . ASP A 1 146 ? 39.635 10.151 -37.088 1.00 93.81 146 ASP A CA 1
ATOM 1201 C C . ASP A 1 146 ? 38.507 11.029 -36.531 1.00 93.81 146 ASP A C 1
ATOM 1203 O O . ASP A 1 146 ? 38.682 12.227 -36.312 1.00 93.81 146 ASP A O 1
ATOM 1207 N N . ILE A 1 147 ? 37.321 10.441 -36.345 1.00 93.56 147 ILE A N 1
ATOM 1208 C CA . ILE A 1 147 ? 36.144 11.170 -35.837 1.00 93.56 147 ILE A CA 1
ATOM 1209 C C . ILE A 1 147 ? 36.424 11.783 -34.457 1.00 93.56 147 ILE A C 1
ATOM 1211 O O . ILE A 1 147 ? 36.005 12.904 -34.187 1.00 93.56 147 ILE A O 1
ATOM 1215 N N . TRP A 1 148 ? 37.156 11.051 -33.621 1.00 92.81 148 TRP A N 1
ATOM 1216 C CA . TRP A 1 148 ? 37.846 11.541 -32.433 1.00 92.81 148 TRP A CA 1
ATOM 1217 C C . TRP A 1 148 ? 39.124 10.719 -32.255 1.00 92.81 148 TRP A C 1
ATOM 1219 O O . TRP A 1 148 ? 39.242 9.642 -32.834 1.00 92.81 148 TRP A O 1
ATOM 1229 N N . PHE A 1 149 ? 40.074 11.196 -31.464 1.00 93.69 149 PHE A N 1
ATOM 1230 C CA . PHE A 1 149 ? 41.169 10.398 -30.918 1.00 93.69 149 PHE A CA 1
ATOM 1231 C C . PHE A 1 149 ? 41.727 11.070 -29.664 1.00 93.69 149 PHE A C 1
ATOM 1233 O O . PHE A 1 149 ? 41.523 12.264 -29.449 1.00 93.69 149 PHE A O 1
ATOM 1240 N N . TYR A 1 150 ? 42.446 10.309 -28.846 1.00 92.88 150 TYR A N 1
ATOM 1241 C CA . TYR A 1 150 ? 43.142 10.826 -27.675 1.00 92.88 150 TYR A CA 1
ATOM 1242 C C . TYR A 1 150 ? 44.636 10.960 -27.964 1.00 92.88 150 TYR A C 1
ATOM 1244 O O . TYR A 1 150 ? 45.265 10.027 -28.470 1.00 92.88 150 TYR A O 1
ATOM 1252 N N . ALA A 1 151 ? 45.188 12.129 -27.646 1.00 89.44 151 ALA A N 1
ATOM 1253 C CA . ALA A 1 151 ? 46.598 12.479 -27.828 1.00 89.44 151 ALA A CA 1
ATOM 1254 C C . ALA A 1 151 ? 47.375 12.556 -26.500 1.00 89.44 151 ALA A C 1
ATOM 1256 O O . ALA A 1 151 ? 48.567 12.856 -26.495 1.00 89.44 151 ALA A O 1
ATOM 1257 N N . ASP A 1 152 ? 46.713 12.297 -25.371 1.00 88.94 152 ASP A N 1
ATOM 1258 C CA . ASP A 1 152 ? 47.348 12.301 -24.057 1.00 88.94 152 ASP A CA 1
ATOM 1259 C C . ASP A 1 152 ? 48.144 11.016 -23.766 1.00 88.94 152 ASP A C 1
ATOM 1261 O O . ASP A 1 152 ? 47.997 9.985 -24.422 1.00 88.94 152 ASP A O 1
ATOM 1265 N N . ALA A 1 153 ? 48.976 11.067 -22.722 1.00 85.50 153 ALA A N 1
ATOM 1266 C CA . ALA A 1 153 ? 49.820 9.948 -22.298 1.00 85.50 153 ALA A CA 1
ATOM 1267 C C . ALA A 1 153 ? 49.032 8.698 -21.850 1.00 85.50 153 ALA A C 1
ATOM 1269 O O . ALA A 1 153 ? 49.610 7.619 -21.735 1.00 85.50 153 ALA A O 1
ATOM 1270 N N . GLY A 1 154 ? 47.731 8.833 -21.578 1.00 87.19 154 GLY A N 1
ATOM 1271 C CA . GLY A 1 154 ? 46.841 7.736 -21.213 1.00 87.19 154 GLY A CA 1
ATOM 1272 C C . GLY A 1 154 ? 46.125 7.093 -22.400 1.00 87.19 154 GLY A C 1
ATOM 1273 O O . GLY A 1 154 ? 45.311 6.197 -22.169 1.00 87.19 154 GLY A O 1
ATOM 1274 N N . ALA A 1 155 ? 46.383 7.532 -23.638 1.00 91.31 155 ALA A N 1
ATOM 1275 C CA . ALA A 1 155 ? 45.699 7.038 -24.826 1.00 91.31 155 ALA A CA 1
ATOM 1276 C C . ALA A 1 155 ? 45.880 5.520 -25.015 1.00 91.31 155 ALA A C 1
ATOM 1278 O O . ALA A 1 155 ? 46.988 4.984 -25.032 1.00 91.31 155 ALA A O 1
ATOM 1279 N N . ILE A 1 156 ? 44.766 4.818 -25.207 1.00 90.94 156 ILE A N 1
ATOM 1280 C CA . ILE A 1 156 ? 44.695 3.377 -25.445 1.00 90.94 156 ILE A CA 1
ATOM 1281 C C . ILE A 1 156 ? 44.204 3.173 -26.871 1.00 90.94 156 ILE A C 1
ATOM 1283 O O . ILE A 1 156 ? 43.087 3.567 -27.216 1.00 90.94 156 ILE A O 1
ATOM 1287 N N . LEU A 1 157 ? 45.038 2.537 -27.699 1.00 91.06 157 LEU A N 1
ATOM 1288 C CA . LEU A 1 157 ? 44.705 2.194 -29.087 1.00 91.06 157 LEU A CA 1
ATOM 1289 C C . LEU A 1 157 ? 44.072 3.373 -29.856 1.00 91.06 157 LEU A C 1
ATOM 1291 O O . LEU A 1 157 ? 43.145 3.171 -30.640 1.00 91.06 157 LEU A O 1
ATOM 1295 N N . ARG A 1 158 ? 44.567 4.596 -29.606 1.00 90.75 158 ARG A N 1
ATOM 1296 C CA . ARG A 1 158 ? 44.178 5.874 -30.231 1.00 90.75 158 ARG A CA 1
ATOM 1297 C C . ARG A 1 158 ? 42.785 6.420 -29.877 1.00 90.75 158 ARG A C 1
ATOM 1299 O O . ARG A 1 158 ? 42.657 7.629 -29.738 1.00 90.75 158 ARG A O 1
ATOM 1306 N N . TYR A 1 159 ? 41.759 5.586 -29.713 1.00 94.81 159 TYR A N 1
ATOM 1307 C CA . TYR A 1 159 ? 40.355 6.042 -29.642 1.00 94.81 159 TYR A CA 1
ATOM 1308 C C . TYR A 1 159 ? 39.729 6.072 -28.241 1.00 94.81 159 TYR A C 1
ATOM 1310 O O . TYR A 1 159 ? 38.560 6.409 -28.107 1.00 94.81 159 TYR A O 1
ATOM 1318 N N . THR A 1 160 ? 40.475 5.747 -27.190 1.00 94.00 160 THR A N 1
ATOM 1319 C CA . THR A 1 160 ? 40.044 5.960 -25.797 1.00 94.00 160 THR A CA 1
ATOM 1320 C C . THR A 1 160 ? 41.252 6.340 -24.942 1.00 94.00 160 THR A C 1
ATOM 1322 O O . THR A 1 160 ? 42.385 6.217 -25.404 1.00 94.00 160 THR A O 1
ATOM 1325 N N . SER A 1 161 ? 41.056 6.774 -23.696 1.00 94.12 161 SER A N 1
ATOM 1326 C CA . SER A 1 161 ? 42.165 7.061 -22.777 1.00 94.12 161 SER A CA 1
ATOM 1327 C C . SER A 1 161 ? 41.866 6.658 -21.331 1.00 94.12 161 SER A C 1
ATOM 1329 O O . SER A 1 161 ? 40.739 6.762 -20.849 1.00 94.12 161 SER A O 1
ATOM 1331 N N . TRP A 1 162 ? 42.897 6.234 -20.598 1.00 92.50 162 TRP A N 1
ATOM 1332 C CA . TRP A 1 162 ? 42.825 6.089 -19.143 1.00 92.50 162 TRP A CA 1
ATOM 1333 C C . TRP A 1 162 ? 42.617 7.421 -18.422 1.00 92.50 162 TRP A C 1
ATOM 1335 O O . TRP A 1 162 ? 42.003 7.445 -17.356 1.00 92.50 162 TRP A O 1
ATOM 1345 N N . ALA A 1 163 ? 43.076 8.531 -19.002 1.00 90.81 163 ALA A N 1
ATOM 1346 C CA . ALA A 1 163 ? 42.941 9.852 -18.403 1.00 90.81 163 ALA A CA 1
ATOM 1347 C C . ALA A 1 163 ? 41.472 10.304 -18.309 1.00 90.81 163 ALA A C 1
ATOM 1349 O O . ALA A 1 163 ? 41.122 11.035 -17.385 1.00 90.81 163 ALA A O 1
ATOM 1350 N N . ILE A 1 164 ? 40.590 9.831 -19.202 1.00 91.38 164 ILE A N 1
ATOM 1351 C CA . ILE A 1 164 ? 39.148 10.139 -19.169 1.00 91.38 164 ILE A CA 1
ATOM 1352 C C . ILE A 1 164 ? 38.322 9.142 -18.335 1.00 91.38 164 ILE A C 1
ATOM 1354 O O . ILE A 1 164 ? 37.158 9.396 -18.020 1.00 91.38 164 ILE A O 1
ATOM 1358 N N . ALA A 1 165 ? 38.921 8.037 -17.883 1.00 92.81 165 ALA A N 1
ATOM 1359 C CA . ALA A 1 165 ? 38.225 6.979 -17.150 1.00 92.81 165 ALA A CA 1
ATOM 1360 C C . ALA A 1 165 ? 37.420 7.472 -15.920 1.00 92.81 165 ALA A C 1
ATOM 1362 O O . ALA A 1 165 ? 36.266 7.055 -15.769 1.00 92.81 165 ALA A O 1
ATOM 1363 N N . PRO A 1 166 ? 37.919 8.404 -15.077 1.00 91.81 166 PRO A N 1
ATOM 1364 C CA . PRO A 1 166 ? 37.125 8.949 -13.974 1.00 91.81 166 PRO A CA 1
ATOM 1365 C C . PRO A 1 166 ? 35.846 9.657 -14.434 1.00 91.81 166 PRO A C 1
ATOM 1367 O O . PRO A 1 166 ? 34.815 9.564 -13.765 1.00 91.81 166 PRO A O 1
ATOM 1370 N N . MET A 1 167 ? 35.879 10.331 -15.588 1.00 89.19 167 MET A N 1
ATOM 1371 C CA . MET A 1 167 ? 34.673 10.930 -16.143 1.00 89.19 167 MET A CA 1
ATOM 1372 C C . MET A 1 167 ? 33.709 9.856 -16.630 1.00 89.19 167 MET A C 1
ATOM 1374 O O . MET A 1 167 ? 32.521 9.925 -16.330 1.00 89.19 167 MET A O 1
ATOM 1378 N N . TRP A 1 168 ? 34.198 8.827 -17.318 1.00 93.25 168 TRP A N 1
ATOM 1379 C CA . TRP A 1 168 ? 33.341 7.737 -17.780 1.00 93.25 168 TRP A CA 1
ATOM 1380 C C . TRP A 1 168 ? 32.701 6.943 -16.645 1.00 93.25 168 TRP A C 1
ATOM 1382 O O . TRP A 1 168 ? 31.556 6.510 -16.781 1.00 93.25 168 TRP A O 1
ATOM 1392 N N . PHE A 1 169 ? 33.351 6.847 -15.485 1.00 94.50 169 PHE A N 1
ATOM 1393 C CA . PHE A 1 169 ? 32.704 6.377 -14.260 1.00 94.50 169 PHE A CA 1
ATOM 1394 C C . PHE A 1 169 ? 31.502 7.259 -13.881 1.00 94.50 169 PHE A C 1
ATOM 1396 O O . PHE A 1 169 ? 30.400 6.750 -13.656 1.00 94.50 169 PHE A O 1
ATOM 1403 N N . ILE A 1 170 ? 31.690 8.582 -13.837 1.00 91.19 170 ILE A N 1
ATOM 1404 C CA . ILE A 1 170 ? 30.641 9.546 -13.471 1.00 91.19 170 ILE A CA 1
ATOM 1405 C C . ILE A 1 170 ? 29.503 9.529 -14.500 1.00 91.19 170 ILE A C 1
ATOM 1407 O O . ILE A 1 170 ? 28.340 9.398 -14.122 1.00 91.19 170 ILE A O 1
ATOM 1411 N N . CYS A 1 171 ? 29.815 9.596 -15.794 1.00 89.94 171 CYS A N 1
ATOM 1412 C CA . CYS A 1 171 ? 28.844 9.509 -16.883 1.00 89.94 171 CYS A CA 1
ATOM 1413 C C . CYS A 1 171 ? 28.078 8.184 -16.848 1.00 89.94 171 CYS A C 1
ATOM 1415 O O . CYS A 1 171 ? 26.856 8.184 -16.983 1.00 89.94 171 CYS A O 1
ATOM 1417 N N . GLY A 1 172 ? 28.760 7.067 -16.583 1.00 92.06 172 GLY A N 1
ATOM 1418 C CA . GLY A 1 172 ? 28.132 5.766 -16.370 1.00 92.06 172 GLY A CA 1
ATOM 1419 C C . GLY A 1 172 ? 27.122 5.796 -15.222 1.00 92.06 172 GLY A C 1
ATOM 1420 O O . GLY A 1 172 ? 25.993 5.331 -15.375 1.00 92.06 172 GLY A O 1
ATOM 1421 N N . MET A 1 173 ? 27.470 6.419 -14.096 1.00 93.31 173 MET A N 1
ATOM 1422 C CA . MET A 1 173 ? 26.554 6.591 -12.962 1.00 93.31 173 MET A CA 1
ATOM 1423 C C . MET A 1 173 ? 25.366 7.509 -13.288 1.00 93.31 173 MET A C 1
ATOM 1425 O O . MET A 1 173 ? 24.230 7.187 -12.939 1.00 93.31 173 MET A O 1
ATOM 1429 N N . ILE A 1 174 ? 25.592 8.619 -13.995 1.00 88.81 174 ILE A N 1
ATOM 1430 C CA . ILE A 1 174 ? 24.523 9.518 -14.461 1.00 88.81 174 ILE A CA 1
ATOM 1431 C C . ILE A 1 174 ? 23.595 8.789 -15.439 1.00 88.81 174 ILE A C 1
ATOM 1433 O O . ILE A 1 174 ? 22.376 8.975 -15.384 1.00 88.81 174 ILE A O 1
ATOM 1437 N N . SER A 1 175 ? 24.139 7.909 -16.284 1.00 87.06 175 SER A N 1
ATOM 1438 C CA . SER A 1 175 ? 23.354 7.129 -17.240 1.00 87.06 175 SER A CA 1
ATOM 1439 C C . SER A 1 175 ? 22.298 6.263 -16.550 1.00 87.06 175 SER A C 1
ATOM 1441 O O . SER A 1 175 ? 21.216 6.105 -17.105 1.00 87.06 175 SER A O 1
ATOM 1443 N N . GLU A 1 176 ? 22.521 5.794 -15.311 1.00 88.12 176 GLU A N 1
ATOM 1444 C CA . GLU A 1 176 ? 21.487 5.079 -14.548 1.00 88.12 176 GLU A CA 1
ATOM 1445 C C . GLU A 1 176 ? 20.255 5.958 -14.320 1.00 88.12 176 GLU A C 1
ATOM 1447 O O . GLU A 1 176 ? 19.124 5.487 -14.450 1.00 88.12 176 GLU A O 1
ATOM 1452 N N . ASN A 1 177 ? 20.450 7.234 -13.984 1.00 82.56 177 ASN A N 1
ATOM 1453 C CA . ASN A 1 177 ? 19.352 8.174 -13.763 1.00 82.56 177 ASN A CA 1
ATOM 1454 C C . ASN A 1 177 ? 18.597 8.438 -15.064 1.00 82.56 177 ASN A C 1
ATOM 1456 O O . ASN A 1 177 ? 17.369 8.457 -15.055 1.00 82.56 177 ASN A O 1
ATOM 1460 N N . VAL A 1 178 ? 19.315 8.563 -16.183 1.00 79.88 178 VAL A N 1
ATOM 1461 C CA . VAL A 1 178 ? 18.713 8.733 -17.511 1.00 79.88 178 VAL A CA 1
ATOM 1462 C C . VAL A 1 178 ? 17.955 7.473 -17.933 1.00 79.88 178 VAL A C 1
ATOM 1464 O O . VAL A 1 178 ? 16.814 7.578 -18.365 1.00 79.88 178 VAL A O 1
ATOM 1467 N N . ILE A 1 179 ? 18.513 6.274 -17.739 1.00 82.12 179 ILE A N 1
ATOM 1468 C CA . ILE A 1 179 ? 17.823 4.999 -17.997 1.00 82.12 179 ILE A CA 1
ATOM 1469 C C . ILE A 1 179 ? 16.561 4.894 -17.131 1.00 82.12 179 ILE A C 1
ATOM 1471 O O . ILE A 1 179 ? 15.500 4.543 -17.640 1.00 82.12 179 ILE A O 1
ATOM 1475 N N . ASN A 1 180 ? 16.637 5.246 -15.845 1.00 75.62 180 ASN A N 1
ATOM 1476 C CA . ASN A 1 180 ? 15.476 5.255 -14.950 1.00 75.62 180 ASN A CA 1
ATOM 1477 C C . ASN A 1 180 ? 14.420 6.289 -15.360 1.00 75.62 180 ASN A C 1
ATOM 1479 O O . ASN A 1 180 ? 13.229 6.015 -15.240 1.00 75.62 180 ASN A O 1
ATOM 1483 N N . LEU A 1 181 ? 14.839 7.463 -15.834 1.00 73.44 181 LEU A N 1
ATOM 1484 C CA . LEU A 1 181 ? 13.955 8.509 -16.340 1.00 73.44 181 LEU A CA 1
ATOM 1485 C C . LEU A 1 181 ? 13.285 8.081 -17.651 1.00 73.44 181 LEU A C 1
ATOM 1487 O O . LEU A 1 181 ? 12.094 8.284 -17.834 1.00 73.44 181 LEU A O 1
ATOM 1491 N N . ILE A 1 182 ? 14.015 7.433 -18.554 1.00 69.94 182 ILE A N 1
ATOM 1492 C CA . ILE A 1 182 ? 13.453 6.873 -19.787 1.00 69.94 182 ILE A CA 1
ATOM 1493 C C . ILE A 1 182 ? 12.481 5.741 -19.459 1.00 69.94 182 ILE A C 1
ATOM 1495 O O . ILE A 1 182 ? 11.393 5.695 -20.024 1.00 69.94 182 ILE A O 1
ATOM 1499 N N . ASP A 1 183 ? 12.816 4.867 -18.509 1.00 67.62 183 ASP A N 1
ATOM 1500 C CA . ASP A 1 183 ? 11.905 3.829 -18.024 1.00 67.62 183 ASP A CA 1
ATOM 1501 C C . ASP A 1 183 ? 10.658 4.450 -17.356 1.00 67.62 183 ASP A C 1
ATOM 1503 O O . ASP A 1 183 ? 9.556 3.910 -17.489 1.00 67.62 183 ASP A O 1
ATOM 1507 N N . SER A 1 184 ? 10.788 5.605 -16.689 1.00 61.97 184 SER A N 1
ATOM 1508 C CA . SER A 1 184 ? 9.644 6.338 -16.133 1.00 61.97 184 SER A CA 1
ATOM 1509 C C . SER A 1 184 ? 8.798 6.996 -17.226 1.00 61.97 184 SER A C 1
ATOM 1511 O O . SER A 1 184 ? 7.574 6.961 -17.126 1.00 61.97 184 SER A O 1
ATOM 1513 N N . PHE A 1 185 ? 9.403 7.491 -18.312 1.00 56.62 185 PHE A N 1
ATOM 1514 C CA . PHE A 1 185 ? 8.696 7.971 -19.502 1.00 56.62 185 PHE A CA 1
ATOM 1515 C C . PHE A 1 185 ? 8.051 6.850 -20.308 1.00 56.62 185 PHE A C 1
ATOM 1517 O O . PHE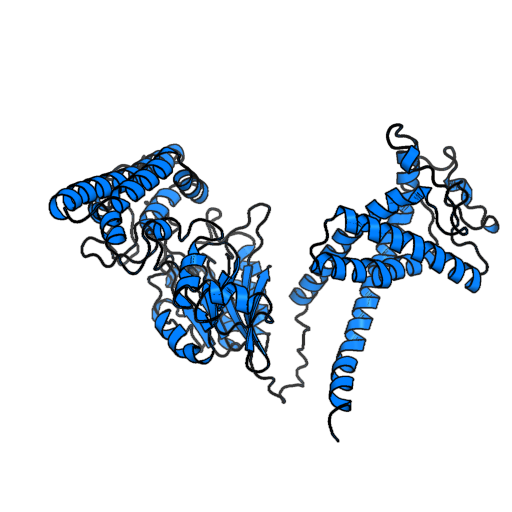 A 1 185 ? 6.970 7.060 -20.842 1.00 56.62 185 PHE A O 1
ATOM 1524 N N . ASP A 1 186 ? 8.644 5.661 -20.381 1.00 51.94 186 ASP A N 1
ATOM 1525 C CA . ASP A 1 186 ? 8.006 4.486 -20.975 1.00 51.94 186 ASP A CA 1
ATOM 1526 C C . ASP A 1 186 ? 6.814 4.052 -20.117 1.00 51.94 186 ASP A C 1
ATOM 1528 O O . ASP A 1 186 ? 5.740 3.783 -20.652 1.00 51.94 186 ASP A O 1
ATOM 1532 N N . ALA A 1 187 ? 6.941 4.086 -18.787 1.00 47.28 187 ALA A N 1
ATOM 1533 C CA . ALA A 1 187 ? 5.817 3.892 -17.873 1.00 47.28 187 ALA A CA 1
ATOM 1534 C C . ALA A 1 187 ? 4.745 4.995 -18.012 1.00 47.28 187 ALA A C 1
ATOM 1536 O O . ALA A 1 187 ? 3.553 4.707 -17.896 1.00 47.28 187 ALA A O 1
ATOM 1537 N N . LEU A 1 188 ? 5.146 6.235 -18.316 1.00 43.31 188 LEU A N 1
ATOM 1538 C CA . LEU A 1 188 ? 4.269 7.385 -18.552 1.00 43.31 188 LEU A CA 1
ATOM 1539 C C . LEU A 1 188 ? 3.589 7.324 -19.935 1.00 43.31 188 LEU A C 1
ATOM 1541 O O . LEU A 1 188 ? 2.395 7.578 -20.035 1.00 43.31 188 LEU A O 1
ATOM 1545 N N . LYS A 1 189 ? 4.285 6.901 -20.997 1.00 43.56 189 LYS A N 1
ATOM 1546 C CA . LYS A 1 189 ? 3.726 6.631 -22.335 1.00 43.56 189 LYS A CA 1
ATOM 1547 C C . LYS A 1 189 ? 2.770 5.442 -22.294 1.00 43.56 189 LYS A C 1
ATOM 1549 O O . LYS A 1 189 ? 1.699 5.523 -22.885 1.00 43.56 189 LYS A O 1
ATOM 1554 N N . PHE A 1 190 ? 3.087 4.386 -21.538 1.00 40.19 190 PHE A N 1
ATOM 1555 C CA . PHE A 1 190 ? 2.143 3.297 -21.254 1.00 40.19 190 PHE A CA 1
ATOM 1556 C C . PHE A 1 190 ? 0.905 3.771 -20.482 1.00 40.19 190 PHE A C 1
ATOM 1558 O O . PHE A 1 190 ? -0.166 3.191 -20.648 1.00 40.19 190 PHE A O 1
ATOM 1565 N N . ARG A 1 191 ? 1.032 4.832 -19.673 1.00 42.50 191 ARG A N 1
ATOM 1566 C CA . ARG A 1 191 ? -0.084 5.486 -18.973 1.00 42.50 191 ARG A CA 1
ATOM 1567 C C . ARG A 1 191 ? -0.915 6.418 -19.850 1.00 42.50 191 ARG A C 1
ATOM 1569 O O . ARG A 1 191 ? -2.123 6.457 -19.658 1.00 42.50 191 ARG A O 1
ATOM 1576 N N . PHE A 1 192 ? -0.303 7.153 -20.777 1.00 40.03 192 PHE A N 1
ATOM 1577 C CA . PHE A 1 192 ? -1.012 8.128 -21.615 1.00 40.03 192 PHE A CA 1
ATOM 1578 C C . PHE A 1 192 ? -1.654 7.518 -22.859 1.00 40.03 192 PHE A C 1
ATOM 1580 O O . PHE A 1 192 ? -2.702 7.989 -23.282 1.00 40.03 192 PHE A O 1
ATOM 1587 N N . TYR A 1 193 ? -1.058 6.476 -23.442 1.00 38.72 193 TYR A N 1
ATOM 1588 C CA . TYR A 1 193 ? -1.470 6.007 -24.765 1.00 38.72 193 TYR A CA 1
ATOM 1589 C C . TYR A 1 193 ? -2.357 4.761 -24.784 1.00 38.72 193 TYR A C 1
ATOM 1591 O O . TYR A 1 193 ? -2.818 4.402 -25.856 1.00 38.72 193 TYR A O 1
ATOM 1599 N N . GLY A 1 194 ? -2.595 4.056 -23.673 1.00 41.38 194 GLY A N 1
ATOM 1600 C CA . GLY A 1 194 ? -3.493 2.883 -23.672 1.00 41.38 194 GLY A CA 1
ATOM 1601 C C . GLY A 1 194 ? -3.119 1.741 -24.647 1.00 41.38 194 GLY A C 1
ATOM 1602 O O . GLY A 1 194 ? -3.853 0.764 -24.760 1.00 41.38 194 GLY A O 1
ATOM 1603 N N . PHE A 1 195 ? -1.973 1.809 -25.334 1.00 40.69 195 PHE A N 1
ATOM 1604 C CA . PHE A 1 195 ? -1.583 0.873 -26.392 1.00 40.69 195 PHE A CA 1
ATOM 1605 C C . PHE A 1 195 ? -0.724 -0.285 -25.872 1.00 40.69 195 PHE A C 1
ATOM 1607 O O . PHE A 1 195 ? 0.377 -0.551 -26.354 1.00 40.69 195 PHE A O 1
ATOM 1614 N N . ASP A 1 196 ? -1.278 -1.040 -24.927 1.00 38.00 196 ASP A N 1
ATOM 1615 C CA . ASP A 1 196 ? -0.982 -2.468 -24.812 1.00 38.00 196 ASP A CA 1
ATOM 1616 C C . ASP A 1 196 ? -2.255 -3.255 -25.164 1.00 38.00 196 ASP A C 1
ATOM 1618 O O . ASP A 1 196 ? -2.917 -3.834 -24.309 1.00 38.00 196 ASP A O 1
ATOM 1622 N N . GLY A 1 197 ? -2.584 -3.281 -26.462 1.00 39.00 197 GLY A N 1
ATOM 1623 C CA . GLY A 1 197 ? -3.453 -4.316 -27.033 1.00 39.00 197 GLY A CA 1
ATOM 1624 C C . GLY A 1 197 ? -4.885 -3.940 -27.415 1.00 39.00 197 GLY A C 1
ATOM 1625 O O . GLY A 1 197 ? -5.676 -4.859 -27.593 1.00 39.00 197 GLY A O 1
ATOM 1626 N N . TYR A 1 198 ? -5.232 -2.662 -27.589 1.00 38.66 198 TYR A N 1
ATOM 1627 C CA . TYR A 1 198 ? -6.523 -2.306 -28.188 1.00 38.66 198 TYR A CA 1
ATOM 1628 C C . TYR A 1 198 ? -6.400 -2.170 -29.709 1.00 38.66 198 TYR A C 1
ATOM 1630 O O . TYR A 1 198 ? -6.087 -1.108 -30.240 1.00 38.66 198 TYR A O 1
ATOM 1638 N N . THR A 1 199 ? -6.624 -3.280 -30.403 1.00 33.28 199 THR A N 1
ATOM 1639 C CA . THR A 1 199 ? -7.171 -3.279 -31.762 1.00 33.28 199 THR A CA 1
ATOM 1640 C C . THR A 1 199 ? -8.634 -3.706 -31.631 1.00 33.28 199 THR A C 1
ATOM 1642 O O . THR A 1 199 ? -8.864 -4.756 -31.023 1.00 33.28 199 THR A O 1
ATOM 1645 N N . PRO A 1 200 ? -9.615 -2.966 -32.181 1.00 35.59 200 PRO A N 1
ATOM 1646 C CA . PRO A 1 200 ? -11.031 -3.360 -32.167 1.00 35.59 200 PRO A CA 1
ATOM 1647 C C . PRO A 1 200 ? -11.328 -4.717 -32.842 1.00 35.59 200 PRO A C 1
ATOM 1649 O O . PRO A 1 200 ? -12.458 -5.182 -32.817 1.00 35.59 200 PRO A O 1
ATOM 1652 N N . GLU A 1 201 ? -10.318 -5.374 -33.413 1.00 36.94 201 GLU A N 1
ATOM 1653 C CA . GLU A 1 201 ? -10.438 -6.557 -34.270 1.00 36.94 201 GLU A CA 1
ATOM 1654 C C . GLU A 1 201 ? -10.092 -7.889 -33.574 1.00 36.94 201 GLU A C 1
ATOM 1656 O O . GLU A 1 201 ? -10.104 -8.934 -34.213 1.00 36.94 201 GLU A O 1
ATOM 1661 N N . THR A 1 202 ? -9.798 -7.906 -32.264 1.00 38.84 202 THR A N 1
ATOM 1662 C CA . THR A 1 202 ? -9.607 -9.169 -31.509 1.00 38.84 202 THR A CA 1
ATOM 1663 C C . THR A 1 202 ? -10.664 -9.406 -30.434 1.00 38.84 202 THR A C 1
ATOM 1665 O O . THR A 1 202 ? -10.369 -9.956 -29.371 1.00 38.84 202 THR A O 1
ATOM 1668 N N . VAL A 1 203 ? -11.910 -9.035 -30.722 1.00 40.53 203 VAL A N 1
ATOM 1669 C CA . VAL A 1 203 ? -13.061 -9.768 -30.183 1.00 40.53 203 VAL A CA 1
ATOM 1670 C C . VAL A 1 203 ? -13.046 -11.126 -30.887 1.00 40.53 203 VAL A C 1
ATOM 1672 O O . VAL A 1 203 ? -13.422 -11.218 -32.048 1.00 40.53 203 VAL A O 1
ATOM 1675 N N . GLY A 1 204 ? -12.495 -12.160 -30.246 1.00 38.97 204 GLY A N 1
ATOM 1676 C CA . GLY A 1 204 ? -12.489 -13.491 -30.866 1.00 38.97 204 GLY A CA 1
ATOM 1677 C C . GLY A 1 204 ? -11.555 -14.555 -30.294 1.00 38.97 204 GLY A C 1
ATOM 1678 O O . GLY A 1 204 ? -11.700 -15.711 -30.663 1.00 38.97 204 GLY A O 1
ATOM 1679 N N . THR A 1 205 ? -10.625 -14.239 -29.383 1.00 39.09 205 THR A N 1
ATOM 1680 C CA . THR A 1 205 ? -9.956 -15.286 -28.580 1.00 39.09 205 THR A CA 1
ATOM 1681 C C . THR A 1 205 ? -9.781 -14.814 -27.139 1.00 39.09 205 THR A C 1
ATOM 1683 O O . THR A 1 205 ? -8.913 -13.997 -26.828 1.00 39.09 205 THR A O 1
ATOM 1686 N N . GLU A 1 206 ? -10.650 -15.297 -26.251 1.00 50.78 206 GLU A N 1
ATOM 1687 C CA . GLU A 1 206 ? -10.595 -15.040 -24.813 1.00 50.78 206 GLU A CA 1
ATOM 1688 C C . GLU A 1 206 ? -9.258 -15.530 -24.243 1.00 50.78 206 GLU A C 1
ATOM 1690 O O . GLU A 1 206 ? -9.051 -16.715 -23.985 1.00 50.78 206 GLU A O 1
ATOM 1695 N N . LYS A 1 207 ? -8.302 -14.622 -24.028 1.00 56.81 207 LYS A N 1
ATOM 1696 C CA . LYS A 1 207 ? -7.201 -14.937 -23.115 1.00 56.81 207 LYS A CA 1
ATOM 1697 C C . LYS A 1 207 ? -7.806 -15.093 -21.720 1.00 56.81 207 LYS A C 1
ATOM 1699 O O . LYS A 1 207 ? -8.548 -14.199 -21.310 1.00 56.81 207 LYS A O 1
ATOM 1704 N N . PRO A 1 208 ? -7.472 -16.158 -20.972 1.00 71.06 208 PRO A N 1
ATOM 1705 C CA . PRO A 1 208 ? -8.038 -16.362 -19.648 1.00 71.06 208 PRO A CA 1
ATOM 1706 C C . PRO A 1 208 ? -7.713 -15.163 -18.753 1.00 71.06 208 PRO A C 1
ATOM 1708 O O . PRO A 1 208 ? -6.607 -14.609 -18.796 1.00 71.06 208 PRO A O 1
ATOM 1711 N N . ARG A 1 209 ? -8.690 -14.741 -17.950 1.00 83.94 209 ARG A N 1
ATOM 1712 C CA . ARG A 1 209 ? -8.496 -13.699 -16.942 1.00 83.94 209 ARG A CA 1
ATOM 1713 C C . ARG A 1 209 ? -7.725 -14.307 -15.775 1.00 83.94 209 ARG A C 1
ATOM 1715 O O . ARG A 1 209 ? -8.219 -15.202 -15.106 1.00 83.94 209 ARG A O 1
ATOM 1722 N N . THR A 1 210 ? -6.503 -13.841 -15.542 1.00 90.69 210 THR A N 1
ATOM 1723 C CA . THR A 1 210 ? -5.566 -14.470 -14.595 1.00 90.69 210 THR A CA 1
ATOM 1724 C C . THR A 1 210 ? -5.053 -13.523 -13.511 1.00 90.69 210 THR A C 1
ATOM 1726 O O . THR A 1 210 ? -4.062 -13.841 -12.853 1.00 90.69 210 THR A O 1
ATOM 1729 N N . LYS A 1 211 ? -5.602 -12.310 -13.375 1.00 94.00 211 LYS A N 1
ATOM 1730 C CA . LYS A 1 211 ? -5.063 -11.282 -12.469 1.00 94.00 211 LYS A CA 1
ATOM 1731 C C . LYS A 1 211 ? -6.108 -10.773 -11.477 1.00 94.00 211 LYS A C 1
ATOM 1733 O O . LYS A 1 211 ? -7.137 -10.257 -11.899 1.00 94.00 211 LYS A O 1
ATOM 1738 N N . THR A 1 212 ? -5.773 -10.815 -10.192 1.00 97.88 212 THR A N 1
ATOM 1739 C CA . THR A 1 212 ? -6.493 -10.132 -9.107 1.00 97.88 212 THR A CA 1
ATOM 1740 C C . THR A 1 212 ? -5.661 -8.940 -8.639 1.00 97.88 212 THR A C 1
ATOM 1742 O O . THR A 1 212 ? -4.445 -9.054 -8.453 1.00 97.88 212 THR A O 1
ATOM 1745 N N . VAL A 1 213 ? -6.282 -7.774 -8.497 1.00 98.31 213 VAL A N 1
ATOM 1746 C CA . VAL A 1 213 ? -5.618 -6.519 -8.111 1.00 98.31 213 VAL A CA 1
ATOM 1747 C C . VAL A 1 213 ? -6.142 -6.073 -6.755 1.00 98.31 213 VAL A C 1
ATOM 1749 O O . VAL A 1 213 ? -7.347 -6.013 -6.579 1.00 98.31 213 VAL A O 1
ATOM 1752 N N . PHE A 1 214 ? -5.254 -5.723 -5.828 1.00 98.56 214 PHE A N 1
ATOM 1753 C CA . PHE A 1 214 ? -5.598 -5.278 -4.477 1.00 98.56 214 PHE A CA 1
ATOM 1754 C C . PHE A 1 214 ? -5.133 -3.842 -4.253 1.00 98.56 214 PHE A C 1
ATOM 1756 O O . PHE A 1 214 ? -3.936 -3.570 -4.390 1.00 98.56 214 PHE A O 1
ATOM 1763 N N . LEU A 1 215 ? -6.053 -2.955 -3.873 1.00 97.31 215 LEU A N 1
ATOM 1764 C CA . LEU A 1 215 ? -5.773 -1.597 -3.392 1.00 97.31 215 LEU A CA 1
ATOM 1765 C C . LEU A 1 215 ? -6.377 -1.415 -2.002 1.00 97.31 215 LEU A C 1
ATOM 1767 O O . LEU A 1 215 ? -7.457 -1.929 -1.757 1.00 97.31 215 LEU A O 1
ATOM 1771 N N . SER A 1 216 ? -5.719 -0.668 -1.125 1.00 95.50 216 SER A N 1
ATOM 1772 C CA . SER A 1 216 ? -6.210 -0.335 0.218 1.00 95.50 216 SER A CA 1
ATOM 1773 C C . SER A 1 216 ? -5.632 1.002 0.671 1.00 95.50 216 SER A C 1
ATOM 1775 O O . SER A 1 216 ? -4.785 1.569 -0.035 1.00 95.50 216 SER A O 1
ATOM 1777 N N . ASP A 1 217 ? -6.064 1.474 1.843 1.00 93.06 217 ASP A N 1
ATOM 1778 C CA . ASP A 1 217 ? -5.482 2.632 2.531 1.00 93.06 217 ASP A CA 1
ATOM 1779 C C . ASP A 1 217 ? -5.424 3.840 1.573 1.00 93.06 217 ASP A C 1
ATOM 1781 O O . ASP A 1 217 ? -4.381 4.476 1.341 1.00 93.06 217 ASP A O 1
ATOM 1785 N N . ILE A 1 218 ? -6.570 4.096 0.931 1.00 92.31 218 ILE A N 1
ATOM 1786 C CA . ILE A 1 218 ? -6.788 5.202 -0.005 1.00 92.31 218 ILE A CA 1
ATOM 1787 C C . ILE A 1 218 ? -7.275 6.435 0.755 1.00 92.31 218 ILE A C 1
ATOM 1789 O O . ILE A 1 218 ? -6.804 7.534 0.466 1.00 92.31 218 ILE A O 1
ATOM 1793 N N . HIS A 1 219 ? -8.154 6.244 1.742 1.00 92.44 219 HIS A N 1
ATOM 1794 C CA . HIS A 1 219 ? -8.704 7.277 2.623 1.00 92.44 219 HIS A CA 1
ATOM 1795 C C . HIS A 1 219 ? -9.357 8.460 1.891 1.00 92.44 219 HIS A C 1
ATOM 1797 O O . HIS A 1 219 ? -9.026 9.621 2.136 1.00 92.44 219 HIS A O 1
ATOM 1803 N N . ILE A 1 220 ? -10.290 8.184 0.979 1.00 90.88 220 ILE A N 1
ATOM 1804 C CA . ILE A 1 220 ? -11.130 9.201 0.334 1.00 90.88 220 ILE A CA 1
ATOM 1805 C C . ILE A 1 220 ? -12.049 9.825 1.397 1.00 90.88 220 ILE A C 1
ATOM 1807 O O . ILE A 1 220 ? -12.847 9.119 2.004 1.00 90.88 220 ILE A O 1
ATOM 1811 N N . THR A 1 221 ? -11.955 11.140 1.610 1.00 87.56 221 THR A N 1
ATOM 1812 C CA . THR A 1 221 ? -12.750 11.892 2.606 1.00 87.56 221 THR A CA 1
ATOM 1813 C C . THR A 1 221 ? -13.411 13.131 1.978 1.00 87.56 221 THR A C 1
ATOM 1815 O O . THR A 1 221 ? -13.577 13.215 0.762 1.00 87.56 221 THR A O 1
ATOM 1818 N N . HIS A 1 222 ? -13.719 14.153 2.784 1.00 80.19 222 HIS A N 1
ATOM 1819 C CA . HIS A 1 222 ? -14.207 15.479 2.390 1.00 80.19 222 HIS A CA 1
ATOM 1820 C C . HIS A 1 222 ? -13.257 16.314 1.490 1.00 80.19 222 HIS A C 1
ATOM 1822 O O . HIS A 1 222 ? -13.566 17.459 1.162 1.00 80.19 222 HIS A O 1
ATOM 1828 N N . GLY A 1 223 ? -12.059 15.824 1.141 1.00 69.94 223 GLY A N 1
ATOM 1829 C CA . GLY A 1 223 ? -11.188 16.435 0.121 1.00 69.94 223 GLY A CA 1
ATOM 1830 C C . GLY A 1 223 ? -10.546 17.791 0.470 1.00 69.94 223 GLY A C 1
ATOM 1831 O O . GLY A 1 223 ? -9.978 18.444 -0.410 1.00 69.94 223 GLY A O 1
ATOM 1832 N N . ARG A 1 224 ? -10.586 18.241 1.736 1.00 68.50 224 ARG A N 1
ATOM 1833 C CA . ARG A 1 224 ? -9.901 19.491 2.143 1.00 68.50 224 ARG A CA 1
ATOM 1834 C C . ARG A 1 224 ? -8.383 19.280 2.146 1.00 68.50 224 ARG A C 1
ATOM 1836 O O . ARG A 1 224 ? -7.899 18.159 2.252 1.00 68.50 224 ARG A O 1
ATOM 1843 N N . ARG A 1 225 ? -7.603 20.367 2.084 1.00 53.81 225 ARG A N 1
ATOM 1844 C CA . ARG A 1 225 ? -6.122 20.318 2.042 1.00 53.81 225 ARG A CA 1
ATOM 1845 C C . ARG A 1 225 ? -5.468 19.568 3.214 1.00 53.81 225 ARG A C 1
ATOM 1847 O O . ARG A 1 225 ? -4.339 19.117 3.052 1.00 53.81 225 ARG A O 1
ATOM 1854 N N . SER A 1 226 ? -6.143 19.472 4.360 1.00 50.41 226 SER A N 1
ATOM 1855 C CA . SER A 1 226 ? -5.702 18.719 5.543 1.00 50.41 226 SER A CA 1
ATOM 1856 C C . SER A 1 226 ? -5.977 17.213 5.459 1.00 50.41 226 SER A C 1
ATOM 1858 O O . SER A 1 226 ? -5.425 16.462 6.257 1.00 50.41 226 SER A O 1
ATOM 1860 N N . ALA A 1 227 ? -6.803 16.762 4.510 1.00 58.12 227 ALA A N 1
ATOM 1861 C CA . ALA A 1 227 ? -7.106 15.351 4.325 1.00 58.12 227 ALA A CA 1
ATOM 1862 C C . ALA A 1 227 ? -5.896 14.588 3.771 1.00 58.12 227 ALA A C 1
ATOM 1864 O O . ALA A 1 227 ? -5.170 15.087 2.899 1.00 58.12 227 ALA A O 1
ATOM 1865 N N . VAL A 1 228 ? -5.739 13.347 4.242 1.00 64.19 228 VAL A N 1
ATOM 1866 C CA . VAL A 1 228 ? -4.681 12.418 3.813 1.00 64.19 228 VAL A CA 1
ATOM 1867 C C . VAL A 1 228 ? -4.748 12.205 2.295 1.00 64.19 228 VAL A C 1
ATOM 1869 O O . VAL A 1 228 ? -3.736 12.276 1.602 1.00 64.19 228 VAL A O 1
ATOM 1872 N N . PHE A 1 229 ? -5.958 12.081 1.746 1.00 68.25 229 PHE A N 1
ATOM 1873 C CA . PHE A 1 229 ? -6.204 12.005 0.309 1.00 68.25 229 PHE A CA 1
ATOM 1874 C C . PHE A 1 229 ? -6.563 13.374 -0.289 1.00 68.25 229 PHE A C 1
ATOM 1876 O O . PHE A 1 229 ? -7.724 13.773 -0.362 1.00 68.25 229 PHE A O 1
ATOM 1883 N N . SER A 1 230 ? -5.548 14.120 -0.729 1.00 63.25 230 SER A N 1
ATOM 1884 C CA . SER A 1 230 ? -5.717 15.440 -1.355 1.00 63.25 230 SER A CA 1
ATOM 1885 C C . SER A 1 230 ? -4.753 15.679 -2.532 1.00 63.25 230 SER A C 1
ATOM 1887 O O . SER A 1 230 ? -3.841 14.899 -2.799 1.00 63.25 230 SER A O 1
ATOM 1889 N N . LYS A 1 231 ? -4.928 16.786 -3.268 1.00 69.31 231 LYS A N 1
ATOM 1890 C CA . LYS A 1 231 ? -4.033 17.217 -4.365 1.00 69.31 231 LYS A CA 1
ATOM 1891 C C . LYS A 1 231 ? -4.024 16.258 -5.571 1.00 69.31 231 LYS A C 1
ATOM 1893 O O . LYS A 1 231 ? -5.021 16.163 -6.275 1.00 69.31 231 LYS A O 1
ATOM 1898 N N . ALA A 1 232 ? -2.890 15.611 -5.859 1.00 65.62 232 ALA A N 1
ATOM 1899 C CA . ALA A 1 232 ? -2.680 14.807 -7.064 1.00 65.62 232 ALA A CA 1
ATOM 1900 C C . ALA A 1 232 ? -3.191 13.360 -6.935 1.00 65.62 232 ALA A C 1
ATOM 1902 O O . ALA A 1 232 ? -3.401 12.705 -7.956 1.00 65.62 232 ALA A O 1
ATOM 1903 N N . TYR A 1 233 ? -3.408 12.857 -5.714 1.00 74.44 233 TYR A N 1
ATOM 1904 C CA . TYR A 1 233 ? -3.778 11.455 -5.482 1.00 74.44 233 TYR A CA 1
ATOM 1905 C C . TYR A 1 233 ? -5.079 11.015 -6.164 1.00 74.44 233 TYR A C 1
ATOM 1907 O O . TYR A 1 233 ? -5.074 9.920 -6.728 1.00 74.44 233 TYR A O 1
ATOM 1915 N N . PRO A 1 234 ? -6.149 11.837 -6.231 1.00 78.44 234 PRO A N 1
ATOM 1916 C CA . PRO A 1 234 ? -7.343 11.472 -6.990 1.00 78.44 234 PRO A CA 1
ATOM 1917 C C . PRO A 1 234 ? -7.047 11.146 -8.456 1.00 78.44 234 PRO A C 1
ATOM 1919 O O . PRO A 1 234 ? -7.541 10.152 -8.986 1.00 78.44 234 PRO A O 1
ATOM 1922 N N . TYR A 1 235 ? -6.176 11.929 -9.099 1.00 78.00 235 TYR A N 1
ATOM 1923 C CA . TYR A 1 235 ? -5.767 11.703 -10.486 1.00 78.00 235 TYR A CA 1
ATOM 1924 C C . TYR A 1 235 ? -4.867 10.473 -10.627 1.00 78.00 235 TYR A C 1
ATOM 1926 O O . TYR A 1 235 ? -5.027 9.691 -11.564 1.00 78.00 235 TYR A O 1
ATOM 1934 N N . GLN A 1 236 ? -3.937 10.261 -9.691 1.00 82.94 236 GLN A N 1
ATOM 1935 C CA . GLN A 1 236 ? -3.089 9.067 -9.685 1.00 82.94 236 GLN A CA 1
ATOM 1936 C C . GLN A 1 236 ? -3.928 7.793 -9.534 1.00 82.94 236 GLN A C 1
ATOM 1938 O O . GLN A 1 236 ? -3.712 6.823 -10.264 1.00 82.94 236 GLN A O 1
ATOM 1943 N N . LEU A 1 237 ? -4.920 7.807 -8.641 1.00 86.50 237 LEU A N 1
ATOM 1944 C CA . LEU A 1 237 ? -5.841 6.692 -8.461 1.00 86.50 237 LEU A CA 1
ATOM 1945 C C . LEU A 1 237 ? -6.706 6.482 -9.705 1.00 86.50 237 LEU A C 1
ATOM 1947 O O . LEU A 1 237 ? -6.803 5.351 -10.175 1.00 86.50 237 LEU A O 1
ATOM 1951 N N . ALA A 1 238 ? -7.248 7.552 -10.295 1.00 82.81 238 ALA A N 1
ATOM 1952 C CA . ALA A 1 238 ? -8.007 7.483 -11.545 1.00 82.81 238 ALA A CA 1
ATOM 1953 C C . ALA A 1 238 ? -7.208 6.790 -12.665 1.00 82.81 238 ALA A C 1
ATOM 1955 O O . ALA A 1 238 ? -7.714 5.895 -13.341 1.00 82.81 238 ALA A O 1
ATOM 1956 N N . VAL A 1 239 ? -5.923 7.132 -12.818 1.00 82.56 239 VAL A N 1
ATOM 1957 C CA . VAL A 1 239 ? -5.021 6.493 -13.791 1.00 82.56 239 VAL A CA 1
ATOM 1958 C C . VAL A 1 239 ? -4.820 5.004 -13.489 1.00 82.56 239 VAL A C 1
ATOM 1960 O O . VAL A 1 239 ? -4.834 4.182 -14.408 1.00 82.56 239 VAL A O 1
ATOM 1963 N N . VAL A 1 240 ? -4.634 4.631 -12.219 1.00 88.00 240 VAL A N 1
ATOM 1964 C CA . VAL A 1 240 ? -4.469 3.223 -11.817 1.00 88.00 240 VAL A CA 1
ATOM 1965 C C . VAL A 1 240 ? -5.749 2.422 -12.064 1.00 88.00 240 VAL A C 1
ATOM 1967 O O . VAL A 1 240 ? -5.673 1.333 -12.632 1.00 88.00 240 VAL A O 1
ATOM 1970 N N . LEU A 1 241 ? -6.913 2.963 -11.705 1.00 93.00 241 LEU A N 1
ATOM 1971 C CA . LEU A 1 241 ? -8.209 2.331 -11.946 1.00 93.00 241 LEU A CA 1
ATOM 1972 C C . LEU A 1 241 ? -8.463 2.157 -13.449 1.00 93.00 241 LEU A C 1
ATOM 1974 O O . LEU A 1 241 ? -8.700 1.036 -13.893 1.00 93.00 241 LEU A O 1
ATOM 1978 N N . ARG A 1 242 ? -8.276 3.206 -14.266 1.00 86.88 242 ARG A N 1
ATOM 1979 C CA . ARG A 1 242 ? -8.410 3.109 -15.734 1.00 86.88 242 ARG A CA 1
ATOM 1980 C C . ARG A 1 242 ? -7.492 2.054 -16.326 1.00 86.88 242 ARG A C 1
ATOM 1982 O O . ARG A 1 242 ? -7.943 1.238 -17.125 1.00 86.88 242 ARG A O 1
ATOM 1989 N N . LYS A 1 243 ? -6.223 2.012 -15.909 1.00 86.94 243 LYS A N 1
ATOM 1990 C CA . LYS A 1 243 ? -5.278 0.976 -16.351 1.00 86.94 243 LYS A CA 1
ATOM 1991 C C . LYS A 1 243 ? -5.854 -0.430 -16.150 1.00 86.94 243 LYS A C 1
ATOM 1993 O O . LYS A 1 243 ? -5.693 -1.270 -17.031 1.00 86.94 243 LYS A O 1
ATOM 1998 N N . TYR A 1 244 ? -6.485 -0.700 -15.008 1.00 92.44 244 TYR A N 1
ATOM 1999 C CA . TYR A 1 244 ? -7.041 -2.023 -14.721 1.00 92.44 244 TYR A CA 1
ATOM 2000 C C . TYR A 1 244 ? -8.392 -2.274 -15.376 1.00 92.44 244 TYR A C 1
ATOM 2002 O O . TYR A 1 244 ? -8.629 -3.401 -15.800 1.00 92.44 244 TYR A O 1
ATOM 2010 N N . ALA A 1 245 ? -9.216 -1.246 -15.563 1.00 87.44 245 ALA A N 1
ATOM 2011 C CA . ALA A 1 245 ? -10.450 -1.364 -16.329 1.00 87.44 245 ALA A CA 1
ATOM 2012 C C . ALA A 1 245 ? -10.202 -1.774 -17.796 1.00 87.44 245 ALA A C 1
ATOM 2014 O O . ALA A 1 245 ? -11.009 -2.491 -18.383 1.00 87.44 245 ALA A O 1
ATOM 2015 N N . TYR A 1 246 ? -9.074 -1.360 -18.386 1.00 82.94 246 TYR A N 1
ATOM 2016 C CA . TYR A 1 246 ? -8.681 -1.739 -19.752 1.00 82.94 246 TYR A CA 1
ATOM 2017 C C . TYR A 1 246 ? -7.804 -3.003 -19.839 1.00 82.94 246 TYR A C 1
ATOM 2019 O O . TYR A 1 246 ? -7.581 -3.518 -20.935 1.00 82.94 246 TYR A O 1
ATOM 2027 N N . ASP A 1 247 ? -7.302 -3.544 -18.723 1.00 82.62 247 ASP A N 1
ATOM 2028 C CA . ASP A 1 247 ? -6.486 -4.763 -18.740 1.00 82.62 247 ASP A CA 1
ATOM 2029 C C . ASP A 1 247 ? -7.384 -6.007 -18.760 1.00 82.62 247 ASP A C 1
ATOM 2031 O O . ASP A 1 247 ? -7.817 -6.504 -17.722 1.00 82.62 247 ASP A O 1
ATOM 2035 N N . VAL A 1 248 ? -7.599 -6.564 -19.955 1.00 83.88 248 VAL A N 1
ATOM 2036 C CA . VAL A 1 248 ? -8.452 -7.749 -20.188 1.00 83.88 248 VAL A CA 1
ATOM 2037 C C . VAL A 1 248 ? -8.054 -8.992 -19.384 1.00 83.88 248 VAL A C 1
ATOM 2039 O O . VAL A 1 248 ? -8.835 -9.929 -19.287 1.00 83.88 248 VAL A O 1
ATOM 2042 N N . ARG A 1 249 ? -6.854 -9.031 -18.787 1.00 87.19 249 ARG A N 1
ATOM 2043 C CA . ARG A 1 249 ? -6.411 -10.148 -17.933 1.00 87.19 249 ARG A CA 1
ATOM 2044 C C . ARG A 1 249 ? -6.932 -10.040 -16.503 1.00 87.19 249 ARG A C 1
ATOM 2046 O O . ARG A 1 249 ? -6.755 -10.989 -15.741 1.00 87.19 249 ARG A O 1
ATOM 2053 N N . VAL A 1 250 ? -7.477 -8.893 -16.099 1.00 93.81 250 VAL A N 1
ATOM 2054 C CA . VAL A 1 250 ? -7.992 -8.686 -14.742 1.00 93.81 250 VAL A CA 1
ATOM 2055 C C . VAL A 1 250 ? -9.282 -9.485 -14.588 1.00 93.81 250 VAL A C 1
ATOM 2057 O O . VAL A 1 250 ? -10.254 -9.243 -15.301 1.00 93.81 250 VAL A O 1
ATOM 2060 N N . LYS A 1 251 ? -9.272 -10.465 -13.681 1.00 94.69 251 LYS A N 1
ATOM 2061 C CA . LYS A 1 251 ? -10.479 -11.170 -13.233 1.00 94.69 251 LYS A CA 1
ATOM 2062 C C . LYS A 1 251 ? -11.195 -10.368 -12.152 1.00 94.69 251 LYS A C 1
ATOM 2064 O O . LYS A 1 251 ? -12.414 -10.246 -12.186 1.00 94.69 251 LYS A O 1
ATOM 2069 N N . GLU A 1 252 ? -10.416 -9.778 -11.248 1.00 97.75 252 GLU A N 1
ATOM 2070 C CA . GLU A 1 252 ? -10.917 -9.193 -10.010 1.00 97.75 252 GLU A CA 1
ATOM 2071 C C . GLU A 1 252 ? -10.158 -7.926 -9.632 1.00 97.75 252 GLU A C 1
ATOM 2073 O O . GLU A 1 252 ? -8.924 -7.865 -9.704 1.00 97.75 252 GLU A O 1
ATOM 2078 N N . LEU A 1 253 ? -10.911 -6.942 -9.160 1.00 98.56 253 LEU A N 1
ATOM 2079 C CA . LEU A 1 253 ? -10.407 -5.790 -8.429 1.00 98.56 253 LEU A CA 1
ATOM 2080 C C . LEU A 1 253 ? -10.908 -5.889 -6.986 1.00 98.56 253 LEU A C 1
ATOM 2082 O O . LEU A 1 253 ? -12.098 -6.055 -6.763 1.00 98.56 253 LEU A O 1
ATOM 2086 N N . VAL A 1 254 ? -10.013 -5.795 -6.013 1.00 98.69 254 VAL A N 1
ATOM 2087 C CA . VAL A 1 254 ? -10.320 -5.889 -4.586 1.00 98.69 254 VAL A CA 1
ATOM 2088 C C . VAL A 1 254 ? -9.916 -4.581 -3.922 1.00 98.69 254 VAL A C 1
ATOM 2090 O O . VAL A 1 254 ? -8.736 -4.224 -3.879 1.00 98.69 254 VAL A O 1
ATOM 2093 N N . LEU A 1 255 ? -10.912 -3.869 -3.411 1.00 98.44 255 LEU A N 1
ATOM 2094 C CA . LEU A 1 255 ? -10.756 -2.704 -2.556 1.00 98.44 255 LEU A CA 1
ATOM 2095 C C . LEU A 1 255 ? -10.695 -3.203 -1.102 1.00 98.44 255 LEU A C 1
ATOM 2097 O O . LEU A 1 255 ? -11.706 -3.577 -0.517 1.00 98.44 255 LEU A O 1
ATOM 2101 N N . LEU A 1 256 ? -9.478 -3.321 -0.574 1.00 97.88 256 LEU A N 1
ATOM 2102 C CA . LEU A 1 256 ? -9.093 -4.045 0.640 1.00 97.88 256 LEU A CA 1
ATOM 2103 C C . LEU A 1 256 ? -9.005 -3.118 1.867 1.00 97.88 256 LEU A C 1
ATOM 2105 O O . LEU A 1 256 ? -7.983 -3.056 2.552 1.00 97.88 256 LEU A O 1
ATOM 2109 N N . GLY A 1 257 ? -10.093 -2.407 2.129 1.00 95.56 257 GLY A N 1
ATOM 2110 C CA . GLY A 1 257 ? -10.296 -1.598 3.327 1.00 95.56 257 GLY A CA 1
ATOM 2111 C C . GLY A 1 257 ? -9.659 -0.219 3.276 1.00 95.56 257 GLY A C 1
ATOM 2112 O O . GLY A 1 257 ? -8.743 0.043 2.485 1.00 95.56 257 GLY A O 1
ATOM 2113 N N . ASP A 1 258 ? -10.177 0.655 4.134 1.00 95.44 258 ASP A N 1
ATOM 2114 C CA . ASP A 1 258 ? -9.761 2.046 4.290 1.00 95.44 258 ASP A CA 1
ATOM 2115 C C . ASP A 1 258 ? -9.835 2.828 2.967 1.00 95.44 258 ASP A C 1
ATOM 2117 O O . ASP A 1 258 ? -8.913 3.538 2.547 1.00 95.44 258 ASP A O 1
ATOM 2121 N N . ILE A 1 259 ? -10.956 2.659 2.261 1.00 95.81 259 ILE A N 1
ATOM 2122 C CA . ILE A 1 259 ? -11.221 3.311 0.975 1.00 95.81 259 ILE A CA 1
ATOM 2123 C C . ILE A 1 259 ? -11.940 4.636 1.191 1.00 95.81 259 ILE A C 1
ATOM 2125 O O . ILE A 1 259 ? -11.450 5.658 0.715 1.00 95.81 259 ILE A O 1
ATOM 2129 N N . PHE A 1 260 ? -13.067 4.622 1.908 1.00 95.00 260 PHE A N 1
ATOM 2130 C CA . PHE A 1 260 ? -13.874 5.802 2.230 1.00 95.00 260 PHE A CA 1
ATOM 2131 C C . PHE A 1 260 ? -13.737 6.126 3.717 1.00 95.00 260 PHE A C 1
ATOM 2133 O O . PHE A 1 260 ? -14.304 5.451 4.560 1.00 95.00 260 PHE A O 1
ATOM 2140 N N . ASP A 1 261 ? -12.956 7.141 4.059 1.00 92.69 261 ASP A N 1
ATOM 2141 C CA . ASP A 1 261 ? -12.543 7.360 5.442 1.00 92.69 261 ASP A CA 1
ATOM 2142 C C . ASP A 1 261 ? -13.537 8.236 6.217 1.00 92.69 261 ASP A C 1
ATOM 2144 O O . ASP A 1 261 ? -13.832 9.380 5.855 1.00 92.69 261 ASP A O 1
ATOM 2148 N N . THR A 1 262 ? -14.037 7.661 7.310 1.00 92.25 262 THR A N 1
ATOM 2149 C CA . THR A 1 262 ? -15.037 8.243 8.218 1.00 92.25 262 THR A CA 1
ATOM 2150 C C . THR A 1 262 ? -14.441 8.645 9.577 1.00 92.25 262 THR A C 1
ATOM 2152 O O . THR A 1 262 ? -15.141 9.147 10.456 1.00 92.25 262 THR A O 1
ATOM 2155 N N . TRP A 1 263 ? -13.133 8.453 9.773 1.00 91.62 263 TRP A N 1
ATOM 2156 C CA . TRP A 1 263 ? -12.433 8.718 11.035 1.00 91.62 263 TRP A CA 1
ATOM 2157 C C . TRP A 1 263 ? -11.710 10.065 11.030 1.00 91.62 263 TRP A C 1
ATOM 2159 O O . TRP A 1 263 ? -11.543 10.675 12.083 1.00 91.62 263 TRP A O 1
ATOM 2169 N N . MET A 1 264 ? -11.260 10.541 9.867 1.00 88.12 264 MET A N 1
ATOM 2170 C CA . MET A 1 264 ? -10.400 11.726 9.735 1.00 88.12 264 MET A CA 1
ATOM 2171 C C . MET A 1 264 ? -11.163 13.063 9.826 1.00 88.12 264 MET A C 1
ATOM 2173 O O . MET A 1 264 ? -11.053 13.914 8.944 1.00 88.12 264 MET A O 1
ATOM 2177 N N . TYR A 1 265 ? -11.919 13.259 10.908 1.00 89.75 265 TYR A N 1
ATOM 2178 C CA . TYR A 1 265 ? -12.700 14.466 11.208 1.00 89.75 265 TYR A CA 1
ATOM 2179 C C . TYR A 1 265 ? -12.371 14.976 12.617 1.00 89.75 265 TYR A C 1
ATOM 2181 O O . TYR A 1 265 ? -12.162 14.174 13.530 1.00 89.75 265 TYR A O 1
ATOM 2189 N N . GLY A 1 266 ? -12.321 16.297 12.824 1.00 89.94 266 GLY A N 1
ATOM 2190 C CA . GLY A 1 266 ? -12.142 16.883 14.160 1.00 89.94 266 GLY A CA 1
ATOM 2191 C C . GLY A 1 266 ? -13.267 16.498 15.129 1.00 89.94 266 GLY A C 1
ATOM 2192 O O . GLY A 1 266 ? -14.318 16.016 14.707 1.00 89.94 266 GLY A O 1
ATOM 2193 N N . VAL A 1 267 ? -13.067 16.682 16.438 1.00 92.25 267 VAL A N 1
ATOM 2194 C CA . VAL A 1 267 ? -14.106 16.368 17.447 1.00 92.25 267 VAL A CA 1
ATOM 2195 C C . VAL A 1 267 ? -15.371 17.216 17.282 1.00 92.25 267 VAL A C 1
ATOM 2197 O O . VAL A 1 267 ? -16.460 16.768 17.615 1.00 92.25 267 VAL A O 1
ATOM 2200 N N . ASP A 1 268 ? -15.222 18.412 16.726 1.00 89.88 268 ASP A N 1
ATOM 2201 C CA . ASP A 1 268 ? -16.254 19.410 16.452 1.00 89.88 268 ASP A CA 1
ATOM 2202 C C . ASP A 1 268 ? -16.891 19.267 15.061 1.00 89.88 268 ASP A C 1
ATOM 2204 O O . ASP A 1 268 ? -17.749 20.060 14.681 1.00 89.88 268 ASP A O 1
ATOM 2208 N N . GLU A 1 269 ? -16.502 18.244 14.298 1.00 89.69 269 GLU A N 1
ATOM 2209 C CA . GLU A 1 269 ? -17.010 17.992 12.953 1.00 89.69 269 GLU A CA 1
ATOM 2210 C C . GLU A 1 269 ? -17.746 16.660 12.898 1.00 89.69 269 GLU A C 1
ATOM 2212 O O . GLU A 1 269 ? -17.197 15.623 13.258 1.00 89.69 269 GLU A O 1
ATOM 2217 N N . ARG A 1 270 ? -18.975 16.662 12.383 1.00 91.69 270 ARG A N 1
ATOM 2218 C CA . ARG A 1 270 ? -19.688 15.422 12.071 1.00 91.69 270 ARG A CA 1
ATOM 2219 C C . ARG A 1 270 ? -19.027 14.750 10.859 1.00 91.69 270 ARG A C 1
ATOM 2221 O O . ARG A 1 270 ? -18.935 15.399 9.813 1.00 91.69 270 ARG A O 1
ATOM 2228 N N . PRO A 1 271 ? -18.584 13.484 10.961 1.00 92.12 271 PRO A N 1
ATOM 2229 C CA . PRO A 1 271 ? -18.092 12.750 9.804 1.00 92.12 271 PRO A CA 1
ATOM 2230 C C . PRO A 1 271 ? -19.161 12.633 8.722 1.00 92.12 271 PRO A C 1
ATOM 2232 O O . PRO A 1 271 ? -20.329 12.395 9.032 1.00 92.12 271 PRO A O 1
ATOM 2235 N N . LEU A 1 272 ? -18.748 12.769 7.461 1.00 93.12 272 LEU A N 1
ATOM 2236 C CA . LEU A 1 272 ? -19.593 12.372 6.339 1.00 93.12 272 LEU A CA 1
ATOM 2237 C C . LEU A 1 272 ? -19.744 10.851 6.346 1.00 93.12 272 LEU A C 1
ATOM 2239 O O . LEU A 1 272 ? -18.766 10.128 6.543 1.00 93.12 272 LEU A O 1
ATOM 2243 N N . SER A 1 273 ? -20.954 10.387 6.070 1.00 94.06 273 SER A N 1
ATOM 2244 C CA . SER A 1 273 ? -21.240 8.987 5.779 1.00 94.06 273 SER A CA 1
ATOM 2245 C C . SER A 1 273 ? -20.633 8.564 4.437 1.00 94.06 273 SER A C 1
ATOM 2247 O O . SER A 1 273 ? -20.396 9.391 3.549 1.00 94.06 273 SER A O 1
ATOM 2249 N N . ILE A 1 274 ? -20.421 7.260 4.243 1.00 95.31 274 ILE A N 1
ATOM 2250 C CA . ILE A 1 274 ? -19.923 6.720 2.963 1.00 95.31 274 ILE A CA 1
ATOM 2251 C C . ILE A 1 274 ? -20.751 7.200 1.745 1.00 95.31 274 ILE A C 1
ATOM 2253 O O . ILE A 1 274 ? -20.131 7.652 0.777 1.00 95.31 274 ILE A O 1
ATOM 2257 N N . PRO A 1 275 ? -22.103 7.200 1.758 1.00 96.00 275 PRO A N 1
ATOM 2258 C CA . PRO A 1 275 ? -22.894 7.741 0.649 1.00 96.00 275 PRO A CA 1
ATOM 2259 C C . PRO A 1 275 ? -22.628 9.224 0.367 1.00 96.00 275 PRO A C 1
ATOM 2261 O O . PRO A 1 275 ? -22.523 9.623 -0.793 1.00 96.00 275 PRO A O 1
ATOM 2264 N N . GLU A 1 276 ? -22.473 10.048 1.407 1.00 94.94 276 GLU A N 1
ATOM 2265 C CA . GLU A 1 276 ? -22.144 11.470 1.253 1.00 94.94 276 GLU A CA 1
ATOM 2266 C C . GLU A 1 276 ? -20.746 11.656 0.647 1.00 94.94 276 GLU A C 1
ATOM 2268 O O . GLU A 1 276 ? -20.562 12.512 -0.221 1.00 94.94 276 GLU A O 1
ATOM 2273 N N . ILE A 1 277 ? -19.772 10.822 1.035 1.00 94.06 277 ILE A N 1
ATOM 2274 C CA . ILE A 1 277 ? -18.437 10.811 0.421 1.00 94.06 277 ILE A CA 1
ATOM 2275 C C . ILE A 1 277 ? -18.542 10.402 -1.055 1.00 94.06 277 ILE A C 1
ATOM 2277 O O . ILE A 1 277 ? -18.009 11.096 -1.919 1.00 94.06 277 ILE A O 1
ATOM 2281 N N . ILE A 1 278 ? -19.255 9.323 -1.388 1.00 94.94 278 ILE A N 1
ATOM 2282 C CA . ILE A 1 278 ? -19.453 8.900 -2.785 1.00 94.94 278 ILE A CA 1
ATOM 2283 C C . ILE A 1 278 ? -20.088 10.031 -3.602 1.00 94.94 278 ILE A C 1
ATOM 2285 O O . ILE A 1 278 ? -19.599 10.342 -4.691 1.00 94.94 278 ILE A O 1
ATOM 2289 N N . LYS A 1 279 ? -21.119 10.693 -3.063 1.00 94.00 279 LYS A N 1
ATOM 2290 C CA . LYS A 1 279 ? -21.805 11.799 -3.738 1.00 94.00 279 LYS A CA 1
ATOM 2291 C C . LYS A 1 279 ? -20.891 13.001 -3.953 1.00 94.00 279 LYS A C 1
ATOM 2293 O O . LYS A 1 279 ? -20.884 13.577 -5.038 1.00 94.00 279 LYS A O 1
ATOM 2298 N N . LEU A 1 280 ? -20.065 13.340 -2.963 1.00 90.62 280 LEU A N 1
ATOM 2299 C CA . LEU A 1 280 ? -19.080 14.419 -3.063 1.00 90.62 280 LEU A CA 1
ATOM 2300 C C . LEU A 1 280 ? -18.095 14.196 -4.223 1.00 90.62 280 LEU A C 1
ATOM 2302 O O . LEU A 1 280 ? -17.719 15.145 -4.911 1.00 90.62 280 LEU A O 1
ATOM 2306 N N . TRP A 1 281 ? -17.691 12.947 -4.455 1.00 89.38 281 TRP A N 1
ATOM 2307 C CA . TRP A 1 281 ? -16.731 12.582 -5.500 1.00 89.38 281 TRP A CA 1
ATOM 2308 C C . TRP A 1 281 ? -17.382 12.162 -6.824 1.00 89.38 281 TRP A C 1
ATOM 2310 O O . TRP A 1 281 ? -16.662 11.839 -7.771 1.00 89.38 281 TRP A O 1
ATOM 2320 N N . GLU A 1 282 ? -18.712 12.200 -6.928 1.00 87.75 282 GLU A N 1
ATOM 2321 C CA . GLU A 1 282 ? -19.484 11.630 -8.037 1.00 87.75 282 GLU A CA 1
ATOM 2322 C C . GLU A 1 282 ? -19.048 12.132 -9.419 1.00 87.75 282 GLU A C 1
ATOM 2324 O O . GLU A 1 282 ? -18.951 11.347 -10.360 1.00 87.75 282 GLU A O 1
ATOM 2329 N N . ARG A 1 283 ? -18.773 13.437 -9.538 1.00 81.38 283 ARG A N 1
ATOM 2330 C CA . ARG A 1 283 ? -18.441 14.117 -10.803 1.00 81.38 283 ARG A CA 1
ATOM 2331 C C . ARG A 1 283 ? -16.936 14.299 -11.003 1.00 81.38 283 ARG A C 1
ATOM 2333 O O . ARG A 1 283 ? -16.492 15.309 -11.546 1.00 81.38 283 ARG A O 1
ATOM 2340 N N . THR A 1 284 ? -16.134 13.359 -10.508 1.00 81.25 284 THR A N 1
ATOM 2341 C CA . THR A 1 284 ? -14.671 13.425 -10.597 1.00 81.25 284 THR A CA 1
ATOM 2342 C C . THR A 1 284 ? -14.108 12.324 -11.495 1.00 81.25 284 THR A C 1
ATOM 2344 O O . THR A 1 284 ? -14.654 11.218 -11.522 1.00 81.25 284 THR A O 1
ATOM 2347 N N . PRO A 1 285 ? -12.940 12.544 -12.137 1.00 77.62 285 PRO A N 1
ATOM 2348 C CA . PRO A 1 285 ? -12.282 11.503 -12.928 1.00 77.62 285 PRO A CA 1
ATOM 2349 C C . PRO A 1 285 ? -11.987 10.222 -12.138 1.00 77.62 285 PRO A C 1
ATOM 2351 O O . PRO A 1 285 ? -11.869 9.147 -12.726 1.00 77.62 285 PRO A O 1
ATOM 2354 N N . LEU A 1 286 ? -11.839 10.327 -10.814 1.00 85.56 286 LEU A N 1
ATOM 2355 C CA . LEU A 1 286 ? -11.685 9.187 -9.914 1.00 85.56 286 LEU A CA 1
ATOM 2356 C C . LEU A 1 286 ? -12.930 8.303 -9.934 1.00 85.56 286 LEU A C 1
ATOM 2358 O O . LEU A 1 286 ? -12.804 7.098 -10.160 1.00 85.56 286 LEU A O 1
ATOM 2362 N N . MET A 1 287 ? -14.111 8.896 -9.754 1.00 89.12 287 MET A N 1
ATOM 2363 C CA . MET A 1 287 ? -15.357 8.139 -9.726 1.00 89.12 287 MET A CA 1
ATOM 2364 C C . MET A 1 287 ? -15.701 7.592 -11.111 1.00 89.12 287 MET A C 1
ATOM 2366 O O . MET A 1 287 ? -16.058 6.423 -11.216 1.00 89.12 287 MET A O 1
ATOM 2370 N N . ASP A 1 288 ? -15.460 8.355 -12.182 1.00 82.81 288 ASP A N 1
ATOM 2371 C CA . ASP A 1 288 ? -15.586 7.854 -13.561 1.00 82.81 288 ASP A CA 1
ATOM 2372 C C . ASP A 1 288 ? -14.720 6.610 -13.797 1.00 82.81 288 ASP A C 1
ATOM 2374 O O . ASP A 1 288 ? -15.109 5.666 -14.482 1.00 82.81 288 ASP A O 1
ATOM 2378 N N . SER A 1 289 ? -13.518 6.592 -13.218 1.00 88.19 289 SER A N 1
ATOM 2379 C CA . SER A 1 289 ? -12.591 5.470 -13.360 1.00 88.19 289 SER A CA 1
ATOM 2380 C C . SER A 1 289 ? -13.029 4.248 -12.550 1.00 88.19 289 SER A C 1
ATOM 2382 O O . SER A 1 289 ? -12.818 3.122 -12.997 1.00 88.19 289 SER A O 1
ATOM 2384 N N . LEU A 1 290 ? -13.652 4.450 -11.385 1.00 95.62 290 LEU A N 1
ATOM 2385 C CA . LEU A 1 290 ? -14.250 3.370 -10.599 1.00 95.62 290 LEU A CA 1
ATOM 2386 C C . LEU A 1 290 ? -15.494 2.791 -11.291 1.00 95.62 290 LEU A C 1
ATOM 2388 O O . LEU A 1 290 ? -15.610 1.571 -11.390 1.00 95.62 290 LEU A O 1
ATOM 2392 N N . LYS A 1 291 ? -16.364 3.646 -11.843 1.00 95.12 291 LYS A N 1
ATOM 2393 C CA . LYS A 1 291 ? -17.505 3.245 -12.682 1.00 95.12 291 LYS A CA 1
ATOM 2394 C C . LYS A 1 291 ? -17.047 2.392 -13.866 1.00 95.12 291 LYS A C 1
ATOM 2396 O O . LYS A 1 291 ? -17.546 1.291 -14.065 1.00 95.12 291 LYS A O 1
ATOM 2401 N N . LEU A 1 292 ? -15.984 2.807 -14.554 1.00 90.50 292 LEU A N 1
ATOM 2402 C CA . LEU A 1 292 ? -15.401 2.031 -15.651 1.00 90.50 292 LEU A CA 1
ATOM 2403 C C . LEU A 1 292 ? -14.849 0.661 -15.203 1.00 90.50 292 LEU A C 1
ATOM 2405 O O . LEU A 1 292 ? -14.960 -0.325 -15.935 1.00 90.50 292 LEU A O 1
ATOM 2409 N N . CYS A 1 293 ? -14.253 0.567 -14.007 1.00 96.69 293 CYS A N 1
ATOM 2410 C CA . CYS A 1 293 ? -13.868 -0.723 -13.424 1.00 96.69 293 CYS A CA 1
ATOM 2411 C C . CYS A 1 293 ? -15.093 -1.617 -13.195 1.00 96.69 293 CYS A C 1
ATOM 2413 O O . CYS A 1 293 ? -15.041 -2.800 -13.525 1.00 96.69 293 CYS A O 1
ATOM 2415 N N . LEU A 1 294 ? -16.185 -1.060 -12.666 1.00 97.50 294 LEU A N 1
ATOM 2416 C CA . LEU A 1 294 ? -17.443 -1.781 -12.467 1.00 97.50 294 LEU A CA 1
ATOM 2417 C C . LEU A 1 294 ? -18.071 -2.230 -13.787 1.00 97.50 294 LEU A C 1
ATOM 2419 O O . LEU A 1 294 ? -18.622 -3.320 -13.854 1.00 97.50 294 LEU A O 1
ATOM 2423 N N . GLU A 1 295 ? -17.935 -1.478 -14.868 1.00 93.75 295 GLU A N 1
ATOM 2424 C CA . GLU A 1 295 ? -18.419 -1.917 -16.180 1.00 93.75 295 GLU A CA 1
ATOM 2425 C C . GLU A 1 295 ? -17.579 -3.077 -16.745 1.00 93.75 295 GLU A C 1
ATOM 2427 O O . GLU A 1 295 ? -18.121 -4.066 -17.235 1.00 93.75 295 GLU A O 1
ATOM 2432 N N . ARG A 1 296 ? -16.243 -2.994 -16.658 1.00 91.38 296 ARG A N 1
ATOM 2433 C CA . ARG A 1 296 ? -15.337 -3.849 -17.458 1.00 91.38 296 ARG A CA 1
ATOM 2434 C C . ARG A 1 296 ? -14.676 -5.009 -16.717 1.00 91.38 296 ARG A C 1
ATOM 2436 O O . ARG A 1 296 ? -14.302 -6.009 -17.344 1.00 91.38 296 ARG A O 1
ATOM 2443 N N . ILE A 1 297 ? -14.475 -4.889 -15.407 1.00 95.75 297 ILE A N 1
ATOM 2444 C CA . ILE A 1 297 ? -13.843 -5.933 -14.590 1.00 95.75 297 ILE A CA 1
ATOM 2445 C C . ILE A 1 297 ? -14.943 -6.865 -14.083 1.00 95.75 297 ILE A C 1
ATOM 2447 O O . ILE A 1 297 ? -15.890 -6.356 -13.495 1.00 95.75 297 ILE A O 1
ATOM 2451 N N . PRO A 1 298 ? -14.857 -8.196 -14.276 1.00 95.12 298 PRO A N 1
ATOM 2452 C CA . PRO A 1 298 ? -15.935 -9.123 -13.939 1.00 95.12 298 PRO A CA 1
ATOM 2453 C C . PRO A 1 298 ? -16.443 -8.953 -12.515 1.00 95.12 298 PRO A C 1
ATOM 2455 O O . PRO A 1 298 ? -17.639 -8.758 -12.336 1.00 95.12 298 PRO A O 1
ATOM 2458 N N . GLN A 1 299 ? -15.525 -8.934 -11.544 1.00 96.69 299 GLN A N 1
ATOM 2459 C CA . GLN A 1 299 ? -15.843 -8.764 -10.133 1.00 96.69 299 GLN A CA 1
ATOM 2460 C C . GLN A 1 299 ? -15.032 -7.625 -9.519 1.00 96.69 299 GLN A C 1
ATOM 2462 O O . GLN A 1 299 ? -13.807 -7.563 -9.662 1.00 96.69 299 GLN A O 1
ATOM 2467 N N . VAL A 1 300 ? -15.721 -6.743 -8.799 1.00 98.31 300 VAL A N 1
ATOM 2468 C CA . VAL A 1 300 ? -15.095 -5.702 -7.984 1.00 98.31 300 VAL A CA 1
ATOM 2469 C C . VAL A 1 300 ? -15.550 -5.894 -6.543 1.00 98.31 300 VAL A C 1
ATOM 2471 O O . VAL A 1 300 ? -16.697 -5.608 -6.207 1.00 98.31 300 VAL A O 1
ATOM 2474 N N . TYR A 1 301 ? -14.661 -6.420 -5.708 1.00 98.56 301 TYR A N 1
ATOM 2475 C CA . TYR A 1 301 ? -14.918 -6.673 -4.296 1.00 98.56 301 TYR A CA 1
ATOM 2476 C C . TYR A 1 301 ? -14.564 -5.461 -3.446 1.00 98.56 301 TYR A C 1
ATOM 2478 O O . TYR A 1 301 ? -13.573 -4.775 -3.702 1.00 98.56 301 TYR A O 1
ATOM 2486 N N . TYR A 1 302 ? -15.346 -5.258 -2.395 1.00 98.56 302 TYR A N 1
ATOM 2487 C CA . TYR A 1 302 ? -15.060 -4.326 -1.317 1.00 98.56 302 TYR A CA 1
ATOM 2488 C C . TYR A 1 302 ? -14.973 -5.114 -0.012 1.00 98.56 302 TYR A C 1
ATOM 2490 O O . TYR A 1 302 ? -15.911 -5.824 0.347 1.00 98.56 302 TYR A O 1
ATOM 2498 N N . ILE A 1 303 ? -13.846 -5.014 0.683 1.00 97.94 303 ILE A N 1
ATOM 2499 C CA . ILE A 1 303 ? -13.632 -5.621 1.997 1.00 97.94 303 ILE A CA 1
ATOM 2500 C C . ILE A 1 303 ? -13.406 -4.469 2.973 1.00 97.94 303 ILE A C 1
ATOM 2502 O O . ILE A 1 303 ? -12.406 -3.778 2.808 1.00 97.94 303 ILE A O 1
ATOM 2506 N N . PRO A 1 304 ? -14.286 -4.246 3.963 1.00 96.50 304 PRO A N 1
ATOM 2507 C CA . PRO A 1 304 ? -14.119 -3.153 4.918 1.00 96.50 304 PRO A CA 1
ATOM 2508 C C . PRO A 1 304 ? -12.808 -3.252 5.717 1.00 96.50 304 PRO A C 1
ATOM 2510 O O . PRO A 1 304 ? -12.354 -4.349 6.066 1.00 96.50 304 PRO A O 1
ATOM 2513 N N . GLY A 1 305 ? -12.209 -2.098 5.986 1.00 95.69 305 GLY A N 1
ATOM 2514 C CA . GLY A 1 305 ? -11.105 -1.869 6.912 1.00 95.69 305 GLY A CA 1
ATOM 2515 C C . GLY A 1 305 ? -11.606 -1.257 8.220 1.00 95.69 305 GLY A C 1
ATOM 2516 O O . GLY A 1 305 ? -12.761 -1.453 8.606 1.00 95.69 305 GLY A O 1
ATOM 2517 N N . ASN A 1 306 ? -10.732 -0.554 8.941 1.00 94.50 306 ASN A N 1
ATOM 2518 C CA . ASN A 1 306 ? -11.133 0.129 10.170 1.00 94.50 306 ASN A CA 1
ATOM 2519 C C . ASN A 1 306 ? -11.753 1.505 9.892 1.00 94.50 306 ASN A C 1
ATOM 2521 O O . ASN A 1 306 ? -12.702 1.867 10.577 1.00 94.50 306 ASN A O 1
ATOM 2525 N N . HIS A 1 307 ? -11.318 2.238 8.864 1.00 93.94 307 HIS A N 1
ATOM 2526 C CA . HIS A 1 307 ? -11.824 3.587 8.559 1.00 93.94 307 HIS A CA 1
ATOM 2527 C C . HIS A 1 307 ? -13.207 3.615 7.887 1.00 93.94 307 HIS A C 1
ATOM 2529 O O . HIS A 1 307 ? -13.816 4.679 7.774 1.00 93.94 307 HIS A O 1
ATOM 2535 N N . ASP A 1 308 ? -13.704 2.461 7.450 1.00 93.88 308 ASP A N 1
ATOM 2536 C CA . ASP A 1 308 ? -14.952 2.270 6.706 1.00 93.88 308 ASP A CA 1
ATOM 2537 C C . ASP A 1 308 ? -15.754 1.067 7.232 1.00 93.88 308 ASP A C 1
ATOM 2539 O O . ASP A 1 308 ? -16.401 0.347 6.474 1.00 93.88 308 ASP A O 1
ATOM 2543 N N . MET A 1 309 ? -15.737 0.849 8.552 1.00 91.00 309 MET A N 1
ATOM 2544 C CA . MET A 1 309 ? -16.428 -0.269 9.220 1.00 91.00 309 MET A CA 1
ATOM 2545 C C . MET A 1 309 ? -17.943 -0.320 8.970 1.00 91.00 309 MET A C 1
ATOM 2547 O O . MET A 1 309 ? -18.543 -1.389 9.034 1.00 91.00 309 MET A O 1
ATOM 2551 N N . GLU A 1 310 ? -18.558 0.823 8.675 1.00 90.06 310 GLU A N 1
ATOM 2552 C CA . GLU A 1 310 ? -19.985 0.963 8.359 1.00 90.06 310 GLU A CA 1
ATOM 2553 C C . GLU A 1 310 ? -20.343 0.591 6.910 1.00 90.06 310 GLU A C 1
ATOM 2555 O O . GLU A 1 310 ? -21.511 0.662 6.518 1.00 90.06 310 GLU A O 1
ATOM 2560 N N . ALA A 1 311 ? -19.353 0.213 6.095 1.00 94.19 311 ALA A N 1
ATOM 2561 C CA . ALA A 1 311 ? -19.543 -0.138 4.698 1.00 94.19 311 ALA A CA 1
ATOM 2562 C C . ALA A 1 311 ? -20.470 -1.353 4.539 1.00 94.19 311 ALA A C 1
ATOM 2564 O O . ALA A 1 311 ? -20.101 -2.499 4.797 1.00 94.19 311 ALA A O 1
ATOM 2565 N N . THR A 1 312 ? -21.670 -1.099 4.024 1.00 94.44 312 THR A N 1
ATOM 2566 C CA . THR A 1 312 ? -22.619 -2.122 3.577 1.00 94.44 312 THR A CA 1
ATOM 2567 C C . THR A 1 312 ? -22.847 -2.011 2.076 1.00 94.44 312 THR A C 1
ATOM 2569 O O . THR A 1 312 ? -22.430 -1.043 1.435 1.00 94.44 312 THR A O 1
ATOM 2572 N N . ARG A 1 313 ? -23.518 -3.006 1.491 1.00 93.06 313 ARG A N 1
ATOM 2573 C CA . ARG A 1 313 ? -23.849 -2.991 0.063 1.00 93.06 313 ARG A CA 1
ATOM 2574 C C . ARG A 1 313 ? -24.677 -1.759 -0.310 1.00 93.06 313 ARG A C 1
ATOM 2576 O O . ARG A 1 313 ? -24.420 -1.149 -1.338 1.00 93.06 313 ARG A O 1
ATOM 2583 N N . GLU A 1 314 ? -25.624 -1.385 0.542 1.00 93.25 314 GLU A N 1
ATOM 2584 C CA . GLU A 1 314 ? -26.538 -0.260 0.343 1.00 93.25 314 GLU A CA 1
ATOM 2585 C C . GLU A 1 314 ? -25.774 1.067 0.387 1.00 93.25 314 GLU A C 1
ATOM 2587 O O . GLU A 1 314 ? -25.954 1.920 -0.483 1.00 93.25 314 GLU A O 1
ATOM 2592 N N . ARG A 1 315 ? -24.855 1.215 1.352 1.00 94.88 315 ARG A N 1
ATOM 2593 C CA . ARG A 1 315 ? -24.045 2.431 1.521 1.00 94.88 315 ARG A CA 1
ATOM 2594 C C . ARG A 1 315 ? -22.973 2.625 0.449 1.00 94.88 315 ARG A C 1
ATOM 2596 O O . ARG A 1 315 ? -22.516 3.744 0.254 1.00 94.88 315 ARG A O 1
ATOM 2603 N N . LEU A 1 316 ? -22.584 1.557 -0.245 1.00 96.50 316 LEU A N 1
ATOM 2604 C CA . LEU A 1 316 ? -21.581 1.566 -1.316 1.00 96.50 316 LEU A CA 1
ATOM 2605 C C . LEU A 1 316 ? -22.185 1.723 -2.722 1.00 96.50 316 LEU A C 1
ATOM 2607 O O . LEU A 1 316 ? -21.490 1.494 -3.713 1.00 96.50 316 LEU A O 1
ATOM 2611 N N . THR A 1 317 ? -23.465 2.086 -2.823 1.00 96.12 317 THR A N 1
ATOM 2612 C CA . THR A 1 317 ? -24.148 2.246 -4.111 1.00 96.12 317 THR A CA 1
ATOM 2613 C C . THR A 1 317 ? -23.521 3.373 -4.933 1.00 96.12 317 THR A C 1
ATOM 2615 O O . THR A 1 317 ? -23.368 4.499 -4.460 1.00 96.12 317 THR A O 1
ATOM 2618 N N . ILE A 1 318 ? -23.186 3.077 -6.189 1.00 94.81 318 ILE A N 1
ATOM 2619 C CA . ILE A 1 318 ? -22.646 4.031 -7.160 1.00 94.81 318 ILE A CA 1
ATOM 2620 C C . ILE A 1 318 ? -23.682 4.261 -8.261 1.00 94.81 318 ILE A C 1
ATOM 2622 O O . ILE A 1 318 ? -23.998 3.355 -9.033 1.00 94.81 318 ILE A O 1
ATOM 2626 N N . GLU A 1 319 ? -24.198 5.487 -8.354 1.00 92.88 319 GLU A N 1
ATOM 2627 C CA . GLU A 1 319 ? -25.187 5.879 -9.365 1.00 92.88 319 GLU A CA 1
ATOM 2628 C C . GLU A 1 319 ? -24.599 5.859 -10.790 1.00 92.88 319 GLU A C 1
ATOM 2630 O O . GLU A 1 319 ? -23.446 6.242 -11.025 1.00 92.88 319 GLU A O 1
ATOM 2635 N N . GLY A 1 320 ? -25.417 5.451 -11.766 1.00 89.31 320 GLY A N 1
ATOM 2636 C CA . GLY A 1 320 ? -25.062 5.466 -13.190 1.00 89.31 320 GLY A CA 1
ATOM 2637 C C . GLY A 1 320 ? -24.284 4.246 -13.693 1.00 89.31 320 GLY A C 1
ATOM 2638 O O . GLY A 1 320 ? -23.753 4.304 -14.797 1.00 89.31 320 GLY A O 1
ATOM 2639 N N . VAL A 1 321 ? -24.212 3.159 -12.918 1.00 93.00 321 VAL A N 1
ATOM 2640 C CA . VAL A 1 321 ? -23.666 1.861 -13.352 1.00 93.00 321 VAL A CA 1
ATOM 2641 C C . VAL A 1 321 ? -24.571 0.713 -12.907 1.00 93.00 321 VAL A C 1
ATOM 2643 O O . VAL A 1 321 ? -25.092 0.715 -11.794 1.00 93.00 321 VAL A O 1
ATOM 2646 N N . GLU A 1 322 ? -24.754 -0.290 -13.767 1.00 92.19 322 GLU A N 1
ATOM 2647 C CA . GLU A 1 322 ? -25.598 -1.452 -13.449 1.00 92.19 322 GLU A CA 1
ATOM 2648 C C . GLU A 1 322 ? -24.928 -2.385 -12.433 1.00 92.19 322 GLU A C 1
ATOM 2650 O O . GLU A 1 322 ? -25.555 -2.835 -11.472 1.00 92.19 322 GLU A O 1
ATOM 2655 N N . LYS A 1 323 ? -23.629 -2.663 -12.614 1.00 95.56 323 LYS A N 1
ATOM 2656 C CA . LYS A 1 323 ? -22.874 -3.512 -11.691 1.00 95.56 323 LYS A CA 1
ATOM 2657 C C . LYS A 1 323 ? -22.362 -2.698 -10.510 1.00 95.56 323 LYS A C 1
ATOM 2659 O O . LYS A 1 323 ? -21.674 -1.699 -10.687 1.00 95.56 323 LYS A O 1
ATOM 2664 N N . GLN A 1 324 ? -22.655 -3.180 -9.308 1.00 96.06 324 GLN A N 1
ATOM 2665 C CA . GLN A 1 324 ? -22.266 -2.551 -8.047 1.00 96.06 324 GLN A CA 1
ATOM 2666 C C . GLN A 1 324 ? -21.089 -3.276 -7.385 1.00 96.06 324 GLN A C 1
ATOM 2668 O O . GLN A 1 324 ? -20.745 -4.405 -7.747 1.00 96.06 324 GLN A O 1
ATOM 2673 N N . LEU A 1 325 ? -20.476 -2.621 -6.397 1.00 97.00 325 LEU A N 1
ATOM 2674 C CA . LEU A 1 325 ? -19.425 -3.209 -5.567 1.00 97.00 325 LEU A CA 1
ATOM 2675 C C . LEU A 1 325 ? -19.952 -4.427 -4.794 1.00 97.00 325 LEU A C 1
ATOM 2677 O O . LEU A 1 325 ? -21.026 -4.395 -4.189 1.00 97.00 325 LEU A O 1
ATOM 2681 N N . LEU A 1 326 ? -19.165 -5.500 -4.769 1.00 96.88 326 LEU A N 1
ATOM 2682 C CA . LEU A 1 326 ? -19.450 -6.691 -3.977 1.00 96.88 326 LEU A CA 1
ATOM 2683 C C . LEU A 1 326 ? -18.856 -6.529 -2.578 1.00 96.88 326 LEU A C 1
ATOM 2685 O O . LEU A 1 326 ? -17.708 -6.911 -2.338 1.00 96.88 326 LEU A O 1
ATOM 2689 N N . CYS A 1 327 ? -19.630 -5.946 -1.661 1.00 97.12 327 CYS A N 1
ATOM 2690 C CA . CYS A 1 327 ? -19.231 -5.843 -0.260 1.00 97.12 327 CYS A CA 1
ATOM 2691 C C . CYS A 1 327 ? -19.250 -7.228 0.403 1.00 97.12 327 CYS A C 1
ATOM 2693 O O . CYS A 1 327 ? -20.296 -7.877 0.469 1.00 97.12 327 CYS A O 1
ATOM 2695 N N . VAL A 1 328 ? -18.089 -7.696 0.861 1.00 96.75 328 VAL A N 1
ATOM 2696 C CA . VAL A 1 328 ? -17.909 -9.025 1.456 1.00 96.75 328 VAL A CA 1
ATOM 2697 C C . VAL A 1 328 ? -17.040 -8.950 2.706 1.00 96.75 328 VAL A C 1
ATOM 2699 O O . VAL A 1 328 ? -16.108 -8.153 2.801 1.00 96.75 328 VAL A O 1
ATOM 2702 N N . SER A 1 329 ? -17.303 -9.832 3.672 1.00 96.06 329 SER A N 1
ATOM 2703 C CA . SER A 1 329 ? -16.408 -9.986 4.819 1.00 96.06 329 SER A CA 1
ATOM 2704 C C . SER A 1 329 ? -15.084 -10.637 4.391 1.00 96.06 329 SER A C 1
ATOM 2706 O O . SER A 1 329 ? -15.062 -11.409 3.421 1.00 96.06 329 SER A O 1
ATOM 2708 N N . PRO A 1 330 ? -13.982 -10.435 5.143 1.00 95.50 330 PRO A N 1
ATOM 2709 C CA . PRO A 1 330 ? -12.736 -11.151 4.887 1.00 95.50 330 PRO A CA 1
ATOM 2710 C C . PRO A 1 330 ? -12.932 -12.673 4.845 1.00 95.50 330 PRO A C 1
ATOM 2712 O O . PRO A 1 330 ? -12.373 -13.354 3.991 1.00 95.50 330 PRO A O 1
ATOM 2715 N N . GLY A 1 331 ? -13.760 -13.230 5.737 1.00 96.06 331 GLY A N 1
ATOM 2716 C CA . GLY A 1 331 ? -14.075 -14.662 5.745 1.00 96.06 331 GLY A CA 1
ATOM 2717 C C . GLY A 1 331 ? -14.807 -15.120 4.480 1.00 96.06 331 GLY A C 1
ATOM 2718 O O . GLY A 1 331 ? -14.469 -16.165 3.927 1.00 96.06 331 GLY A O 1
ATOM 2719 N N . GLY A 1 332 ? -15.760 -14.319 3.992 1.00 96.62 332 GLY A N 1
ATOM 2720 C CA . GLY A 1 332 ? -16.486 -14.582 2.748 1.00 96.62 332 GLY A CA 1
ATOM 2721 C C . GLY A 1 332 ? -15.557 -14.626 1.537 1.00 96.62 332 GLY A C 1
ATOM 2722 O O . GLY A 1 332 ? -15.555 -15.616 0.807 1.00 96.62 332 GLY A O 1
ATOM 2723 N N . PHE A 1 333 ? -14.700 -13.612 1.379 1.00 97.12 333 PHE A N 1
ATOM 2724 C CA . PHE A 1 333 ? -13.698 -13.578 0.309 1.00 97.12 333 PHE A CA 1
ATOM 2725 C C . PHE A 1 333 ? -12.742 -14.777 0.390 1.00 97.12 333 PHE A C 1
ATOM 2727 O O . PHE A 1 333 ? -12.555 -15.512 -0.576 1.00 97.12 333 PHE A O 1
ATOM 2734 N N . ASN A 1 334 ? -12.190 -15.049 1.574 1.00 97.56 334 ASN A N 1
ATOM 2735 C CA . ASN A 1 334 ? -11.224 -16.133 1.756 1.00 97.56 334 ASN A CA 1
ATOM 2736 C C . ASN A 1 334 ? -11.825 -17.529 1.533 1.00 97.56 334 ASN A C 1
ATOM 2738 O O . ASN A 1 334 ? -11.105 -18.438 1.128 1.00 97.56 334 ASN A O 1
ATOM 2742 N N . LYS A 1 335 ? -13.134 -17.710 1.750 1.00 96.81 335 LYS A N 1
ATOM 2743 C CA . LYS A 1 335 ? -13.838 -18.955 1.414 1.00 96.81 335 LYS A CA 1
ATOM 2744 C C . LYS A 1 335 ? -13.944 -19.155 -0.101 1.00 96.81 335 LYS A C 1
ATOM 2746 O O . LYS A 1 335 ? -13.723 -20.269 -0.565 1.00 96.81 335 LYS A O 1
ATOM 2751 N N . LEU A 1 336 ? -14.231 -18.093 -0.860 1.00 94.75 336 LEU A N 1
ATOM 2752 C CA . LEU A 1 336 ? -14.290 -18.134 -2.330 1.00 94.75 336 LEU A CA 1
ATOM 2753 C C . LEU A 1 336 ? -12.928 -18.484 -2.948 1.00 94.75 336 LEU A C 1
ATOM 2755 O O . LEU A 1 336 ? -12.867 -19.213 -3.933 1.00 94.75 336 LEU A O 1
ATOM 2759 N N . HIS A 1 337 ? -11.839 -18.028 -2.325 1.00 94.94 337 HIS A N 1
ATOM 2760 C CA . HIS A 1 337 ? -10.471 -18.205 -2.822 1.00 94.94 337 HIS A CA 1
ATOM 2761 C C . HIS A 1 337 ? -9.662 -19.304 -2.114 1.00 94.94 337 HIS A C 1
ATOM 2763 O O . HIS A 1 337 ? -8.456 -19.437 -2.345 1.00 94.94 337 HIS A O 1
ATOM 2769 N N . ALA A 1 338 ? -10.304 -20.131 -1.281 1.00 89.00 338 ALA A N 1
ATOM 2770 C CA . ALA A 1 338 ? -9.624 -21.154 -0.484 1.00 89.00 338 ALA A CA 1
ATOM 2771 C C . ALA A 1 338 ? -8.826 -22.144 -1.353 1.00 89.00 338 ALA A C 1
ATOM 2773 O O . ALA A 1 338 ? -7.676 -22.456 -1.040 1.00 89.00 338 ALA A O 1
ATOM 2774 N N . ASN A 1 339 ? -9.407 -22.573 -2.479 1.00 88.44 339 ASN A N 1
ATOM 2775 C CA . ASN A 1 339 ? -8.786 -23.517 -3.414 1.00 88.44 339 ASN A CA 1
ATOM 2776 C C . ASN A 1 339 ? -7.643 -22.897 -4.237 1.00 88.44 339 ASN A C 1
ATOM 2778 O O . ASN A 1 339 ? -6.807 -23.623 -4.765 1.00 88.44 339 ASN A O 1
ATOM 2782 N N . GLU A 1 340 ? -7.583 -21.566 -4.334 1.00 89.44 340 GLU A N 1
ATOM 2783 C CA . GLU A 1 340 ? -6.521 -20.854 -5.057 1.00 89.44 340 GLU A CA 1
ATOM 2784 C C . GLU A 1 340 ? -5.268 -20.646 -4.188 1.00 89.44 340 GLU A C 1
ATOM 2786 O O . GLU A 1 340 ? -4.218 -20.249 -4.694 1.00 89.44 340 GLU A O 1
ATOM 2791 N N . GLY A 1 341 ? -5.355 -20.892 -2.875 1.00 92.31 341 GLY A N 1
ATOM 2792 C CA . GLY A 1 341 ? -4.283 -20.561 -1.935 1.00 92.31 341 GLY A CA 1
ATOM 2793 C C . GLY A 1 341 ? -4.123 -19.050 -1.739 1.00 92.31 341 GLY A C 1
ATOM 2794 O O . GLY A 1 341 ? -3.026 -18.576 -1.447 1.00 92.31 341 GLY A O 1
ATOM 2795 N N . LEU A 1 342 ? -5.191 -18.272 -1.910 1.00 96.31 342 LEU A N 1
ATOM 2796 C CA . LEU A 1 342 ? -5.184 -16.821 -1.746 1.00 96.31 342 LEU A CA 1
ATOM 2797 C C . LEU A 1 342 ? -5.964 -16.431 -0.490 1.00 96.31 342 LEU A C 1
ATOM 2799 O O . LEU A 1 342 ? -7.083 -16.879 -0.265 1.00 96.31 342 LEU A O 1
ATOM 2803 N N . TYR A 1 343 ? -5.342 -15.595 0.333 1.00 97.88 343 TYR A N 1
ATOM 2804 C CA . TYR A 1 343 ? -5.929 -15.024 1.532 1.00 97.88 343 TYR A CA 1
ATOM 2805 C C . TYR A 1 343 ? -5.784 -13.502 1.485 1.00 97.88 343 TYR A C 1
ATOM 2807 O O . TYR A 1 343 ? -4.682 -13.000 1.256 1.00 97.88 343 TYR A O 1
ATOM 2815 N N . ALA A 1 344 ? -6.861 -12.768 1.735 1.00 98.12 344 ALA A N 1
ATOM 2816 C CA . ALA A 1 344 ? -6.847 -11.319 1.832 1.00 98.12 344 ALA A CA 1
ATOM 2817 C C . ALA A 1 344 ? -7.739 -10.806 2.969 1.00 98.12 344 ALA A C 1
ATOM 2819 O O . ALA A 1 344 ? -8.794 -11.361 3.281 1.00 98.12 344 ALA A O 1
ATOM 2820 N N . GLU A 1 345 ? -7.294 -9.724 3.591 1.00 97.06 345 GLU A N 1
ATOM 2821 C CA . GLU A 1 345 ? -8.050 -8.901 4.537 1.00 97.06 345 GLU A CA 1
ATOM 2822 C C . GLU A 1 345 ? -7.365 -7.540 4.671 1.00 97.06 345 GLU A C 1
ATOM 2824 O O . GLU A 1 345 ? -6.216 -7.395 4.265 1.00 97.06 345 GLU A O 1
ATOM 2829 N N . HIS A 1 346 ? -8.007 -6.573 5.318 1.00 96.69 346 HIS A N 1
ATOM 2830 C CA . HIS A 1 346 ? -7.328 -5.322 5.625 1.00 96.69 346 HIS A CA 1
ATOM 2831 C C . HIS A 1 346 ? -6.196 -5.511 6.664 1.00 96.69 346 HIS A C 1
ATOM 2833 O O . HIS A 1 346 ? -5.060 -5.101 6.415 1.00 96.69 346 HIS A O 1
ATOM 2839 N N . GLY A 1 347 ? -6.461 -6.231 7.765 1.00 94.69 347 GLY A N 1
ATOM 2840 C CA . GLY A 1 347 ? -5.474 -6.596 8.798 1.00 94.69 347 GLY A CA 1
ATOM 2841 C C . GLY A 1 347 ? -5.715 -5.963 10.175 1.00 94.69 347 GLY A C 1
ATOM 2842 O O . GLY A 1 347 ? -5.073 -6.359 11.146 1.00 94.69 347 GLY A O 1
ATOM 2843 N N . ASN A 1 348 ? -6.675 -5.041 10.290 1.00 94.62 348 ASN A N 1
ATOM 2844 C CA . ASN A 1 348 ? -6.981 -4.313 11.526 1.00 94.62 348 ASN A CA 1
ATOM 2845 C C . ASN A 1 348 ? -7.521 -5.195 12.662 1.00 94.62 348 ASN A C 1
ATOM 2847 O O . ASN A 1 348 ? -7.413 -4.817 13.818 1.00 94.62 348 ASN A O 1
ATOM 2851 N N . ARG A 1 349 ? -8.064 -6.390 12.388 1.00 92.88 349 ARG A N 1
ATOM 2852 C CA . ARG A 1 349 ? -8.689 -7.238 13.428 1.00 92.88 349 ARG A CA 1
ATOM 2853 C C . ARG A 1 349 ? -7.732 -7.751 14.514 1.00 92.88 349 ARG A C 1
ATOM 2855 O O . ARG A 1 349 ? -8.179 -8.252 15.547 1.00 92.88 349 ARG A O 1
ATOM 2862 N N . VAL A 1 350 ? -6.427 -7.708 14.245 1.00 93.19 350 VAL A N 1
ATOM 2863 C CA . VAL A 1 350 ? -5.375 -8.091 15.199 1.00 93.19 350 VAL A CA 1
ATOM 2864 C C . VAL A 1 350 ? -4.648 -6.885 15.784 1.00 93.19 350 VAL A C 1
ATOM 2866 O O . VAL A 1 350 ? -3.654 -7.061 16.484 1.00 93.19 350 VAL A O 1
ATOM 2869 N N . ASP A 1 351 ? -5.128 -5.678 15.500 1.00 93.06 351 ASP A N 1
ATOM 2870 C CA . ASP A 1 351 ? -4.616 -4.437 16.057 1.00 93.06 351 ASP A CA 1
ATOM 2871 C C . ASP A 1 351 ? -5.452 -4.029 17.269 1.00 93.06 351 ASP A C 1
ATOM 2873 O O . ASP A 1 351 ? -6.664 -3.857 17.158 1.00 93.06 351 ASP A O 1
ATOM 2877 N N . LEU A 1 352 ? -4.803 -3.862 18.423 1.00 91.31 352 LEU A N 1
ATOM 2878 C CA . LEU A 1 352 ? -5.483 -3.513 19.674 1.00 91.31 352 LEU A CA 1
ATOM 2879 C C . LEU A 1 352 ? -6.282 -2.209 19.563 1.00 91.31 352 LEU A C 1
ATOM 2881 O O . LEU A 1 352 ? -7.348 -2.088 20.163 1.00 91.31 352 LEU A O 1
ATOM 2885 N N . PHE A 1 353 ? -5.771 -1.236 18.811 1.00 90.94 353 PHE A N 1
ATOM 2886 C CA . PHE A 1 353 ? -6.379 0.081 18.672 1.00 90.94 353 PHE A CA 1
ATOM 2887 C C . PHE A 1 353 ? -7.386 0.156 17.529 1.00 90.94 353 PHE A C 1
ATOM 2889 O O . PHE A 1 353 ? -8.235 1.037 17.571 1.00 90.94 353 PHE A O 1
ATOM 2896 N N . ASN A 1 354 ? -7.298 -0.717 16.521 1.00 93.69 354 ASN A N 1
ATOM 2897 C CA . ASN A 1 354 ? -8.068 -0.585 15.274 1.00 93.69 354 ASN A CA 1
ATOM 2898 C C . ASN A 1 354 ? -9.026 -1.753 14.986 1.00 93.69 354 ASN A C 1
ATOM 2900 O O . ASN A 1 354 ? -9.809 -1.697 14.033 1.00 93.69 354 ASN A O 1
ATOM 2904 N N . ALA A 1 355 ? -8.977 -2.823 15.775 1.00 92.56 355 ALA A N 1
ATOM 2905 C CA . ALA A 1 355 ? -9.941 -3.908 15.682 1.00 92.56 355 ALA A CA 1
ATOM 2906 C C . ALA A 1 355 ? -11.285 -3.490 16.300 1.00 92.56 355 ALA A C 1
ATOM 2908 O O . ALA A 1 355 ? -11.271 -2.907 17.383 1.00 92.56 355 ALA A O 1
ATOM 2909 N N . PRO A 1 356 ? -12.427 -3.837 15.676 1.00 87.31 356 PRO A N 1
ATOM 2910 C CA . PRO A 1 356 ? -13.751 -3.564 16.234 1.00 87.31 356 PRO A CA 1
ATOM 2911 C C . PRO A 1 356 ? -13.867 -4.035 17.689 1.00 87.31 356 PRO A C 1
ATOM 2913 O O . PRO A 1 356 ? -13.446 -5.153 18.002 1.00 87.31 356 PRO A O 1
ATOM 2916 N N . ASP A 1 357 ? -14.446 -3.205 18.560 1.00 80.81 357 ASP A N 1
ATOM 2917 C CA . ASP A 1 357 ? -14.669 -3.572 19.959 1.00 80.81 357 ASP A CA 1
ATOM 2918 C C . ASP A 1 357 ? -16.095 -4.101 20.128 1.00 80.81 357 ASP A C 1
ATOM 2920 O O . ASP A 1 357 ? -17.073 -3.373 19.972 1.00 80.81 357 ASP A O 1
ATOM 2924 N N . THR A 1 358 ? -16.210 -5.399 20.402 1.00 71.69 358 THR A N 1
ATOM 2925 C CA . THR A 1 358 ? -17.495 -6.086 20.594 1.00 71.69 358 THR A CA 1
ATOM 2926 C C . THR A 1 358 ? -17.912 -6.152 22.063 1.00 71.69 358 THR A C 1
ATOM 2928 O O . THR A 1 358 ? -18.845 -6.883 22.399 1.00 71.69 358 THR A O 1
ATOM 2931 N N . ALA A 1 359 ? -17.191 -5.479 22.963 1.00 73.50 359 ALA A N 1
ATOM 2932 C CA . ALA A 1 359 ? -17.546 -5.435 24.372 1.00 73.50 359 ALA A CA 1
ATOM 2933 C C . ALA A 1 359 ? -18.832 -4.623 24.600 1.00 73.50 359 ALA A C 1
ATOM 2935 O O . ALA A 1 359 ? -19.134 -3.684 23.869 1.00 73.50 359 ALA A O 1
ATOM 2936 N N . GLN A 1 360 ? -19.588 -4.975 25.645 1.00 63.09 360 GLN A N 1
ATOM 2937 C CA . GLN A 1 360 ? -20.830 -4.274 26.003 1.00 63.09 360 GLN A CA 1
ATOM 2938 C C . GLN A 1 360 ? -20.609 -2.799 26.380 1.00 63.09 360 GLN A C 1
ATOM 2940 O O . GLN A 1 360 ? -21.548 -2.014 26.319 1.00 63.09 360 GLN A O 1
ATOM 2945 N N . ASP A 1 361 ? -19.388 -2.426 26.774 1.00 64.62 361 ASP A N 1
ATOM 2946 C CA . ASP A 1 361 ? -18.999 -1.063 27.148 1.00 64.62 361 ASP A CA 1
ATOM 2947 C C . ASP A 1 361 ? -18.413 -0.245 25.982 1.00 64.62 361 ASP A C 1
ATOM 2949 O O . ASP A 1 361 ? -18.060 0.922 26.176 1.00 64.62 361 ASP A O 1
ATOM 2953 N N . ALA A 1 362 ? -18.316 -0.824 24.779 1.00 74.25 362 ALA A N 1
ATOM 2954 C CA . ALA A 1 362 ? -17.773 -0.151 23.607 1.00 74.25 362 ALA A CA 1
ATOM 2955 C C . ALA A 1 362 ? -18.666 1.017 23.167 1.00 74.25 362 ALA A C 1
ATOM 2957 O O . ALA A 1 362 ? -19.879 0.877 22.999 1.00 74.25 362 ALA A O 1
ATOM 2958 N N . LEU A 1 363 ? -18.054 2.174 22.911 1.00 85.69 363 LEU A N 1
ATOM 2959 C CA . LEU A 1 363 ? -18.773 3.352 22.434 1.00 85.69 363 LEU A CA 1
ATOM 2960 C C . LEU A 1 363 ? -19.136 3.160 20.960 1.00 85.69 363 LEU A C 1
ATOM 2962 O O . LEU A 1 363 ? -18.269 3.202 20.085 1.00 85.69 363 LEU A O 1
ATOM 2966 N N . CYS A 1 364 ? -20.422 2.914 20.696 1.00 83.75 364 CYS A N 1
ATOM 2967 C CA . CYS A 1 364 ? -20.969 2.683 19.353 1.00 83.75 364 CYS A CA 1
ATOM 2968 C C . CYS A 1 364 ? -20.298 1.515 18.593 1.00 83.75 364 CYS A C 1
ATOM 2970 O O . CYS A 1 364 ? -20.275 1.509 17.365 1.00 83.75 364 CYS A O 1
ATOM 2972 N N . GLY A 1 365 ? -19.699 0.547 19.303 1.00 85.31 365 GLY A N 1
ATOM 2973 C CA . GLY A 1 365 ? -18.942 -0.564 18.696 1.00 85.31 365 GLY A CA 1
ATOM 2974 C C . GLY A 1 365 ? -17.658 -0.144 17.960 1.00 85.31 365 GLY A C 1
ATOM 2975 O O . GLY A 1 365 ? -17.063 -0.943 17.231 1.00 85.31 365 GLY A O 1
ATOM 2976 N N . LEU A 1 366 ? -17.223 1.110 18.121 1.00 90.81 366 LEU A N 1
ATOM 2977 C CA . LEU A 1 366 ? -16.028 1.648 17.479 1.00 90.81 366 LEU A CA 1
ATOM 2978 C C . LEU A 1 366 ? -14.776 1.324 18.302 1.00 90.81 366 LEU A C 1
ATOM 2980 O O . LEU A 1 366 ? -14.849 1.128 19.515 1.00 90.81 366 LEU A O 1
ATOM 2984 N N . PRO A 1 367 ? -13.598 1.249 17.674 1.00 93.31 367 PRO A N 1
ATOM 2985 C CA . PRO A 1 367 ? -12.364 0.964 18.389 1.00 93.31 367 PRO A CA 1
ATOM 2986 C C . PRO A 1 367 ? -11.758 2.235 19.005 1.00 93.31 367 PRO A C 1
ATOM 2988 O O . PRO A 1 367 ? -12.010 3.346 18.539 1.00 93.31 367 PRO A O 1
ATOM 2991 N N . LEU A 1 368 ? -10.891 2.097 20.016 1.00 92.62 368 LEU A N 1
ATOM 2992 C CA . LEU A 1 368 ? -10.220 3.244 20.654 1.00 92.62 368 LEU A CA 1
ATOM 2993 C C . LEU A 1 368 ? -9.472 4.133 19.636 1.00 92.62 368 LEU A C 1
ATOM 2995 O O . LEU A 1 368 ? -9.455 5.359 19.768 1.00 92.62 368 LEU A O 1
ATOM 2999 N N . GLY A 1 369 ? -8.905 3.530 18.588 1.00 92.25 369 GLY A N 1
ATOM 3000 C CA . GLY A 1 369 ? -8.224 4.212 17.489 1.00 92.25 369 GLY A CA 1
ATOM 3001 C C . GLY A 1 369 ? -9.109 5.200 16.726 1.00 92.25 369 GLY A C 1
ATOM 3002 O O . GLY A 1 369 ? -8.599 6.234 16.287 1.00 92.25 369 GLY A O 1
ATOM 3003 N N . TYR A 1 370 ? -10.426 4.962 16.650 1.00 93.56 370 TYR A N 1
ATOM 3004 C CA . TYR A 1 370 ? -11.386 5.916 16.086 1.00 93.56 370 TYR A CA 1
ATOM 3005 C C . TYR A 1 370 ? -11.308 7.239 16.843 1.00 93.56 370 TYR A C 1
ATOM 3007 O O . TYR A 1 370 ? -10.977 8.285 16.285 1.00 93.56 370 TYR A O 1
ATOM 3015 N N . PHE A 1 371 ? -11.529 7.181 18.154 1.00 94.12 371 PHE A N 1
ATOM 3016 C CA . PHE A 1 371 ? -11.566 8.361 19.007 1.00 94.12 371 PHE A CA 1
ATOM 3017 C C . PHE A 1 371 ? -10.209 9.049 19.102 1.00 94.12 371 PHE A C 1
ATOM 3019 O O . PHE A 1 371 ? -10.127 10.279 19.072 1.00 94.12 371 PHE A O 1
ATOM 3026 N N . MET A 1 372 ? -9.129 8.264 19.141 1.00 92.31 372 MET A N 1
ATOM 3027 C CA . MET A 1 372 ? -7.778 8.811 19.077 1.00 92.31 372 MET A CA 1
ATOM 3028 C C . MET A 1 372 ? -7.555 9.609 17.784 1.00 92.31 372 MET A C 1
ATOM 3030 O O . MET A 1 372 ? -6.972 10.696 17.809 1.00 92.31 372 MET A O 1
ATOM 3034 N N . THR A 1 373 ? -8.063 9.107 16.658 1.00 90.88 373 THR A N 1
ATOM 3035 C CA . THR A 1 373 ? -7.991 9.793 15.363 1.00 90.88 373 THR A CA 1
ATOM 3036 C C . THR A 1 373 ? -8.813 11.081 15.369 1.00 90.88 373 THR A C 1
ATOM 3038 O O . THR A 1 373 ? -8.295 12.114 14.945 1.00 90.88 373 THR A O 1
ATOM 3041 N N . ARG A 1 374 ? -10.027 11.079 15.938 1.00 92.75 374 ARG A N 1
ATOM 3042 C CA . ARG A 1 374 ? -10.872 12.285 16.076 1.00 92.75 374 ARG A CA 1
ATOM 3043 C C . ARG A 1 374 ? -10.192 13.388 16.895 1.00 92.75 374 ARG A C 1
ATOM 3045 O O . ARG A 1 374 ? -10.127 14.548 16.474 1.00 92.75 374 ARG A O 1
ATOM 3052 N N . ILE A 1 375 ? -9.601 13.032 18.039 1.00 92.94 375 ILE A N 1
ATOM 3053 C CA . ILE A 1 375 ? -8.852 13.984 18.876 1.00 92.94 375 ILE A CA 1
ATOM 3054 C C . ILE A 1 375 ? -7.615 14.504 18.127 1.00 92.94 375 ILE A C 1
ATOM 3056 O O . ILE A 1 375 ? -7.322 15.697 18.173 1.00 92.94 375 ILE A O 1
ATOM 3060 N N . ALA A 1 376 ? -6.901 13.661 17.377 1.00 88.75 376 ALA A N 1
ATOM 3061 C CA . ALA A 1 376 ? -5.763 14.113 16.575 1.00 88.75 376 ALA A CA 1
ATOM 30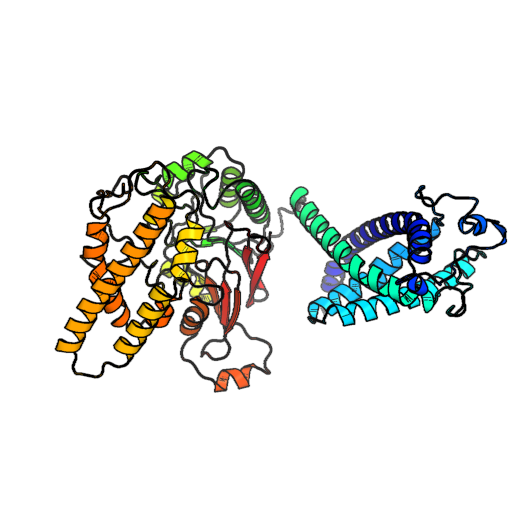62 C C . ALA A 1 376 ? -6.176 15.059 15.429 1.00 88.75 376 ALA A C 1
ATOM 3064 O O . ALA A 1 376 ? -5.502 16.067 15.185 1.00 88.75 376 ALA A O 1
ATOM 3065 N N . CYS A 1 377 ? -7.296 14.769 14.759 1.00 88.00 377 CYS A N 1
ATOM 3066 C CA . CYS A 1 377 ? -7.879 15.570 13.671 1.00 88.00 377 CYS A CA 1
ATOM 3067 C C . CYS A 1 377 ? -8.458 16.902 14.132 1.00 88.00 377 CYS A C 1
ATOM 3069 O O . CYS A 1 377 ? -8.690 17.789 13.322 1.00 88.00 377 CYS A O 1
ATOM 3071 N N . SER A 1 378 ? -8.557 17.104 15.442 1.00 86.31 378 SER A N 1
ATOM 3072 C CA . SER A 1 378 ? -8.840 18.403 16.053 1.00 86.31 378 SER A CA 1
ATOM 3073 C C . SER A 1 378 ? -7.679 19.400 15.887 1.00 86.31 378 SER A C 1
ATOM 3075 O O . SER A 1 378 ? -7.684 20.476 16.475 1.00 86.31 378 SER A O 1
ATOM 3077 N N . THR A 1 379 ? -6.642 19.060 15.123 1.00 81.38 379 THR A N 1
ATOM 3078 C CA . THR A 1 379 ? -5.487 19.910 14.829 1.00 81.38 379 THR A CA 1
ATOM 3079 C C . THR A 1 379 ? -5.249 19.963 13.322 1.00 81.38 379 THR A C 1
ATOM 3081 O O . THR A 1 379 ? -5.666 19.074 12.586 1.00 81.38 379 THR A O 1
ATOM 3084 N N . ALA A 1 380 ? -4.496 20.958 12.848 1.00 71.19 380 ALA A N 1
ATOM 3085 C CA . ALA A 1 380 ? -4.123 21.048 11.434 1.00 71.19 380 ALA A CA 1
ATOM 3086 C C . ALA A 1 380 ? -3.106 19.974 10.977 1.00 71.19 380 ALA A C 1
ATOM 3088 O O . ALA A 1 380 ? -2.818 19.878 9.785 1.00 71.19 380 ALA A O 1
ATOM 3089 N N . GLU A 1 381 ? -2.526 19.190 11.897 1.00 73.56 381 GLU A N 1
ATOM 3090 C CA . GLU A 1 381 ? -1.450 18.228 11.608 1.00 73.56 381 GLU A CA 1
ATOM 3091 C C . GLU A 1 381 ? -1.668 16.862 12.306 1.00 73.56 381 GLU A C 1
ATOM 3093 O O . GLU A 1 381 ? -0.781 16.404 13.038 1.00 73.56 381 GLU A O 1
ATOM 3098 N N . PRO A 1 382 ? -2.809 16.177 12.082 1.00 75.81 382 PRO A N 1
ATOM 3099 C CA . PRO A 1 382 ? -3.202 14.973 12.828 1.00 75.81 382 PRO A CA 1
ATOM 3100 C C . PRO A 1 382 ? -2.152 13.860 12.815 1.00 75.81 382 PRO A C 1
ATOM 3102 O O . PRO A 1 382 ? -1.875 13.233 13.835 1.00 75.81 382 PRO A O 1
ATOM 3105 N N . GLU A 1 383 ? -1.488 13.643 11.681 1.00 71.94 383 GLU A N 1
ATOM 3106 C CA . GLU A 1 383 ? -0.470 12.596 11.573 1.00 71.94 383 GLU A CA 1
ATOM 3107 C C . GLU A 1 383 ? 0.742 12.845 12.469 1.00 71.94 383 GLU A C 1
ATOM 3109 O O . GLU A 1 383 ? 1.328 11.903 13.001 1.00 71.94 383 GLU A O 1
ATOM 3114 N N . LYS A 1 384 ? 1.133 14.113 12.654 1.00 72.56 384 LYS A N 1
ATOM 3115 C CA . LYS A 1 384 ? 2.253 14.456 13.535 1.00 72.56 384 LYS A CA 1
ATOM 3116 C C . LYS A 1 384 ? 1.881 14.219 14.992 1.00 72.56 384 LYS A C 1
ATOM 3118 O O . LYS A 1 384 ? 2.750 13.803 15.755 1.00 72.56 384 LYS A O 1
ATOM 3123 N N . VAL A 1 385 ? 0.617 14.452 15.354 1.00 75.62 385 VAL A N 1
ATOM 3124 C CA . VAL A 1 385 ? 0.068 14.141 16.680 1.00 75.62 385 VAL A CA 1
ATOM 3125 C C . VAL A 1 385 ? 0.185 12.638 16.944 1.00 75.62 385 VAL A C 1
ATOM 3127 O O . VAL A 1 385 ? 0.911 12.237 17.855 1.00 75.62 385 VAL A O 1
ATOM 3130 N N . LEU A 1 386 ? -0.430 11.809 16.095 1.00 74.00 386 LEU A N 1
ATOM 3131 C CA . LEU A 1 386 ? -0.450 10.349 16.255 1.00 74.00 386 LEU A CA 1
ATOM 3132 C C . LEU A 1 386 ? 0.961 9.740 16.221 1.00 74.00 386 LEU A C 1
ATOM 3134 O O . LEU A 1 386 ? 1.329 8.942 17.086 1.00 74.00 386 LEU A O 1
ATOM 3138 N N . HIS A 1 387 ? 1.801 10.170 15.274 1.00 71.88 387 HIS A N 1
ATOM 3139 C CA . HIS A 1 387 ? 3.183 9.692 15.165 1.00 71.88 387 HIS A CA 1
ATOM 3140 C C . HIS A 1 387 ? 4.022 10.053 16.389 1.00 71.88 387 HIS A C 1
ATOM 3142 O O . HIS A 1 387 ? 4.818 9.239 16.857 1.00 71.88 387 HIS A O 1
ATOM 3148 N N . ARG A 1 388 ? 3.874 11.266 16.933 1.00 71.06 388 ARG A N 1
ATOM 3149 C CA . ARG A 1 388 ? 4.656 11.674 18.104 1.00 71.06 388 ARG A CA 1
ATOM 3150 C C . ARG A 1 388 ? 4.236 10.902 19.345 1.00 71.06 388 ARG A C 1
ATOM 3152 O O . ARG A 1 388 ? 5.120 10.460 20.064 1.00 71.06 388 ARG A O 1
ATOM 3159 N N . ILE A 1 389 ? 2.939 10.663 19.533 1.00 69.19 389 ILE A N 1
ATOM 3160 C CA . ILE A 1 389 ? 2.422 9.843 20.638 1.00 69.19 389 ILE A CA 1
ATOM 3161 C C . ILE A 1 389 ? 3.006 8.436 20.582 1.00 69.19 389 ILE A C 1
ATOM 3163 O O . ILE A 1 389 ? 3.549 7.970 21.578 1.00 69.19 389 ILE A O 1
ATOM 3167 N N . SER A 1 390 ? 3.031 7.810 19.401 1.00 65.44 390 SER A N 1
ATOM 3168 C CA . SER A 1 390 ? 3.655 6.488 19.229 1.00 65.44 390 SER A CA 1
ATOM 3169 C C . SER A 1 390 ? 5.154 6.452 19.584 1.00 65.44 390 SER A C 1
ATOM 3171 O O . SER A 1 390 ? 5.712 5.387 19.841 1.00 65.44 390 SER A O 1
ATOM 3173 N N . LYS A 1 391 ? 5.815 7.619 19.607 1.00 64.88 391 LYS A N 1
ATOM 3174 C CA . LYS A 1 391 ? 7.229 7.793 19.958 1.00 64.88 391 LYS A CA 1
ATOM 3175 C C . LYS A 1 391 ? 7.464 8.371 21.352 1.00 64.88 391 LYS A C 1
ATOM 3177 O O . LYS A 1 391 ? 8.627 8.473 21.749 1.00 64.88 391 LYS A O 1
ATOM 3182 N N . GLU A 1 392 ? 6.425 8.786 22.076 1.00 70.88 392 GLU A N 1
ATOM 3183 C CA . GLU A 1 392 ? 6.605 9.404 23.387 1.00 70.88 392 GLU A CA 1
ATOM 3184 C C . GLU A 1 392 ? 7.232 8.395 24.349 1.00 70.88 392 GLU A C 1
ATOM 3186 O O . GLU A 1 392 ? 6.714 7.297 24.563 1.00 70.88 392 GLU A O 1
ATOM 3191 N N . ARG A 1 393 ? 8.380 8.769 24.930 1.00 68.19 393 ARG A N 1
ATOM 3192 C CA . ARG A 1 393 ? 9.199 7.857 25.749 1.00 68.19 393 ARG A CA 1
ATOM 3193 C C . ARG A 1 393 ? 8.424 7.335 26.951 1.00 68.19 393 ARG A C 1
ATOM 3195 O O . ARG A 1 393 ? 8.616 6.185 27.327 1.00 68.19 393 ARG A O 1
ATOM 3202 N N . ILE A 1 394 ? 7.569 8.180 27.527 1.00 70.12 394 ILE A N 1
ATOM 3203 C CA . ILE A 1 394 ? 6.716 7.827 28.662 1.00 70.12 394 ILE A CA 1
ATOM 3204 C C . ILE A 1 394 ? 5.722 6.747 28.233 1.00 70.12 394 ILE A C 1
ATOM 3206 O O . ILE A 1 394 ? 5.701 5.687 28.841 1.00 70.12 394 ILE A O 1
ATOM 3210 N N . LEU A 1 395 ? 4.993 6.955 27.132 1.00 72.31 395 LEU A N 1
ATOM 3211 C CA . LEU A 1 395 ? 4.010 5.984 26.654 1.00 72.31 395 LEU A CA 1
ATOM 3212 C C . LEU A 1 395 ? 4.657 4.652 26.250 1.00 72.31 395 LEU A C 1
ATOM 3214 O O . LEU A 1 395 ? 4.202 3.590 26.665 1.00 72.31 395 LEU A O 1
ATOM 3218 N N . ALA A 1 396 ? 5.748 4.696 25.484 1.00 72.25 396 ALA A N 1
ATOM 3219 C CA . ALA A 1 396 ? 6.467 3.492 25.075 1.00 72.25 396 ALA A CA 1
ATOM 3220 C C . ALA A 1 396 ? 7.008 2.706 26.282 1.00 72.25 396 ALA A C 1
ATOM 3222 O O . ALA A 1 396 ? 6.986 1.474 26.285 1.00 72.25 396 ALA A O 1
ATOM 3223 N N . ARG A 1 397 ? 7.474 3.413 27.320 1.00 76.69 397 ARG A N 1
ATOM 3224 C CA . ARG A 1 397 ? 7.916 2.807 28.577 1.00 76.69 397 ARG A CA 1
ATOM 3225 C C . ARG A 1 397 ? 6.745 2.183 29.335 1.00 76.69 397 ARG A C 1
ATOM 3227 O O . ARG A 1 397 ? 6.854 1.015 29.683 1.00 76.69 397 ARG A O 1
ATOM 3234 N N . SER A 1 398 ? 5.634 2.898 29.508 1.00 76.88 398 SER A N 1
ATOM 3235 C CA . SER A 1 398 ? 4.439 2.387 30.195 1.00 76.88 398 SER A CA 1
ATOM 3236 C C . SER A 1 398 ? 3.850 1.158 29.501 1.00 76.88 398 SER A C 1
ATOM 3238 O O . SER A 1 398 ? 3.527 0.181 30.166 1.00 76.88 398 SER A O 1
ATOM 3240 N N . LEU A 1 399 ? 3.784 1.152 28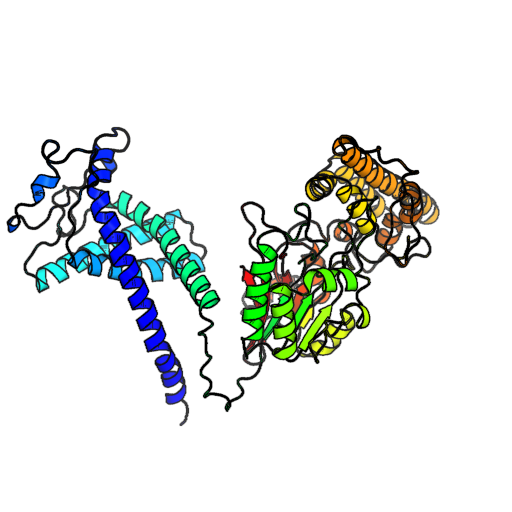.165 1.00 75.12 399 LEU A N 1
ATOM 3241 C CA . LEU A 1 399 ? 3.341 -0.015 27.391 1.00 75.12 399 LEU A CA 1
ATOM 3242 C C . LEU A 1 399 ? 4.270 -1.217 27.584 1.00 75.12 399 LEU A C 1
ATOM 3244 O O . LEU A 1 399 ? 3.807 -2.349 27.719 1.00 75.12 399 LEU A O 1
ATOM 3248 N N . LYS A 1 400 ? 5.586 -0.980 27.610 1.00 75.56 400 LYS A N 1
ATOM 3249 C CA . LYS A 1 400 ? 6.581 -2.032 27.836 1.00 75.56 400 LYS A CA 1
ATOM 3250 C C . LYS A 1 400 ? 6.504 -2.590 29.258 1.00 75.56 400 LYS A C 1
ATOM 3252 O O . LYS A 1 400 ? 6.545 -3.806 29.415 1.00 75.56 400 LYS A O 1
ATOM 3257 N N . GLU A 1 401 ? 6.398 -1.728 30.265 1.00 77.56 401 GLU A N 1
ATOM 3258 C CA . GLU A 1 401 ? 6.273 -2.118 31.675 1.00 77.56 401 GLU A CA 1
ATOM 3259 C C . GLU A 1 401 ? 4.976 -2.903 31.909 1.00 77.56 401 GLU A C 1
ATOM 3261 O O . GLU A 1 401 ? 5.028 -3.986 32.488 1.00 77.56 401 GLU A O 1
ATOM 3266 N N . PHE A 1 402 ? 3.846 -2.444 31.357 1.00 77.88 402 PHE A N 1
ATOM 3267 C CA . PHE A 1 402 ? 2.574 -3.173 31.409 1.00 77.88 402 PHE A CA 1
ATOM 3268 C C . PHE A 1 402 ? 2.685 -4.555 30.753 1.00 77.88 402 PHE A C 1
ATOM 3270 O O . PHE A 1 402 ? 2.277 -5.555 31.334 1.00 77.88 402 PHE A O 1
ATOM 3277 N N . ALA A 1 403 ? 3.290 -4.640 29.564 1.00 70.94 403 ALA A N 1
ATOM 3278 C CA . ALA A 1 403 ? 3.496 -5.911 28.875 1.00 70.94 403 ALA A CA 1
ATOM 3279 C C . ALA A 1 403 ? 4.389 -6.888 29.660 1.00 70.94 403 ALA A C 1
ATOM 3281 O O . ALA A 1 403 ? 4.129 -8.091 29.659 1.00 70.94 403 ALA A O 1
ATOM 3282 N N . GLN A 1 404 ? 5.442 -6.388 30.313 1.00 75.00 404 GLN A N 1
ATOM 3283 C CA . GLN A 1 404 ? 6.325 -7.197 31.156 1.00 75.00 404 GLN A CA 1
ATOM 3284 C C . GLN A 1 404 ? 5.609 -7.689 32.415 1.00 75.00 404 GLN A C 1
ATOM 3286 O O . GLN A 1 404 ? 5.701 -8.873 32.728 1.00 75.00 404 GLN A O 1
ATOM 3291 N N . PHE A 1 405 ? 4.874 -6.804 33.093 1.00 74.94 405 PHE A N 1
ATOM 3292 C CA . PHE A 1 405 ? 4.066 -7.146 34.261 1.00 74.94 405 PHE A CA 1
ATOM 3293 C C . PHE A 1 405 ? 3.025 -8.208 33.911 1.00 74.94 405 PHE A C 1
ATOM 3295 O O . PHE A 1 405 ? 3.026 -9.281 34.511 1.00 74.94 405 PHE A O 1
ATOM 3302 N N . ALA A 1 406 ? 2.219 -7.967 32.875 1.00 70.56 406 ALA A N 1
ATOM 3303 C CA . ALA A 1 406 ? 1.182 -8.894 32.444 1.00 70.56 406 ALA A CA 1
ATOM 3304 C C . ALA A 1 406 ? 1.773 -10.268 32.069 1.00 70.56 406 ALA A C 1
ATOM 3306 O O . ALA A 1 406 ? 1.257 -11.301 32.480 1.00 70.56 406 ALA A O 1
ATOM 3307 N N . GLY A 1 407 ? 2.919 -10.299 31.378 1.00 68.75 407 GLY A N 1
ATOM 3308 C CA . GLY A 1 407 ? 3.612 -11.545 31.032 1.00 68.75 407 GLY A CA 1
ATOM 3309 C C . GLY A 1 407 ? 4.221 -12.322 32.210 1.00 68.75 407 GLY A C 1
ATOM 3310 O O . GLY A 1 407 ? 4.601 -13.474 32.017 1.00 68.75 407 GLY A O 1
ATOM 3311 N N . SER A 1 408 ? 4.332 -11.721 33.400 1.00 69.62 408 SER A N 1
ATOM 3312 C CA . SER A 1 408 ? 4.900 -12.348 34.607 1.00 69.62 408 SER A CA 1
ATOM 3313 C C . SER A 1 408 ? 3.864 -12.977 35.547 1.00 69.62 408 SER A C 1
ATOM 3315 O O . SER A 1 408 ? 4.235 -13.587 36.548 1.00 69.62 408 SER A O 1
ATOM 3317 N N . LEU A 1 409 ? 2.573 -12.834 35.239 1.00 67.56 409 LEU A N 1
ATOM 3318 C CA . LEU A 1 409 ? 1.488 -13.330 36.079 1.00 67.56 409 LEU A CA 1
ATOM 3319 C C . LEU A 1 409 ? 1.297 -14.844 35.889 1.00 67.56 409 LEU A C 1
ATOM 3321 O O . LEU A 1 409 ? 0.833 -15.285 34.839 1.00 67.56 409 LEU A O 1
ATOM 3325 N N . ASP A 1 410 ? 1.606 -15.627 36.927 1.00 58.34 410 ASP A N 1
ATOM 3326 C CA . ASP A 1 410 ? 1.203 -17.034 37.053 1.00 58.34 410 ASP A CA 1
ATOM 3327 C C . ASP A 1 410 ? 0.171 -17.199 38.187 1.00 58.34 410 ASP A C 1
ATOM 3329 O O . ASP A 1 410 ? 0.301 -16.584 39.245 1.00 58.34 410 ASP A O 1
ATOM 3333 N N . THR A 1 411 ? -0.879 -17.980 37.905 1.00 50.84 411 THR A N 1
ATOM 3334 C CA . THR A 1 411 ? -1.942 -18.588 38.748 1.00 50.84 411 THR A CA 1
ATOM 3335 C C . THR A 1 411 ? -2.291 -18.032 40.152 1.00 50.84 411 THR A C 1
ATOM 3337 O O . THR A 1 411 ? -2.876 -18.733 40.972 1.00 50.84 411 THR A O 1
ATOM 3340 N N . ARG A 1 412 ? -2.096 -16.742 40.440 1.00 56.19 412 ARG A N 1
ATOM 3341 C CA . ARG A 1 412 ? -2.840 -15.986 41.473 1.00 56.19 412 ARG A CA 1
ATOM 3342 C C . ARG A 1 412 ? -3.757 -14.977 40.796 1.00 56.19 412 ARG A C 1
ATOM 3344 O O . ARG A 1 412 ? -3.594 -13.767 40.905 1.00 56.19 412 ARG A O 1
ATOM 3351 N N . GLN A 1 413 ? -4.713 -15.518 40.047 1.00 61.91 413 GLN A N 1
ATOM 3352 C CA . GLN A 1 413 ? -5.481 -14.783 39.046 1.00 61.91 413 GLN A CA 1
ATOM 3353 C C . GLN A 1 413 ? -6.347 -13.660 39.619 1.00 61.91 413 GLN A C 1
ATOM 3355 O O . GLN A 1 413 ? -6.410 -12.603 39.017 1.00 61.91 413 GLN A O 1
ATOM 3360 N N . MET A 1 414 ? -6.981 -13.813 40.783 1.00 53.00 414 MET A N 1
ATOM 3361 C CA . MET A 1 414 ? -8.016 -12.843 41.169 1.00 53.00 414 MET A CA 1
ATOM 3362 C C . MET A 1 414 ? -7.467 -11.473 41.613 1.00 53.00 414 MET A C 1
ATOM 3364 O O . MET A 1 414 ? -7.928 -10.448 41.121 1.00 53.00 414 MET A O 1
ATOM 3368 N N . GLN A 1 415 ? -6.451 -11.432 42.483 1.00 59.59 415 GLN A N 1
ATOM 3369 C CA . GLN A 1 415 ? -5.832 -10.166 42.908 1.00 59.59 415 GLN A CA 1
ATOM 3370 C C . GLN A 1 415 ? -4.997 -9.535 41.782 1.00 59.59 415 GLN A C 1
ATOM 3372 O O . GLN A 1 415 ? -5.071 -8.326 41.565 1.00 59.59 415 GLN A O 1
ATOM 3377 N N . ALA A 1 416 ? -4.295 -10.365 41.003 1.00 64.75 416 ALA A N 1
ATOM 3378 C CA . ALA A 1 416 ? -3.576 -9.927 39.812 1.00 64.75 416 ALA A CA 1
ATOM 3379 C C . ALA A 1 416 ? -4.511 -9.321 38.754 1.00 64.75 416 ALA A C 1
ATOM 3381 O O . ALA A 1 416 ? -4.172 -8.308 38.154 1.00 64.75 416 ALA A O 1
ATOM 3382 N N . ASN A 1 417 ? -5.708 -9.884 38.560 1.00 64.06 417 ASN A N 1
ATOM 3383 C CA . ASN A 1 417 ? -6.695 -9.352 37.621 1.00 64.06 417 ASN A CA 1
ATOM 3384 C C . ASN A 1 417 ? -7.241 -7.992 38.078 1.00 64.06 417 ASN A C 1
ATOM 3386 O O . ASN A 1 417 ? -7.404 -7.105 37.244 1.00 64.06 417 ASN A O 1
ATOM 3390 N N . CYS A 1 418 ? -7.474 -7.787 39.380 1.00 63.25 418 CYS A N 1
ATOM 3391 C CA . CYS A 1 418 ? -7.873 -6.479 39.915 1.00 63.25 418 CYS A CA 1
ATOM 3392 C C . CYS A 1 418 ? -6.777 -5.416 39.719 1.00 63.25 418 CYS A C 1
ATOM 3394 O O . CYS A 1 418 ? -7.071 -4.305 39.274 1.00 63.25 418 CYS A O 1
ATOM 3396 N N . GLU A 1 419 ? -5.513 -5.755 39.996 1.00 71.62 419 GLU A N 1
ATOM 3397 C CA . GLU A 1 419 ? -4.369 -4.864 39.755 1.00 71.62 419 GLU A CA 1
ATOM 3398 C C . GLU A 1 419 ? -4.192 -4.561 38.263 1.00 71.62 419 GLU A C 1
ATOM 3400 O O . GLU A 1 419 ? -4.016 -3.404 37.879 1.00 71.62 419 GLU A O 1
ATOM 3405 N N . LEU A 1 420 ? -4.310 -5.575 37.405 1.00 71.56 420 LEU A N 1
ATOM 3406 C CA . LEU A 1 420 ? -4.187 -5.446 35.956 1.00 71.56 420 LEU A CA 1
ATOM 3407 C C . LEU A 1 420 ? -5.337 -4.623 35.353 1.00 71.56 420 LEU A C 1
ATOM 3409 O O . LEU A 1 420 ? -5.102 -3.806 34.462 1.00 71.56 420 LEU A O 1
ATOM 3413 N N . ALA A 1 421 ? -6.562 -4.770 35.863 1.00 72.44 421 ALA A N 1
ATOM 3414 C CA . ALA A 1 421 ? -7.705 -3.949 35.469 1.00 72.44 421 ALA A CA 1
ATOM 3415 C C . ALA A 1 421 ? -7.504 -2.479 35.873 1.00 72.44 421 ALA A C 1
ATOM 3417 O O . ALA A 1 421 ? -7.722 -1.575 35.061 1.00 72.44 421 ALA A O 1
ATOM 3418 N N . GLY A 1 422 ? -7.010 -2.234 37.093 1.00 75.50 422 GLY A N 1
ATOM 3419 C CA . GLY A 1 422 ? -6.624 -0.899 37.552 1.00 75.50 422 GLY A CA 1
ATOM 3420 C C . GLY A 1 422 ? -5.539 -0.273 36.669 1.00 75.50 422 GLY A C 1
ATOM 3421 O O . GLY A 1 422 ? -5.696 0.856 36.200 1.00 75.50 422 GLY A O 1
ATOM 3422 N N . GLN A 1 423 ? -4.475 -1.021 36.366 1.00 78.62 423 GLN A N 1
ATOM 3423 C CA . GLN A 1 423 ? -3.381 -0.571 35.499 1.00 78.62 423 GLN A CA 1
ATOM 3424 C C . GLN A 1 423 ? -3.828 -0.326 34.050 1.00 78.62 423 GLN A C 1
ATOM 3426 O O . GLN A 1 423 ? -3.421 0.668 33.450 1.00 78.62 423 GLN A O 1
ATOM 3431 N N . SER A 1 424 ? -4.693 -1.182 33.497 1.00 82.06 424 SER A N 1
ATOM 3432 C CA . SER A 1 424 ? -5.291 -1.000 32.167 1.00 82.06 424 SER A CA 1
ATOM 3433 C C . SER A 1 424 ? -6.056 0.325 32.092 1.00 82.06 424 SER A C 1
ATOM 3435 O O . SER A 1 424 ? -5.852 1.106 31.160 1.00 82.06 424 SER A O 1
ATOM 3437 N N . SER A 1 425 ? -6.874 0.628 33.106 1.00 84.19 425 SER A N 1
ATOM 3438 C CA . SER A 1 425 ? -7.649 1.874 33.144 1.00 84.19 425 SER A CA 1
ATOM 3439 C C . SER A 1 425 ? -6.741 3.100 33.212 1.00 84.19 425 SER A C 1
ATOM 3441 O O . SER A 1 425 ? -6.954 4.071 32.484 1.00 84.19 425 SER A O 1
ATOM 3443 N N . VAL A 1 426 ? -5.693 3.044 34.038 1.00 85.88 426 VAL A N 1
ATOM 3444 C CA . VAL A 1 426 ? -4.687 4.111 34.138 1.00 85.88 426 VAL A CA 1
ATOM 3445 C C . VAL A 1 426 ? -3.964 4.319 32.806 1.00 85.88 426 VAL A C 1
ATOM 3447 O O . VAL A 1 426 ? -3.761 5.460 32.398 1.00 85.88 426 VAL A O 1
ATOM 3450 N N . LEU A 1 427 ? -3.613 3.244 32.098 1.00 85.75 427 LEU A N 1
ATOM 3451 C CA . LEU A 1 427 ? -2.902 3.325 30.823 1.00 85.75 427 LEU A CA 1
ATOM 3452 C C . LEU A 1 427 ? -3.754 3.968 29.721 1.00 85.75 427 LEU A C 1
ATOM 3454 O O . LEU A 1 427 ? -3.261 4.822 28.987 1.00 85.75 427 LEU A O 1
ATOM 3458 N N . VAL A 1 428 ? -5.033 3.603 29.625 1.00 89.00 428 VAL A N 1
ATOM 3459 C CA . VAL A 1 428 ? -5.969 4.201 28.658 1.00 89.00 428 VAL A CA 1
ATOM 3460 C C . VAL A 1 428 ? -6.171 5.682 28.953 1.00 89.00 428 VAL A C 1
ATOM 3462 O O . VAL A 1 428 ? -6.053 6.502 28.043 1.00 89.00 428 VAL A O 1
ATOM 3465 N N . LYS A 1 429 ? -6.387 6.039 30.227 1.00 90.62 429 LYS A N 1
ATOM 3466 C CA . LYS A 1 429 ? -6.461 7.440 30.669 1.00 90.62 429 LYS A CA 1
ATOM 3467 C C . LYS A 1 429 ? -5.209 8.208 30.263 1.00 90.62 429 LYS A C 1
ATOM 3469 O O . LYS A 1 429 ? -5.329 9.224 29.591 1.00 90.62 429 LYS A O 1
ATOM 3474 N N . LEU A 1 430 ? -4.024 7.667 30.551 1.00 88.25 430 LEU A N 1
ATOM 3475 C CA . LEU A 1 430 ? -2.746 8.280 30.192 1.00 88.25 430 LEU A CA 1
ATOM 3476 C C . LEU A 1 430 ? -2.596 8.486 28.676 1.00 88.25 430 LEU A C 1
ATOM 3478 O O . LEU A 1 430 ? -2.146 9.549 28.252 1.00 88.25 430 LEU A O 1
ATOM 3482 N N . ILE A 1 431 ? -2.968 7.501 27.850 1.00 89.00 431 ILE A N 1
ATOM 3483 C CA . ILE A 1 431 ? -2.927 7.619 26.381 1.00 89.00 431 ILE A CA 1
ATOM 3484 C C . ILE A 1 431 ? -3.817 8.772 25.911 1.00 89.00 431 ILE A C 1
ATOM 3486 O O . ILE A 1 431 ? -3.364 9.621 25.138 1.00 89.00 431 ILE A O 1
ATOM 3490 N N . VAL A 1 432 ? -5.063 8.815 26.392 1.00 91.75 432 VAL A N 1
ATOM 3491 C CA . VAL A 1 432 ? -6.031 9.857 26.031 1.00 91.75 432 VAL A CA 1
ATOM 3492 C C . VAL A 1 432 ? -5.574 11.226 26.546 1.00 91.75 432 VAL A C 1
ATOM 3494 O O . VAL A 1 432 ? -5.599 12.190 25.787 1.00 91.75 432 VAL A O 1
ATOM 3497 N N . ASP A 1 433 ? -5.067 11.319 27.776 1.00 91.44 433 ASP A N 1
ATOM 3498 C CA . ASP A 1 433 ? -4.570 12.561 28.382 1.00 91.44 433 ASP A CA 1
ATOM 3499 C C . ASP A 1 433 ? -3.371 13.136 27.629 1.00 91.44 433 ASP A C 1
ATOM 3501 O O . ASP A 1 433 ? -3.323 14.333 27.340 1.00 91.44 433 ASP A O 1
ATOM 3505 N N . VAL A 1 434 ? -2.403 12.292 27.260 1.00 88.38 434 VAL A N 1
ATOM 3506 C CA . VAL A 1 434 ? -1.240 12.711 26.465 1.00 88.38 434 VAL A CA 1
ATOM 3507 C C . VAL A 1 434 ? -1.685 13.203 25.089 1.00 88.38 434 VAL A C 1
ATOM 3509 O O . VAL A 1 434 ? -1.189 14.228 24.608 1.00 88.38 434 VAL A O 1
ATOM 3512 N N . LEU A 1 435 ? -2.635 12.506 24.466 1.00 89.38 435 LEU A N 1
ATOM 3513 C CA . LEU A 1 435 ? -3.202 12.889 23.180 1.00 89.38 435 LEU A CA 1
ATOM 3514 C C . LEU A 1 435 ? -3.934 14.237 23.260 1.00 89.38 435 LEU A C 1
ATOM 3516 O O . LEU A 1 435 ? -3.659 15.124 22.450 1.00 89.38 435 LEU A O 1
ATOM 3520 N N . VAL A 1 436 ? -4.787 14.431 24.267 1.00 92.12 436 VAL A N 1
ATOM 3521 C CA . VAL A 1 436 ? -5.494 15.690 24.550 1.00 92.12 436 VAL A CA 1
ATOM 3522 C C . VAL A 1 436 ? -4.509 16.824 24.819 1.00 92.12 436 VAL A C 1
ATOM 3524 O O . VAL A 1 436 ? -4.612 17.893 24.215 1.00 92.12 436 VAL A O 1
ATOM 3527 N N . ALA A 1 437 ? -3.504 16.599 25.666 1.00 89.56 437 ALA A N 1
ATOM 3528 C CA . ALA A 1 437 ? -2.481 17.591 25.973 1.00 89.56 437 ALA A CA 1
ATOM 3529 C C . ALA A 1 437 ? -1.709 18.011 24.714 1.00 89.56 437 ALA A C 1
ATOM 3531 O O . ALA A 1 437 ? -1.435 19.199 24.517 1.00 89.56 437 ALA A O 1
ATOM 3532 N N . TYR A 1 438 ? -1.375 17.061 23.836 1.00 87.12 438 TYR A N 1
ATOM 3533 C CA . TYR A 1 438 ? -0.688 17.366 22.587 1.00 87.12 438 TYR A CA 1
ATOM 3534 C C . TYR A 1 438 ? -1.590 18.094 21.584 1.00 87.12 438 TYR A C 1
ATOM 3536 O O . TYR A 1 438 ? -1.155 19.081 20.988 1.00 87.12 438 TYR A O 1
ATOM 3544 N N . ALA A 1 439 ? -2.843 17.660 21.431 1.00 88.62 439 ALA A N 1
ATOM 3545 C CA . ALA A 1 439 ? -3.825 18.338 20.592 1.00 88.62 439 ALA A CA 1
ATOM 3546 C C . ALA A 1 439 ? -4.033 19.789 21.056 1.00 88.62 439 ALA A C 1
ATOM 3548 O O . ALA A 1 439 ? -3.927 20.714 20.252 1.00 88.62 439 ALA A O 1
ATOM 3549 N N . ASN A 1 440 ? -4.183 20.018 22.363 1.00 91.19 440 ASN A N 1
ATOM 3550 C CA . ASN A 1 440 ? -4.313 21.351 22.957 1.00 91.19 440 ASN A CA 1
ATOM 3551 C C . ASN A 1 440 ? -3.100 22.255 22.703 1.00 91.19 440 ASN A C 1
ATOM 3553 O O . ASN A 1 440 ? -3.271 23.450 22.485 1.00 91.19 440 ASN A O 1
ATOM 3557 N N . ARG A 1 441 ? -1.875 21.711 22.654 1.00 87.69 441 ARG A N 1
ATOM 3558 C CA . ARG A 1 441 ? -0.670 22.479 22.269 1.00 87.69 441 ARG A CA 1
ATOM 3559 C C . ARG A 1 441 ? -0.671 22.926 20.804 1.00 87.69 441 ARG A C 1
ATOM 3561 O O . ARG A 1 441 ? 0.141 23.767 20.430 1.00 87.69 441 ARG A O 1
ATOM 3568 N N . LYS A 1 442 ? -1.508 22.319 19.962 1.00 83.19 442 LYS A N 1
ATOM 3569 C CA . LYS A 1 442 ? -1.600 22.584 18.520 1.00 83.19 442 LYS A CA 1
ATOM 3570 C C . LYS A 1 442 ? -2.910 23.269 18.110 1.00 83.19 442 LYS A C 1
ATOM 3572 O O . LYS A 1 442 ? -3.007 23.718 16.971 1.00 83.19 442 LYS A O 1
ATOM 3577 N N . ARG A 1 443 ? -3.881 23.391 19.020 1.00 83.81 443 ARG A N 1
ATOM 3578 C CA . ARG A 1 443 ? -5.178 24.069 18.839 1.00 83.81 443 ARG A CA 1
ATOM 3579 C C . ARG A 1 443 ? -5.095 25.564 19.168 1.00 83.81 443 ARG A C 1
ATOM 3581 O O . ARG A 1 443 ? -5.664 26.032 20.147 1.00 83.81 443 ARG A O 1
ATOM 3588 N N . ASN A 1 444 ? -4.374 26.330 18.351 1.00 76.44 444 ASN A N 1
ATOM 3589 C CA . ASN A 1 444 ? -4.270 27.781 18.541 1.00 76.44 444 ASN A CA 1
ATOM 3590 C C . ASN A 1 444 ? -5.608 28.473 18.222 1.00 76.44 444 ASN A C 1
ATOM 3592 O O . ASN A 1 444 ? -6.106 28.344 17.108 1.00 76.44 444 ASN A O 1
ATOM 3596 N N . GLY A 1 445 ? -6.166 29.225 19.178 1.00 77.25 445 GLY A N 1
ATOM 3597 C CA . GLY A 1 445 ? -7.395 30.012 18.987 1.00 77.25 445 GLY A CA 1
ATOM 3598 C C . GLY A 1 445 ? -8.712 29.225 19.050 1.00 77.25 445 GLY A C 1
ATOM 3599 O O . GLY A 1 445 ? -9.766 29.819 18.855 1.00 77.25 445 GLY A O 1
ATOM 3600 N N . LEU A 1 446 ? -8.670 27.921 19.346 1.00 83.56 446 LEU A N 1
ATOM 3601 C CA . LEU A 1 446 ? -9.853 27.083 19.576 1.00 83.56 446 LEU A CA 1
ATOM 3602 C C . LEU A 1 446 ? -9.985 26.724 21.066 1.00 83.56 446 LEU A C 1
ATOM 3604 O O . LEU A 1 446 ? -8.971 26.697 21.772 1.00 83.56 446 LEU A O 1
ATOM 3608 N N . PRO A 1 447 ? -11.198 26.395 21.554 1.00 88.69 447 PRO A N 1
ATOM 3609 C CA . PRO A 1 447 ? -11.380 25.870 22.901 1.00 88.69 447 PRO A CA 1
ATOM 3610 C C . PRO A 1 447 ? -10.494 24.646 23.160 1.00 88.69 447 PRO A C 1
ATOM 3612 O O . PRO A 1 447 ? -10.320 23.777 22.289 1.00 88.69 447 PRO A O 1
ATOM 3615 N N . LYS A 1 448 ? -9.929 24.594 24.371 1.00 92.75 448 LYS A N 1
ATOM 3616 C CA . LYS A 1 448 ? -9.162 23.437 24.832 1.00 92.75 448 LYS A CA 1
ATOM 3617 C C . LYS A 1 448 ? -10.092 22.243 24.995 1.00 92.75 448 LYS A C 1
ATOM 3619 O O . LYS A 1 448 ? -11.195 22.375 25.505 1.00 92.75 448 LYS A O 1
ATOM 3624 N N . LEU A 1 449 ? -9.592 21.087 24.590 1.00 94.81 449 LEU A N 1
ATOM 3625 C CA . LEU A 1 449 ? -10.207 19.796 24.831 1.00 94.81 449 LEU A CA 1
ATOM 3626 C C . LEU A 1 449 ? -10.068 19.442 26.319 1.00 94.81 449 LEU A C 1
ATOM 3628 O O . LEU A 1 449 ? -8.968 19.542 26.876 1.00 94.81 449 LEU A O 1
ATOM 3632 N N . THR A 1 450 ? -11.176 19.035 26.921 1.00 95.75 450 THR A N 1
ATOM 3633 C CA . THR A 1 450 ? -11.343 18.579 28.309 1.00 95.75 450 THR A CA 1
ATOM 3634 C C . THR A 1 450 ? -12.190 17.307 28.327 1.00 95.75 450 THR A C 1
ATOM 3636 O O . THR A 1 450 ? -12.673 16.873 27.280 1.00 95.75 450 THR A O 1
ATOM 3639 N N . ASP A 1 451 ? -12.404 16.712 29.498 1.00 96.25 451 ASP A N 1
ATOM 3640 C CA . ASP A 1 451 ? -13.181 15.473 29.619 1.00 96.25 451 ASP A CA 1
ATOM 3641 C C . ASP A 1 451 ? -14.661 15.683 29.273 1.00 96.25 451 ASP A C 1
ATOM 3643 O O . ASP A 1 451 ? -15.301 14.772 28.761 1.00 96.25 451 ASP A O 1
ATOM 3647 N N . GLU A 1 452 ? -15.168 16.904 29.433 1.00 96.50 452 GLU A N 1
ATOM 3648 C CA . GLU A 1 452 ? -16.523 17.327 29.064 1.00 96.50 452 GLU A CA 1
ATOM 3649 C C . GLU A 1 452 ? -16.660 17.638 27.566 1.00 96.50 452 GLU A C 1
ATOM 3651 O O . GLU A 1 452 ? -17.762 17.878 27.068 1.00 96.50 452 GLU A O 1
ATOM 3656 N N . THR A 1 453 ? -15.552 17.661 26.819 1.00 95.94 453 THR A N 1
ATOM 3657 C CA . THR A 1 453 ? -15.604 17.952 25.386 1.00 95.94 453 THR A CA 1
ATOM 3658 C C . THR A 1 453 ? -16.334 16.840 24.651 1.00 95.94 453 THR A C 1
ATOM 3660 O O . THR A 1 453 ? -15.924 15.679 24.677 1.00 95.94 453 THR A O 1
ATOM 3663 N N . THR A 1 454 ? -17.406 17.226 23.965 1.00 95.75 454 THR A N 1
ATOM 3664 C CA . THR A 1 454 ? -18.227 16.333 23.150 1.00 95.75 454 THR A CA 1
ATOM 3665 C C . THR A 1 454 ? -17.577 16.097 21.788 1.00 95.75 454 THR A C 1
ATOM 3667 O O . THR A 1 454 ? -17.151 17.036 21.117 1.00 95.75 454 THR A O 1
ATOM 3670 N N . ILE A 1 455 ? -17.522 14.834 21.379 1.00 94.94 455 ILE A N 1
ATOM 3671 C CA . ILE A 1 455 ? -17.124 14.376 20.052 1.00 94.94 455 ILE A CA 1
ATOM 3672 C C . ILE A 1 455 ? -18.397 14.134 19.249 1.00 94.94 455 ILE A C 1
ATOM 3674 O O . ILE A 1 455 ? -19.190 13.251 19.579 1.00 94.94 455 ILE A O 1
ATOM 3678 N N . LEU A 1 456 ? -18.580 14.911 18.183 1.00 93.50 456 LEU A N 1
ATOM 3679 C CA . LEU A 1 456 ? -19.725 14.774 17.291 1.00 93.50 456 LEU A CA 1
ATOM 3680 C C . LEU A 1 456 ? -19.593 13.494 16.467 1.00 93.50 456 LEU A C 1
ATOM 3682 O O . LEU A 1 456 ? -18.706 13.365 15.619 1.00 93.50 456 LEU A O 1
ATOM 3686 N N . MET A 1 457 ? -20.462 12.527 16.722 1.00 91.25 457 MET A N 1
ATOM 3687 C CA . MET A 1 457 ? -20.440 11.239 16.032 1.00 91.25 457 MET A CA 1
ATOM 3688 C C . MET A 1 457 ? -21.203 11.307 14.702 1.00 91.25 457 MET A C 1
ATOM 3690 O O . MET A 1 457 ? -21.872 12.295 14.396 1.00 91.25 457 MET A O 1
ATOM 3694 N N . GLY A 1 458 ? -21.047 10.272 13.870 1.00 83.56 458 GLY A N 1
ATOM 3695 C CA . GLY A 1 458 ? -21.808 10.133 12.624 1.00 83.56 458 GLY A CA 1
ATOM 3696 C C . GLY A 1 458 ? -23.320 10.124 12.873 1.00 83.56 458 GLY A C 1
ATOM 3697 O O . GLY A 1 458 ? -23.773 9.968 14.001 1.00 83.56 458 GLY A O 1
ATOM 3698 N N . ALA A 1 459 ? -24.113 10.287 11.815 1.00 74.69 459 ALA A N 1
ATOM 3699 C CA . ALA A 1 459 ? -25.549 10.558 11.915 1.00 74.69 459 ALA A CA 1
ATOM 3700 C C . ALA A 1 459 ? -26.390 9.588 12.747 1.00 74.69 459 ALA A C 1
ATOM 3702 O O . ALA A 1 459 ? -27.441 9.975 13.248 1.00 74.69 459 ALA A O 1
ATOM 3703 N N . GLU A 1 460 ? -25.919 8.357 12.854 1.00 75.62 460 GLU A N 1
ATOM 3704 C CA . GLU A 1 460 ? -26.619 7.227 13.452 1.00 75.62 460 GLU A CA 1
ATOM 3705 C C . GLU A 1 460 ? -26.135 6.925 14.875 1.00 75.62 460 GLU A C 1
ATOM 3707 O O . GLU A 1 460 ? -26.603 5.973 15.488 1.00 75.62 460 GLU A O 1
ATOM 3712 N N . ASN A 1 461 ? -25.191 7.716 15.394 1.00 82.38 461 ASN A N 1
ATOM 3713 C CA . ASN A 1 461 ? -24.545 7.490 16.678 1.00 82.38 461 ASN A CA 1
ATOM 3714 C C . ASN A 1 461 ? -24.717 8.700 17.597 1.00 82.38 461 ASN A C 1
ATOM 3716 O O . ASN A 1 461 ? -24.530 9.847 17.178 1.00 82.38 461 ASN A O 1
ATOM 3720 N N . ASP A 1 462 ? -24.998 8.428 18.869 1.00 84.44 462 ASP A N 1
ATOM 3721 C CA . ASP A 1 462 ? -25.009 9.456 19.902 1.00 84.44 462 ASP A CA 1
ATOM 3722 C C . ASP A 1 462 ? -23.615 10.059 20.076 1.00 84.44 462 ASP A C 1
ATOM 3724 O O . ASP A 1 462 ? -22.592 9.381 19.950 1.00 84.44 462 ASP A O 1
ATOM 3728 N N . SER A 1 463 ? -23.568 11.361 20.356 1.00 88.69 463 SER A N 1
ATOM 3729 C CA . SER A 1 463 ? -22.298 12.027 20.644 1.00 88.69 463 SER A CA 1
ATOM 3730 C C . SER A 1 463 ? -21.745 11.560 21.990 1.00 88.69 463 SER A C 1
ATOM 3732 O O . SER A 1 463 ? -22.501 11.353 22.935 1.00 88.69 463 SER A O 1
ATOM 3734 N N . VAL A 1 464 ? -20.424 11.420 22.084 1.00 93.94 464 VAL A N 1
ATOM 3735 C CA . VAL A 1 464 ? -19.739 10.925 23.291 1.00 93.94 464 VAL A CA 1
ATOM 3736 C C . VAL A 1 464 ? -18.735 11.948 23.795 1.00 93.94 464 VAL A C 1
ATOM 3738 O O . VAL A 1 464 ? -18.216 12.742 23.012 1.00 93.94 464 VAL A O 1
ATOM 3741 N N . THR A 1 465 ? -18.421 11.940 25.084 1.00 96.19 465 THR A N 1
ATOM 3742 C CA . THR A 1 465 ? -17.406 12.836 25.649 1.00 96.19 465 THR A CA 1
ATOM 3743 C C . THR A 1 465 ? -16.022 12.190 25.697 1.00 96.19 465 THR A C 1
ATOM 3745 O O . THR A 1 465 ? -15.867 10.968 25.630 1.00 96.19 465 THR A O 1
ATOM 3748 N N . ILE A 1 466 ? -14.978 13.009 25.852 1.00 96.00 466 ILE A N 1
ATOM 3749 C CA . ILE A 1 466 ? -13.622 12.497 26.099 1.00 96.00 466 ILE A CA 1
ATOM 3750 C C . ILE A 1 466 ? -13.556 11.699 27.412 1.00 96.00 466 ILE A C 1
ATOM 3752 O O . ILE A 1 466 ? -12.851 10.687 27.486 1.00 96.00 466 ILE A O 1
ATOM 3756 N N . GLY A 1 467 ? -14.321 12.105 28.428 1.00 94.81 467 GLY A N 1
ATOM 3757 C CA . GLY A 1 467 ? -14.475 11.369 29.681 1.00 94.81 467 GLY A CA 1
ATOM 3758 C C . GLY A 1 467 ? -15.078 9.976 29.482 1.00 94.81 467 GLY A C 1
ATOM 3759 O O . GLY A 1 467 ? -14.587 9.010 30.075 1.00 94.81 467 GLY A O 1
ATOM 3760 N N . ASP A 1 468 ? -16.067 9.840 28.592 1.00 94.50 468 ASP A N 1
ATOM 3761 C CA . ASP A 1 468 ? -16.685 8.545 28.276 1.00 94.50 468 ASP A CA 1
ATOM 3762 C C . ASP A 1 468 ? -15.668 7.566 27.689 1.00 94.50 468 ASP A C 1
ATOM 3764 O O . ASP A 1 468 ? -15.630 6.409 28.099 1.00 94.50 468 ASP A O 1
ATOM 3768 N N . ILE A 1 469 ? -14.762 8.025 26.817 1.00 93.62 469 ILE A N 1
ATOM 3769 C CA . ILE A 1 469 ? -13.698 7.178 26.246 1.00 93.62 469 ILE A CA 1
ATOM 3770 C C . ILE A 1 469 ? -12.830 6.584 27.359 1.00 93.62 469 ILE A C 1
ATOM 3772 O O . ILE A 1 469 ? -12.569 5.379 27.387 1.00 93.62 469 ILE A O 1
ATOM 3776 N N . LYS A 1 470 ? -12.387 7.420 28.304 1.00 91.56 470 LYS A N 1
ATOM 3777 C CA . LYS A 1 470 ? -11.542 6.985 29.427 1.00 91.56 470 LYS A CA 1
ATOM 3778 C C . LYS A 1 470 ? -12.247 5.970 30.326 1.00 91.56 470 LYS A C 1
ATOM 3780 O O . LYS A 1 470 ? -11.581 5.124 30.927 1.00 91.56 470 LYS A O 1
ATOM 3785 N N . LYS A 1 471 ? -13.573 6.073 30.444 1.00 90.00 471 LYS A N 1
ATOM 3786 C CA . LYS A 1 471 ? -14.411 5.168 31.234 1.00 90.00 471 LYS A CA 1
ATOM 3787 C C . LYS A 1 471 ? -14.645 3.845 30.501 1.00 90.00 471 LYS A C 1
ATOM 3789 O O . LYS A 1 471 ? -14.342 2.796 31.060 1.00 90.00 471 LYS A O 1
ATOM 3794 N N . SER A 1 472 ? -15.114 3.905 29.257 1.00 90.00 472 SER A N 1
ATOM 3795 C CA . SER A 1 472 ? -15.505 2.751 28.441 1.00 90.00 472 SER A CA 1
ATOM 3796 C C . SER A 1 472 ? -14.334 1.869 28.022 1.00 90.00 472 SER A C 1
ATOM 3798 O O . SER A 1 472 ? -14.425 0.650 28.092 1.00 90.00 472 SER A O 1
ATOM 3800 N N . TYR A 1 473 ? -13.190 2.446 27.647 1.00 90.38 473 TYR A N 1
ATOM 3801 C CA . TYR A 1 473 ? -12.039 1.647 27.204 1.00 90.38 473 TYR A CA 1
ATOM 3802 C C . TYR A 1 473 ? -11.109 1.240 28.345 1.00 90.38 473 TYR A C 1
ATOM 3804 O O . TYR A 1 473 ? -10.072 0.636 28.090 1.00 90.38 473 TYR A O 1
ATOM 3812 N N . GLY A 1 474 ? -11.452 1.522 29.608 1.00 85.50 474 GLY A N 1
ATOM 3813 C CA . GLY A 1 474 ? -10.569 1.280 30.752 1.00 85.50 474 GLY A CA 1
ATOM 3814 C C . GLY A 1 474 ? -10.098 -0.174 30.890 1.00 85.50 474 GLY A C 1
ATOM 3815 O O . GLY A 1 474 ? -8.985 -0.414 31.350 1.00 85.50 474 GLY A O 1
ATOM 3816 N N . SER A 1 475 ? -10.888 -1.149 30.435 1.00 85.56 475 SER A N 1
ATOM 3817 C CA . SER A 1 475 ? -10.516 -2.571 30.456 1.00 85.56 475 SER A CA 1
ATOM 3818 C C . SER A 1 475 ? -9.980 -3.106 29.115 1.00 85.56 475 SER A C 1
ATOM 3820 O O . SER A 1 475 ? -9.714 -4.299 28.989 1.00 85.56 475 SER A O 1
ATOM 3822 N N . LEU A 1 476 ? -9.744 -2.248 28.114 1.00 87.81 476 LEU A N 1
ATOM 3823 C CA . LEU A 1 476 ? -9.300 -2.670 26.780 1.00 87.81 476 LEU A CA 1
ATOM 3824 C C . LEU A 1 476 ? -8.007 -3.501 26.823 1.00 87.81 476 LEU A C 1
ATOM 3826 O O . LEU A 1 476 ? -7.941 -4.571 26.223 1.00 87.81 476 LEU A O 1
ATOM 3830 N N . PHE A 1 477 ? -6.981 -3.049 27.548 1.00 86.00 477 PHE A N 1
ATOM 3831 C CA . PHE A 1 477 ? -5.686 -3.735 27.553 1.00 86.00 477 PHE A CA 1
ATOM 3832 C C . PHE A 1 477 ? -5.757 -5.098 28.249 1.00 86.00 477 PHE A C 1
ATOM 3834 O O . PHE A 1 477 ? -5.162 -6.050 27.749 1.00 86.00 477 PHE A O 1
ATOM 3841 N N . ILE A 1 478 ? -6.519 -5.227 29.343 1.00 83.75 478 ILE A N 1
ATOM 3842 C CA . ILE A 1 478 ? -6.710 -6.527 30.005 1.00 83.75 478 ILE A CA 1
ATOM 3843 C C . ILE A 1 478 ? -7.499 -7.501 29.119 1.00 83.75 478 ILE A C 1
ATOM 3845 O O . ILE A 1 478 ? -7.060 -8.634 28.943 1.00 83.75 478 ILE A O 1
ATOM 3849 N N . ARG A 1 479 ? -8.564 -7.044 28.441 1.00 85.56 479 ARG A N 1
ATOM 3850 C CA . ARG A 1 479 ? -9.319 -7.882 27.489 1.00 85.56 479 ARG A CA 1
ATOM 3851 C C . ARG A 1 479 ? -8.424 -8.436 26.383 1.00 85.56 479 ARG A C 1
ATOM 3853 O O . ARG A 1 479 ? -8.510 -9.609 26.032 1.00 85.56 479 ARG A O 1
ATOM 3860 N N . TRP A 1 480 ? -7.544 -7.603 25.832 1.00 86.25 480 TRP A N 1
ATOM 3861 C CA . TRP A 1 480 ? -6.597 -8.031 24.800 1.00 86.25 480 TRP A CA 1
ATOM 3862 C C . TRP A 1 480 ? -5.468 -8.906 25.332 1.00 86.25 480 TRP A C 1
ATOM 3864 O O . TRP A 1 480 ? -4.957 -9.739 24.588 1.00 86.25 480 TRP A O 1
ATOM 3874 N N . PHE A 1 481 ? -5.073 -8.735 26.590 1.00 83.00 481 PHE A N 1
ATOM 3875 C CA . PHE A 1 481 ? -4.116 -9.618 27.245 1.00 83.00 481 PHE A CA 1
ATOM 3876 C C . PHE A 1 481 ? -4.690 -11.029 27.448 1.00 83.00 481 PHE A C 1
ATOM 3878 O O . PHE A 1 481 ? -3.989 -12.016 27.238 1.00 83.00 481 PHE A O 1
ATOM 3885 N N . GLU A 1 482 ? -5.979 -11.133 27.776 1.00 82.56 482 GLU A N 1
ATOM 3886 C CA . GLU A 1 482 ? -6.680 -12.408 27.978 1.00 82.56 482 GLU A CA 1
ATOM 3887 C C . GLU A 1 482 ? -6.961 -13.174 26.669 1.00 82.56 482 GLU A C 1
ATOM 3889 O O . GLU A 1 482 ? -7.277 -14.371 26.695 1.00 82.56 482 GLU A O 1
ATOM 3894 N N . ARG A 1 483 ? -6.805 -12.528 25.504 1.00 83.44 483 ARG A N 1
ATOM 3895 C CA . ARG A 1 483 ? -6.957 -13.176 24.196 1.00 83.44 483 ARG A CA 1
ATOM 3896 C C . ARG A 1 483 ? -5.845 -14.190 23.944 1.00 83.44 483 ARG A C 1
ATOM 3898 O O . ARG A 1 483 ? -4.674 -13.855 23.801 1.00 83.44 483 ARG A O 1
ATOM 3905 N N . LYS A 1 484 ? -6.234 -15.455 23.782 1.00 78.69 484 LYS A N 1
ATOM 3906 C CA . LYS A 1 484 ? -5.302 -16.549 23.455 1.00 78.69 484 LYS A CA 1
ATOM 3907 C C . LYS A 1 484 ? -4.929 -16.611 21.972 1.00 78.69 484 LYS A C 1
ATOM 3909 O O . LYS A 1 484 ? -3.923 -17.223 21.619 1.00 78.69 484 LYS A O 1
ATOM 3914 N N . ASP A 1 485 ? -5.742 -16.022 21.100 1.00 83.38 485 ASP A N 1
ATOM 3915 C CA . ASP A 1 485 ? -5.599 -16.088 19.643 1.00 83.38 485 ASP A CA 1
ATOM 3916 C C . ASP A 1 485 ? -4.666 -15.008 19.068 1.00 83.38 485 ASP A C 1
ATOM 3918 O O . ASP A 1 485 ? -4.112 -15.185 17.980 1.00 83.38 485 ASP A O 1
ATOM 3922 N N . VAL A 1 486 ? -4.444 -13.915 19.806 1.00 85.81 486 VAL A N 1
ATOM 3923 C CA . VAL A 1 486 ? -3.620 -12.781 19.378 1.00 85.81 486 VAL A CA 1
ATOM 3924 C C . VAL A 1 486 ? -2.574 -12.443 20.444 1.00 85.81 486 VAL A C 1
ATOM 3926 O O . VAL A 1 486 ? -2.935 -12.109 21.566 1.00 85.81 486 VAL A O 1
ATOM 3929 N N . PRO A 1 487 ? -1.266 -12.462 20.122 1.00 86.25 487 PRO A N 1
ATOM 3930 C CA . PRO A 1 487 ? -0.236 -12.066 21.073 1.00 86.25 487 PRO A CA 1
ATOM 3931 C C . PRO A 1 487 ? -0.343 -10.576 21.419 1.00 86.25 487 PRO A C 1
ATOM 3933 O O . PRO A 1 487 ? -0.078 -9.720 20.575 1.00 86.25 487 PRO A O 1
ATOM 3936 N N . PHE A 1 488 ? -0.644 -10.279 22.679 1.00 83.25 488 PHE A N 1
ATOM 3937 C CA . PHE A 1 488 ? -0.897 -8.932 23.194 1.00 83.25 488 PHE A CA 1
ATOM 3938 C C . PHE A 1 488 ? 0.157 -7.872 22.812 1.00 83.25 488 PHE A C 1
ATOM 3940 O O . PHE A 1 488 ? -0.162 -6.814 22.281 1.00 83.25 488 PHE A O 1
ATOM 3947 N N . VAL A 1 489 ? 1.450 -8.156 22.996 1.00 80.19 489 VAL A N 1
ATOM 3948 C CA . VAL A 1 489 ? 2.512 -7.194 22.626 1.00 80.19 489 VAL A CA 1
ATOM 3949 C C . VAL A 1 489 ? 2.528 -6.917 21.122 1.00 80.19 489 VAL A C 1
ATOM 3951 O O . VAL A 1 489 ? 2.864 -5.819 20.681 1.00 80.19 489 VAL A O 1
ATOM 3954 N N . LYS A 1 490 ? 2.175 -7.919 20.315 1.00 84.88 490 LYS A N 1
ATOM 3955 C CA . LYS A 1 490 ? 2.172 -7.792 18.861 1.00 84.88 490 LYS A CA 1
ATOM 3956 C C . LYS A 1 490 ? 0.931 -7.073 18.344 1.00 84.88 490 LYS A C 1
ATOM 3958 O O . LYS A 1 490 ? 1.048 -6.417 17.315 1.00 84.88 490 LYS A O 1
ATOM 3963 N N . SER A 1 491 ? -0.204 -7.139 19.045 1.00 86.31 491 SER A N 1
ATOM 3964 C CA . SER A 1 491 ? -1.403 -6.385 18.660 1.00 86.31 491 SER A CA 1
ATOM 3965 C C . SER A 1 491 ? -1.255 -4.884 18.864 1.00 86.31 491 SER A C 1
ATOM 3967 O O . SER A 1 491 ? -1.743 -4.116 18.045 1.00 86.31 491 SER A O 1
ATOM 3969 N N . ILE A 1 492 ? -0.514 -4.453 19.888 1.00 82.19 492 ILE A N 1
ATOM 3970 C CA . ILE A 1 492 ? -0.153 -3.036 20.093 1.00 82.19 492 ILE A CA 1
ATOM 3971 C C . ILE A 1 492 ? 0.695 -2.503 18.923 1.00 82.19 492 ILE A C 1
ATOM 3973 O O . ILE A 1 492 ? 0.667 -1.315 18.611 1.00 82.19 492 ILE A O 1
ATOM 3977 N N . LEU A 1 493 ? 1.469 -3.380 18.279 1.00 81.31 493 LEU A N 1
ATOM 3978 C CA . LEU A 1 493 ? 2.409 -3.040 17.211 1.00 81.31 493 LEU A CA 1
ATOM 3979 C C . LEU A 1 493 ? 1.902 -3.426 15.811 1.00 81.31 493 LEU A C 1
ATOM 3981 O O . LEU A 1 493 ? 2.675 -3.368 14.855 1.00 81.31 493 LEU A O 1
ATOM 3985 N N . ALA A 1 494 ? 0.633 -3.817 15.666 1.00 82.94 494 ALA A N 1
ATOM 3986 C CA . ALA A 1 494 ? 0.097 -4.346 14.413 1.00 82.94 494 ALA A CA 1
ATOM 3987 C C . ALA A 1 494 ? 0.113 -3.304 13.279 1.00 82.94 494 ALA A C 1
ATOM 3989 O O . ALA A 1 494 ? 0.656 -3.588 12.210 1.00 82.94 494 ALA A O 1
ATOM 3990 N N . ALA A 1 495 ? -0.359 -2.078 13.525 1.00 75.38 495 ALA A N 1
ATOM 3991 C CA . ALA A 1 495 ? -0.183 -0.939 12.618 1.00 75.38 495 ALA A CA 1
ATOM 3992 C C . ALA A 1 495 ? 1.218 -0.289 12.687 1.00 75.38 495 ALA A C 1
ATOM 3994 O O . ALA A 1 495 ? 1.524 0.635 11.926 1.00 75.38 495 ALA A O 1
ATOM 3995 N N . ALA A 1 496 ? 2.102 -0.734 13.590 1.00 70.88 496 ALA A N 1
ATOM 3996 C CA . ALA A 1 496 ? 3.381 -0.074 13.835 1.00 70.88 496 ALA A CA 1
ATOM 3997 C C . ALA A 1 496 ? 4.449 -0.472 12.805 1.00 70.88 496 ALA A C 1
ATOM 3999 O O . ALA A 1 496 ? 5.210 -1.432 12.951 1.00 70.88 496 ALA A O 1
ATOM 4000 N N . GLY A 1 497 ? 4.579 0.364 11.779 1.00 69.25 497 GLY A N 1
ATOM 4001 C CA . GLY A 1 497 ? 5.689 0.303 10.838 1.00 69.25 497 GLY A CA 1
ATOM 4002 C C . GLY A 1 497 ? 5.660 -0.918 9.920 1.00 69.25 497 GLY A C 1
ATOM 4003 O O . GLY A 1 497 ? 4.671 -1.628 9.783 1.00 69.25 497 GLY A O 1
ATOM 4004 N N . LYS A 1 498 ? 6.783 -1.138 9.231 1.00 77.31 498 LYS A N 1
ATOM 4005 C CA . LYS A 1 498 ? 6.842 -2.020 8.060 1.00 77.31 498 LYS A CA 1
ATOM 4006 C C . LYS A 1 498 ? 6.463 -3.478 8.355 1.00 77.31 498 LYS A C 1
ATOM 4008 O O . LYS A 1 498 ? 5.837 -4.101 7.515 1.00 77.31 498 LYS A O 1
ATOM 4013 N N . HIS A 1 499 ? 6.824 -4.011 9.520 1.00 81.19 499 HIS A N 1
ATOM 4014 C CA . HIS A 1 499 ? 6.711 -5.445 9.829 1.00 81.19 499 HIS A CA 1
ATOM 4015 C C . HIS A 1 499 ? 5.637 -5.774 10.881 1.00 81.19 499 HIS A C 1
ATOM 4017 O O . HIS A 1 499 ? 5.683 -6.839 11.500 1.00 81.19 499 HIS A O 1
ATOM 4023 N N . GLY A 1 500 ? 4.679 -4.867 11.104 1.00 82.56 500 GLY A N 1
ATOM 4024 C CA . GLY A 1 500 ? 3.685 -4.987 12.177 1.00 82.56 500 GLY A CA 1
ATOM 4025 C C . GLY A 1 500 ? 2.763 -6.208 12.065 1.00 82.56 500 GLY A C 1
ATOM 4026 O O . GLY A 1 500 ? 2.357 -6.759 13.084 1.00 82.56 500 GLY A O 1
ATOM 4027 N N . LEU A 1 501 ? 2.508 -6.708 10.848 1.00 92.69 501 LEU A N 1
ATOM 4028 C CA . LEU A 1 501 ? 1.600 -7.839 10.591 1.00 92.69 501 LEU A CA 1
ATOM 4029 C C . LEU A 1 501 ? 2.288 -9.132 10.124 1.00 92.69 501 LEU A C 1
ATOM 4031 O O . LEU A 1 501 ? 1.611 -10.137 9.907 1.00 92.69 501 LEU A O 1
ATOM 4035 N N . ASP A 1 502 ? 3.619 -9.154 9.996 1.00 91.94 502 ASP A N 1
ATOM 4036 C CA . ASP A 1 502 ? 4.361 -10.327 9.505 1.00 91.94 502 ASP A CA 1
ATOM 4037 C C . ASP A 1 502 ? 4.056 -11.569 10.349 1.00 91.94 502 ASP A C 1
ATOM 4039 O O . ASP A 1 502 ? 3.811 -12.649 9.821 1.00 91.94 502 ASP A O 1
ATOM 4043 N N . TRP A 1 503 ? 4.010 -11.398 11.675 1.00 91.88 503 TRP A N 1
ATOM 4044 C CA . TRP A 1 503 ? 3.709 -12.472 12.620 1.00 91.88 503 TRP A CA 1
ATOM 4045 C C . TRP A 1 503 ? 2.313 -13.065 12.428 1.00 91.88 503 TRP A C 1
ATOM 4047 O O . TRP A 1 503 ? 2.104 -14.237 12.750 1.00 91.88 503 TRP A O 1
ATOM 4057 N N . TYR A 1 504 ? 1.376 -12.246 11.953 1.00 94.62 504 TYR A N 1
ATOM 4058 C CA . TYR A 1 504 ? -0.002 -12.642 11.764 1.00 94.62 504 TYR A CA 1
ATOM 4059 C C . TYR A 1 504 ? -0.179 -13.364 10.432 1.00 94.62 504 TYR A C 1
ATOM 4061 O O . TYR A 1 504 ? -0.749 -14.449 10.382 1.00 94.62 504 TYR A O 1
ATOM 4069 N N . ALA A 1 505 ? 0.435 -12.854 9.363 1.00 94.88 505 ALA A N 1
ATOM 4070 C CA . ALA A 1 505 ? 0.515 -13.588 8.104 1.00 94.88 505 ALA A CA 1
ATOM 4071 C C . ALA A 1 505 ? 1.187 -14.964 8.296 1.00 94.88 505 ALA A C 1
ATOM 4073 O O . ALA A 1 505 ? 0.725 -15.984 7.790 1.00 94.88 505 ALA A O 1
ATOM 4074 N N . ASP A 1 506 ? 2.241 -15.016 9.104 1.00 93.19 506 ASP A N 1
ATOM 4075 C CA . ASP A 1 506 ? 2.920 -16.241 9.511 1.00 93.19 506 ASP A CA 1
ATOM 4076 C C . ASP A 1 506 ? 1.991 -17.280 10.166 1.00 93.19 506 ASP A C 1
ATOM 4078 O O . ASP A 1 506 ? 2.108 -18.477 9.883 1.00 93.19 506 ASP A O 1
ATOM 4082 N N . SER A 1 507 ? 1.092 -16.856 11.064 1.00 93.06 507 SER A N 1
ATOM 4083 C CA . SER A 1 507 ? 0.202 -17.778 11.786 1.00 93.06 507 SER A CA 1
ATOM 4084 C C . SER A 1 507 ? -0.845 -18.405 10.860 1.00 93.06 507 SER A C 1
ATOM 4086 O O . SER A 1 507 ? -1.185 -19.578 11.025 1.00 93.06 507 SER A O 1
ATOM 4088 N N . LEU A 1 508 ? -1.260 -17.688 9.810 1.00 94.75 508 LEU A N 1
ATOM 4089 C CA . LEU A 1 508 ? -2.171 -18.183 8.770 1.00 94.75 508 LEU A CA 1
ATOM 4090 C C . LEU A 1 508 ? -1.561 -19.287 7.885 1.00 94.75 508 LEU A C 1
ATOM 4092 O O . LEU A 1 508 ? -2.286 -19.926 7.114 1.00 94.75 508 LEU A O 1
ATOM 4096 N N . CYS A 1 509 ? -0.251 -19.528 7.990 1.00 93.31 509 CYS A N 1
ATOM 4097 C CA . CYS A 1 509 ? 0.477 -20.607 7.315 1.00 93.31 509 CYS A CA 1
ATOM 4098 C C . CYS A 1 509 ? 0.719 -21.838 8.218 1.00 93.31 509 CYS A C 1
ATOM 4100 O O . CYS A 1 509 ? 1.417 -22.780 7.826 1.00 93.31 509 CYS A O 1
ATOM 4102 N N . GLY A 1 510 ? 0.128 -21.862 9.417 1.00 91.50 510 GLY A N 1
ATOM 4103 C CA . GLY A 1 510 ? 0.161 -22.988 10.349 1.00 91.50 510 GLY A CA 1
ATOM 4104 C C . GLY A 1 510 ? 1.293 -22.936 11.382 1.00 91.50 510 GLY A C 1
ATOM 4105 O O . GLY A 1 510 ? 1.949 -21.916 11.601 1.00 91.50 510 GLY A O 1
ATOM 4106 N N . GLY A 1 511 ? 1.510 -24.067 12.061 1.00 87.94 511 GLY A N 1
ATOM 4107 C CA . GLY A 1 511 ? 2.510 -24.195 13.129 1.00 87.94 511 GLY A CA 1
ATOM 4108 C C . GLY A 1 511 ? 3.940 -23.902 12.659 1.00 87.94 511 GLY A C 1
ATOM 4109 O O . GLY A 1 511 ? 4.291 -24.168 11.506 1.00 87.94 511 GLY A O 1
ATOM 4110 N N . LYS A 1 512 ? 4.757 -23.339 13.557 1.00 87.06 512 LYS A N 1
ATOM 4111 C CA . LYS A 1 512 ? 6.169 -23.034 13.296 1.00 87.06 512 LYS A CA 1
ATOM 4112 C C . LYS A 1 512 ? 6.998 -24.315 13.348 1.00 87.06 512 LYS A C 1
ATOM 4114 O O . LYS A 1 512 ? 6.924 -25.044 14.329 1.00 87.06 512 LYS A O 1
ATOM 4119 N N . ASP A 1 513 ? 7.814 -24.539 12.328 1.00 86.56 513 ASP A N 1
ATOM 4120 C CA . ASP A 1 513 ? 8.818 -25.600 12.307 1.00 86.56 513 ASP A CA 1
ATOM 4121 C C . ASP A 1 513 ? 10.078 -25.075 11.609 1.00 86.56 513 ASP A C 1
ATOM 4123 O O . ASP A 1 513 ? 10.086 -24.754 10.418 1.00 86.56 513 ASP A O 1
ATOM 4127 N N . PHE A 1 514 ? 11.156 -24.942 12.379 1.00 80.38 514 PHE A N 1
ATOM 4128 C CA . PHE A 1 514 ? 12.416 -24.396 11.887 1.00 80.38 514 PHE A CA 1
ATOM 4129 C C . PHE A 1 514 ? 13.182 -25.385 10.998 1.00 80.38 514 PHE A C 1
ATOM 4131 O O . PHE A 1 514 ? 13.962 -24.959 10.148 1.00 80.38 514 PHE A O 1
ATOM 4138 N N . ARG A 1 515 ? 12.920 -26.694 11.109 1.00 83.44 515 ARG A N 1
ATOM 4139 C CA . ARG A 1 515 ? 13.512 -27.705 10.216 1.00 83.44 515 ARG A CA 1
ATOM 4140 C C . ARG A 1 515 ? 13.035 -27.494 8.778 1.00 83.44 515 ARG A C 1
ATOM 4142 O O . ARG A 1 515 ? 13.824 -27.619 7.840 1.00 83.44 515 ARG A O 1
ATOM 4149 N N . LEU A 1 516 ? 11.777 -27.066 8.609 1.00 82.81 516 LEU A N 1
ATOM 4150 C CA . LEU A 1 516 ? 11.212 -26.730 7.299 1.00 82.81 516 LEU A CA 1
ATOM 4151 C C . LEU A 1 516 ? 11.952 -25.571 6.630 1.00 82.81 516 LEU A C 1
ATOM 4153 O O . LEU A 1 516 ? 12.165 -25.624 5.420 1.00 82.81 516 LEU A O 1
ATOM 4157 N N . PHE A 1 517 ? 12.400 -24.573 7.399 1.00 77.06 517 PHE A N 1
ATOM 4158 C CA . PHE A 1 517 ? 13.155 -23.440 6.862 1.00 77.06 517 PHE A CA 1
ATOM 4159 C C . PHE A 1 517 ? 14.427 -23.904 6.148 1.00 77.06 517 PHE A C 1
ATOM 4161 O O . PHE A 1 517 ? 14.620 -23.576 4.980 1.00 77.06 517 PHE A O 1
ATOM 4168 N N . PHE A 1 518 ? 15.254 -24.721 6.808 1.00 78.25 518 PHE A N 1
ATOM 4169 C CA . PHE A 1 518 ? 16.487 -25.234 6.206 1.00 78.25 518 PHE A CA 1
ATOM 4170 C C . PHE A 1 518 ? 16.213 -26.170 5.031 1.00 78.25 518 PHE A C 1
ATOM 4172 O O . PHE A 1 518 ? 16.852 -26.034 3.991 1.00 78.25 518 PHE A O 1
ATOM 4179 N N . SER A 1 519 ? 15.218 -27.057 5.153 1.00 76.81 519 SER A N 1
ATOM 4180 C CA . SER A 1 519 ? 14.847 -27.965 4.057 1.00 76.81 519 SER A CA 1
ATOM 4181 C C . SER A 1 519 ? 14.385 -27.220 2.797 1.00 76.81 519 SER A C 1
ATOM 4183 O O . SER A 1 519 ? 14.594 -27.692 1.684 1.00 76.81 519 SER A O 1
ATOM 4185 N N . ARG A 1 520 ? 13.788 -26.030 2.957 1.00 81.38 520 ARG A N 1
ATOM 4186 C CA . ARG A 1 520 ? 13.238 -25.223 1.859 1.00 81.38 520 ARG A CA 1
ATOM 4187 C C . ARG A 1 520 ? 14.176 -24.120 1.381 1.00 81.38 520 ARG A C 1
ATOM 4189 O O . ARG A 1 520 ? 13.953 -23.607 0.291 1.00 81.38 520 ARG A O 1
ATOM 4196 N N . LEU A 1 521 ? 15.234 -23.794 2.128 1.00 70.25 521 LEU A N 1
ATOM 4197 C CA . LEU A 1 521 ? 16.233 -22.787 1.751 1.00 70.25 521 LEU A CA 1
ATOM 4198 C C . LEU A 1 521 ? 16.923 -23.125 0.416 1.00 70.25 521 LEU A C 1
ATOM 4200 O O . LEU A 1 521 ? 17.253 -22.229 -0.356 1.00 70.25 521 LEU A O 1
ATOM 4204 N N . LEU A 1 522 ? 17.106 -24.422 0.141 1.00 67.56 522 LEU A N 1
ATOM 4205 C CA . LEU A 1 522 ? 17.734 -24.941 -1.079 1.00 67.56 522 LEU A CA 1
ATOM 4206 C C . LEU A 1 522 ? 16.719 -25.326 -2.171 1.00 67.56 522 LEU A C 1
ATOM 4208 O O . LEU A 1 522 ? 17.093 -25.535 -3.326 1.00 67.56 522 LEU A O 1
ATOM 4212 N N . CYS A 1 523 ? 15.426 -25.397 -1.845 1.00 60.56 523 CYS A N 1
ATOM 4213 C CA . CYS A 1 523 ? 14.374 -25.645 -2.823 1.00 60.56 523 CYS A CA 1
ATOM 4214 C C . CYS A 1 523 ? 13.923 -24.326 -3.464 1.00 60.56 523 CYS A C 1
ATOM 4216 O O . CYS A 1 523 ? 13.774 -23.300 -2.808 1.00 60.56 523 CYS A O 1
ATOM 4218 N N . ARG A 1 524 ? 13.647 -24.344 -4.772 1.00 61.72 524 ARG A N 1
ATOM 4219 C CA . ARG A 1 524 ? 13.092 -23.190 -5.502 1.00 61.72 524 ARG A CA 1
ATOM 4220 C C . ARG A 1 524 ? 11.832 -22.694 -4.775 1.00 61.72 524 ARG A C 1
ATOM 4222 O O . ARG A 1 524 ? 10.859 -23.439 -4.773 1.00 61.72 524 ARG A O 1
ATOM 4229 N N . ASN A 1 525 ? 11.861 -21.479 -4.199 1.00 64.94 525 ASN A N 1
ATOM 4230 C CA . ASN A 1 525 ? 10.794 -20.829 -3.408 1.00 64.94 525 ASN A CA 1
ATOM 4231 C C . ASN A 1 525 ? 9.374 -21.255 -3.827 1.00 64.94 525 ASN A C 1
ATOM 4233 O O . ASN A 1 525 ? 8.740 -20.608 -4.670 1.00 64.94 525 ASN A O 1
ATOM 4237 N N . LYS A 1 526 ? 8.884 -22.361 -3.257 1.00 75.38 526 LYS A N 1
ATOM 4238 C CA . LYS A 1 526 ? 7.537 -22.864 -3.506 1.00 75.38 526 LYS A CA 1
ATOM 4239 C C . LYS A 1 526 ? 6.608 -21.992 -2.675 1.00 75.38 526 LYS A C 1
ATOM 4241 O O . LYS A 1 526 ? 6.832 -21.825 -1.484 1.00 75.38 526 LYS A O 1
ATOM 4246 N N . VAL A 1 527 ? 5.623 -21.385 -3.321 1.00 86.75 527 VAL A N 1
ATOM 4247 C CA . VAL A 1 527 ? 4.585 -20.595 -2.659 1.00 86.75 527 VAL A CA 1
ATOM 4248 C C . VAL A 1 527 ? 3.286 -21.339 -2.892 1.00 86.75 527 VAL A C 1
ATOM 4250 O O . VAL A 1 527 ? 2.888 -21.518 -4.041 1.00 86.75 527 VAL A O 1
ATOM 4253 N N . GLU A 1 528 ? 2.682 -21.811 -1.810 1.00 90.50 528 GLU A N 1
ATOM 4254 C CA . GLU A 1 528 ? 1.386 -22.494 -1.815 1.00 90.50 528 GLU A CA 1
ATOM 4255 C C . GLU A 1 528 ? 0.274 -21.577 -1.309 1.00 90.50 528 GLU A C 1
ATOM 4257 O O . GLU A 1 528 ? -0.873 -21.746 -1.704 1.00 90.50 528 GLU A O 1
ATOM 4262 N N . LYS A 1 529 ? 0.615 -20.576 -0.485 1.00 94.62 529 LYS A N 1
ATOM 4263 C CA . LYS A 1 529 ? -0.341 -19.591 0.027 1.00 94.62 529 LYS A CA 1
ATOM 4264 C C . LYS A 1 529 ? 0.152 -18.157 -0.155 1.00 94.62 529 LYS A C 1
ATOM 4266 O O . LYS A 1 529 ? 1.278 -17.839 0.220 1.00 94.62 529 LYS A O 1
ATOM 4271 N N . ILE A 1 530 ? -0.671 -17.275 -0.708 1.00 97.00 530 ILE A N 1
ATOM 4272 C CA . ILE A 1 530 ? -0.415 -15.831 -0.775 1.00 97.00 530 ILE A CA 1
ATOM 4273 C C . ILE A 1 530 ? -1.342 -15.130 0.208 1.00 97.00 530 ILE A C 1
ATOM 4275 O O . ILE A 1 530 ? -2.545 -15.359 0.186 1.00 97.00 530 ILE A O 1
ATOM 4279 N N . ILE A 1 531 ? -0.775 -14.276 1.054 1.00 98.06 531 ILE A N 1
ATOM 4280 C CA . ILE A 1 531 ? -1.495 -13.506 2.070 1.00 98.06 531 ILE A CA 1
ATOM 4281 C C . ILE A 1 531 ? -1.331 -12.026 1.738 1.00 98.06 531 ILE A C 1
ATOM 4283 O O . ILE A 1 531 ? -0.197 -11.555 1.645 1.00 98.06 531 ILE A O 1
ATOM 4287 N N . VAL A 1 532 ? -2.439 -11.311 1.549 1.00 98.25 532 VAL A N 1
ATOM 4288 C CA . VAL A 1 532 ? -2.462 -9.890 1.178 1.00 98.25 532 VAL A CA 1
ATOM 4289 C C . VAL A 1 532 ? -3.134 -9.059 2.272 1.00 98.25 532 VAL A C 1
ATOM 4291 O O . VAL A 1 532 ? -4.303 -9.300 2.560 1.00 98.25 532 VAL A O 1
ATOM 4294 N N . PHE A 1 533 ? -2.415 -8.084 2.844 1.00 97.69 533 PHE A N 1
ATOM 4295 C CA . PHE A 1 533 ? -2.930 -7.107 3.829 1.00 97.69 533 PHE A CA 1
ATOM 4296 C C . PHE A 1 533 ? -2.765 -5.653 3.354 1.00 97.69 533 PHE A C 1
ATOM 4298 O O . PHE A 1 533 ? -2.001 -5.419 2.416 1.00 97.69 533 PHE A O 1
ATOM 4305 N N . GLY A 1 534 ? -3.413 -4.689 4.027 1.00 92.38 534 GLY A N 1
ATOM 4306 C CA . GLY A 1 534 ? -3.286 -3.244 3.752 1.00 92.38 534 GLY A CA 1
ATOM 4307 C C . GLY A 1 534 ? -2.846 -2.363 4.926 1.00 92.38 534 GLY A C 1
ATOM 4308 O O . GLY A 1 534 ? -1.883 -1.612 4.812 1.00 92.38 534 GLY A O 1
ATOM 4309 N N . HIS A 1 535 ? -3.393 -2.621 6.106 1.00 92.94 535 HIS A N 1
ATOM 4310 C CA . HIS A 1 535 ? -3.406 -1.787 7.318 1.00 92.94 535 HIS A CA 1
ATOM 4311 C C . HIS A 1 535 ? -2.116 -1.079 7.811 1.00 92.94 535 HIS A C 1
ATOM 4313 O O . HIS A 1 535 ? -2.171 -0.180 8.641 1.00 92.94 535 HIS A O 1
ATOM 4319 N N . THR A 1 536 ? -0.910 -1.467 7.377 1.00 88.19 536 THR A N 1
ATOM 4320 C CA . THR A 1 536 ? 0.350 -0.893 7.919 1.00 88.19 536 THR A CA 1
ATOM 4321 C C . THR A 1 536 ? 0.842 0.347 7.168 1.00 88.19 536 THR A C 1
ATOM 4323 O O . THR A 1 536 ? 1.879 0.923 7.523 1.00 88.19 536 THR A O 1
ATOM 4326 N N . HIS A 1 537 ? 0.180 0.719 6.065 1.00 88.75 537 HIS A N 1
ATOM 4327 C CA . HIS A 1 537 ? 0.615 1.759 5.123 1.00 88.75 537 HIS A CA 1
ATOM 4328 C C . HIS A 1 537 ? 2.036 1.544 4.552 1.00 88.75 537 HIS A C 1
ATOM 4330 O O . HIS A 1 537 ? 2.637 2.448 3.955 1.00 88.75 537 HIS A O 1
ATOM 4336 N N . CYS A 1 538 ? 2.621 0.357 4.732 1.00 87.44 538 CYS A N 1
ATOM 4337 C CA . CYS A 1 538 ? 3.986 0.034 4.344 1.00 87.44 538 CYS A CA 1
ATOM 4338 C C . CYS A 1 538 ? 4.000 -1.162 3.395 1.00 87.44 538 CYS A C 1
ATOM 4340 O O . CYS A 1 538 ? 3.735 -2.290 3.792 1.00 87.44 538 CYS A O 1
ATOM 4342 N N . SER A 1 539 ? 4.404 -0.941 2.142 1.00 89.88 539 SER A N 1
ATOM 4343 C CA . SER A 1 539 ? 4.505 -2.037 1.178 1.00 89.88 539 SER A CA 1
ATOM 4344 C C . SER A 1 539 ? 5.579 -3.047 1.609 1.00 89.88 539 SER A C 1
ATOM 4346 O O . SER A 1 539 ? 6.762 -2.691 1.728 1.00 89.88 539 SER A O 1
ATOM 4348 N N . VAL A 1 540 ? 5.193 -4.309 1.794 1.00 91.12 540 VAL A N 1
ATOM 4349 C CA . VAL A 1 540 ? 6.078 -5.401 2.232 1.00 91.12 540 VAL A CA 1
ATOM 4350 C C . VAL A 1 540 ? 5.877 -6.624 1.379 1.00 91.12 540 VAL A C 1
ATOM 4352 O O . VAL A 1 540 ? 4.762 -6.930 0.989 1.00 91.12 540 VAL A O 1
ATOM 4355 N N . LYS A 1 541 ? 6.968 -7.339 1.111 1.00 93.44 541 LYS A N 1
ATOM 4356 C CA . LYS A 1 541 ? 6.946 -8.670 0.520 1.00 93.44 541 LYS A CA 1
ATOM 4357 C C . LYS A 1 541 ? 7.886 -9.564 1.316 1.00 93.44 541 LYS A C 1
ATOM 4359 O O . LYS A 1 541 ? 9.085 -9.294 1.333 1.00 93.44 541 LYS A O 1
ATOM 4364 N N . SER A 1 542 ? 7.355 -10.605 1.946 1.00 91.25 542 SER A N 1
ATOM 4365 C CA . SER A 1 542 ? 8.120 -11.525 2.789 1.00 91.25 542 SER A CA 1
ATOM 4366 C C . SER A 1 542 ? 7.743 -12.976 2.503 1.00 91.25 542 SER A C 1
ATOM 4368 O O . SER A 1 542 ? 6.565 -13.313 2.386 1.00 91.25 542 SER A O 1
ATOM 4370 N N . PHE A 1 543 ? 8.745 -13.843 2.352 1.00 91.38 543 PHE A N 1
ATOM 4371 C CA . PHE A 1 543 ? 8.522 -15.276 2.165 1.00 91.38 543 PHE A CA 1
ATOM 4372 C C . PHE A 1 543 ? 8.378 -15.969 3.519 1.00 91.38 543 PHE A C 1
ATOM 4374 O O . PHE A 1 543 ? 9.221 -15.809 4.397 1.00 91.38 543 PHE A O 1
ATOM 4381 N N . ILE A 1 544 ? 7.357 -16.810 3.641 1.00 90.88 544 ILE A N 1
ATOM 4382 C CA . ILE A 1 544 ? 7.073 -17.601 4.836 1.00 90.88 544 ILE A CA 1
ATOM 4383 C C . ILE A 1 544 ? 7.541 -19.033 4.565 1.00 90.88 544 ILE A C 1
ATOM 4385 O O . ILE A 1 544 ? 6.877 -19.782 3.853 1.00 90.88 544 ILE A O 1
ATOM 4389 N N . GLN A 1 545 ? 8.707 -19.411 5.095 1.00 87.38 545 GLN A N 1
ATOM 4390 C CA . GLN A 1 545 ? 9.325 -20.726 4.830 1.00 87.38 545 GLN A CA 1
ATOM 4391 C C . GLN A 1 545 ? 9.386 -21.645 6.060 1.00 87.38 545 GLN A C 1
ATOM 4393 O O . GLN A 1 545 ? 9.492 -22.860 5.917 1.00 87.38 545 GLN A O 1
ATOM 4398 N N . ASN A 1 546 ? 9.263 -21.085 7.265 1.00 86.00 546 ASN A N 1
ATOM 4399 C CA . ASN A 1 546 ? 9.371 -21.778 8.557 1.00 86.00 546 ASN A CA 1
ATOM 4400 C C . ASN A 1 546 ? 8.011 -22.237 9.128 1.00 86.00 546 ASN A C 1
ATOM 4402 O O . ASN A 1 546 ? 7.864 -22.396 10.343 1.00 86.00 546 ASN A O 1
ATOM 4406 N N . ARG A 1 547 ? 7.000 -22.388 8.267 1.00 90.62 547 ARG A N 1
ATOM 4407 C CA . ARG A 1 547 ? 5.622 -22.767 8.620 1.00 90.62 547 ARG A CA 1
ATOM 4408 C C . ARG A 1 547 ? 5.196 -24.015 7.863 1.00 90.62 547 ARG A C 1
ATOM 4410 O O . ARG A 1 547 ? 5.780 -24.321 6.825 1.00 90.62 547 ARG A O 1
ATOM 4417 N N . LYS A 1 548 ? 4.164 -24.714 8.350 1.00 90.25 548 LYS A N 1
ATOM 4418 C CA . LYS A 1 548 ? 3.621 -25.922 7.696 1.00 90.25 548 LYS A CA 1
ATOM 4419 C C . LYS A 1 548 ? 3.373 -25.692 6.201 1.00 90.25 548 LYS A C 1
ATOM 4421 O O . LYS A 1 548 ? 3.911 -26.431 5.376 1.00 90.25 548 LYS A O 1
ATOM 4426 N N . ILE A 1 549 ? 2.664 -24.616 5.863 1.00 91.12 549 ILE A N 1
ATOM 4427 C CA . ILE A 1 549 ? 2.373 -24.216 4.483 1.00 91.12 549 ILE A CA 1
ATOM 4428 C C . ILE A 1 549 ? 3.381 -23.137 4.060 1.00 91.12 549 ILE A C 1
ATOM 4430 O O . ILE A 1 549 ? 3.469 -22.105 4.728 1.00 91.12 549 ILE A O 1
ATOM 4434 N N . PRO A 1 550 ? 4.164 -23.331 2.984 1.00 90.62 550 PRO A N 1
ATOM 4435 C CA . PRO A 1 550 ? 5.068 -22.299 2.506 1.00 90.62 550 PRO A CA 1
ATOM 4436 C C . PRO A 1 550 ? 4.267 -21.176 1.835 1.00 90.62 550 PRO A C 1
ATOM 4438 O O . PRO A 1 550 ? 3.464 -21.406 0.925 1.00 90.62 550 PRO A O 1
ATOM 4441 N N . GLY A 1 551 ? 4.487 -19.946 2.285 1.00 93.38 551 GLY A N 1
ATOM 4442 C CA . GLY A 1 551 ? 3.659 -18.806 1.918 1.00 93.38 551 GLY A CA 1
ATOM 4443 C C . GLY A 1 551 ? 4.432 -17.586 1.433 1.00 93.38 551 GLY A C 1
ATOM 4444 O O . GLY A 1 551 ? 5.664 -17.518 1.472 1.00 93.38 551 GLY A O 1
ATOM 4445 N N . LEU A 1 552 ? 3.680 -16.595 0.975 1.00 94.62 552 LEU A N 1
ATOM 4446 C CA . LEU A 1 552 ? 4.155 -15.271 0.606 1.00 94.62 552 LEU A CA 1
ATOM 4447 C C . LEU A 1 552 ? 3.223 -14.234 1.227 1.00 94.62 552 LEU A C 1
ATOM 4449 O O . LEU A 1 552 ? 2.078 -14.101 0.801 1.00 94.62 552 LEU A O 1
ATOM 4453 N N . TYR A 1 553 ? 3.732 -13.488 2.199 1.00 96.50 553 TYR A N 1
ATOM 4454 C CA . TYR A 1 553 ? 3.057 -12.316 2.733 1.00 96.50 553 TYR A CA 1
ATOM 4455 C C . TYR A 1 553 ? 3.363 -11.098 1.866 1.00 96.50 553 TYR A C 1
ATOM 4457 O O . TYR A 1 553 ? 4.526 -10.827 1.539 1.00 96.50 553 TYR A O 1
ATOM 4465 N N . VAL A 1 554 ? 2.319 -10.361 1.497 1.00 96.25 554 VAL A N 1
ATOM 4466 C CA . VAL A 1 554 ? 2.424 -9.085 0.804 1.00 96.25 554 VAL A CA 1
ATOM 4467 C C . VAL A 1 554 ? 1.510 -8.054 1.460 1.00 96.25 554 VAL A C 1
ATOM 4469 O O . VAL A 1 554 ? 0.332 -8.309 1.669 1.00 96.25 554 VAL A O 1
ATOM 4472 N N . ASN A 1 555 ? 2.038 -6.871 1.746 1.00 95.44 555 ASN A N 1
ATOM 4473 C CA . ASN A 1 555 ? 1.248 -5.717 2.159 1.00 95.44 555 ASN A CA 1
ATOM 4474 C C . ASN A 1 555 ? 1.148 -4.727 0.989 1.00 95.44 555 ASN A C 1
ATOM 4476 O O . ASN A 1 555 ? 2.167 -4.437 0.346 1.00 95.44 555 ASN A O 1
ATOM 4480 N N . THR A 1 556 ? -0.055 -4.237 0.693 1.00 94.50 556 THR A N 1
ATOM 4481 C CA . THR A 1 556 ? -0.337 -3.265 -0.381 1.00 94.50 556 THR A CA 1
ATOM 4482 C C . THR A 1 556 ? 0.353 -1.926 -0.151 1.00 94.50 556 THR A C 1
ATOM 4484 O O . THR A 1 556 ? 0.730 -1.277 -1.127 1.00 94.50 556 THR A O 1
ATOM 4487 N N . GLY A 1 557 ? 0.620 -1.553 1.100 1.00 91.00 557 GLY A N 1
ATOM 4488 C CA . GLY A 1 557 ? 1.129 -0.246 1.484 1.00 91.00 557 GLY A CA 1
ATOM 4489 C C . GLY A 1 557 ? -0.004 0.760 1.613 1.00 91.00 557 GLY A C 1
ATOM 4490 O O . GLY A 1 557 ? -0.978 0.486 2.288 1.00 91.00 557 GLY A O 1
ATOM 4491 N N . CYS A 1 558 ? 0.137 1.940 1.015 1.00 88.56 558 CYS A N 1
ATOM 4492 C CA . CYS A 1 558 ? -0.944 2.922 0.999 1.00 88.56 558 CYS A CA 1
ATOM 4493 C C . CYS A 1 558 ? -0.961 3.719 -0.299 1.00 88.56 558 CYS A C 1
ATOM 4495 O O . CYS A 1 558 ? 0.048 3.810 -1.013 1.00 88.56 558 CYS A O 1
ATOM 4497 N N . PHE A 1 559 ? -2.113 4.325 -0.574 1.00 84.06 559 PHE A N 1
ATOM 4498 C CA . PHE A 1 559 ? -2.275 5.285 -1.660 1.00 84.06 559 PHE A CA 1
ATOM 4499 C C . PHE A 1 559 ? -2.229 6.741 -1.168 1.00 84.06 559 PHE A C 1
ATOM 4501 O O . PHE A 1 559 ? -1.946 7.647 -1.948 1.00 84.06 559 PHE A O 1
ATOM 4508 N N . CYS A 1 560 ? -2.466 6.964 0.126 1.00 71.94 560 CYS A N 1
ATOM 4509 C CA . CYS A 1 560 ? -2.739 8.277 0.705 1.00 71.94 560 CYS A CA 1
ATOM 4510 C C . CYS A 1 560 ? -1.503 9.070 1.203 1.00 71.94 560 CYS A C 1
ATOM 4512 O O . CYS A 1 560 ? -1.631 10.244 1.531 1.00 71.94 560 CYS A O 1
ATOM 4514 N N . LYS A 1 561 ? -0.283 8.500 1.240 1.00 66.81 561 LYS A N 1
ATOM 4515 C CA . LYS A 1 561 ? 0.914 9.180 1.797 1.00 66.81 561 LYS A CA 1
ATOM 4516 C C . LYS A 1 561 ? 2.124 9.213 0.862 1.00 66.81 561 LYS A C 1
ATOM 4518 O O . LYS A 1 561 ? 2.690 8.168 0.556 1.00 66.81 561 LYS A O 1
ATOM 4523 N N . THR A 1 562 ? 2.647 10.417 0.594 1.00 48.50 562 THR A N 1
ATOM 4524 C CA . THR A 1 562 ? 4.048 10.629 0.187 1.00 48.50 562 THR A CA 1
ATOM 4525 C C . THR A 1 562 ? 4.762 11.588 1.150 1.00 48.50 562 THR A C 1
ATOM 4527 O O . THR A 1 562 ? 4.569 12.803 1.105 1.00 48.50 562 THR A O 1
ATOM 4530 N N . GLY A 1 563 ? 5.641 11.054 2.003 1.00 48.50 563 GLY A N 1
ATOM 4531 C CA . GLY A 1 563 ? 6.844 11.796 2.407 1.00 48.50 563 GLY A CA 1
ATOM 4532 C C . GLY A 1 563 ? 7.854 11.812 1.249 1.00 48.50 563 GLY A C 1
ATOM 4533 O O . GLY A 1 563 ? 7.587 11.201 0.215 1.00 48.50 563 GLY A O 1
ATOM 4534 N N . LYS A 1 564 ? 9.031 12.435 1.426 1.00 39.47 564 LYS A N 1
ATOM 4535 C CA . LYS A 1 564 ? 10.091 12.526 0.391 1.00 39.47 564 LYS A CA 1
ATOM 4536 C C . LYS A 1 564 ? 10.479 11.184 -0.281 1.00 39.47 564 LYS A C 1
ATOM 4538 O O . LYS A 1 564 ? 11.044 11.229 -1.363 1.00 39.47 564 LYS A O 1
ATOM 4543 N N . ASP A 1 565 ? 10.106 10.027 0.292 1.00 46.03 565 ASP A N 1
ATOM 4544 C CA . ASP A 1 565 ? 10.530 8.684 -0.144 1.00 46.03 565 ASP A CA 1
ATOM 4545 C C . ASP A 1 565 ? 9.415 7.627 -0.356 1.00 46.03 565 ASP A C 1
ATOM 4547 O O . ASP A 1 565 ? 9.710 6.426 -0.374 1.00 46.03 565 ASP A O 1
ATOM 4551 N N . ARG A 1 566 ? 8.123 7.979 -0.484 1.00 65.75 566 ARG A N 1
ATOM 4552 C CA . ARG A 1 566 ? 7.057 6.952 -0.625 1.00 65.75 566 ARG A CA 1
ATOM 4553 C C . ARG A 1 566 ? 6.004 7.306 -1.671 1.00 65.75 566 ARG A C 1
ATOM 4555 O O . ARG A 1 566 ? 5.107 8.071 -1.397 1.00 65.75 566 ARG A O 1
ATOM 4562 N N . SER A 1 567 ? 6.115 6.738 -2.863 1.00 76.69 567 SER A N 1
ATOM 4563 C CA . SER A 1 567 ? 5.093 6.724 -3.929 1.00 76.69 567 SER A CA 1
ATOM 4564 C C . SER A 1 567 ? 3.966 5.714 -3.630 1.00 76.69 567 SER A C 1
ATOM 4566 O O . SER A 1 567 ? 4.301 4.663 -3.070 1.00 76.69 567 SER A O 1
ATOM 4568 N N . PRO A 1 568 ? 2.710 5.942 -4.080 1.00 86.81 568 PRO A N 1
ATOM 4569 C CA . PRO A 1 568 ? 1.598 5.001 -3.909 1.00 86.81 568 PRO A CA 1
ATOM 4570 C C . PRO A 1 568 ? 1.936 3.575 -4.345 1.00 86.81 568 PRO A C 1
ATOM 4572 O O . PRO A 1 568 ? 2.601 3.377 -5.369 1.00 86.81 568 PRO A O 1
ATOM 4575 N N . THR A 1 569 ? 1.463 2.580 -3.599 1.00 91.25 569 THR A N 1
ATOM 4576 C CA . THR A 1 569 ? 1.684 1.158 -3.898 1.00 91.25 569 THR A CA 1
ATOM 4577 C C . THR A 1 569 ? 0.398 0.347 -3.842 1.00 91.25 569 THR A C 1
ATOM 4579 O O . THR A 1 569 ? -0.580 0.747 -3.224 1.00 91.25 569 THR A O 1
ATOM 4582 N N . TRP A 1 570 ? 0.397 -0.792 -4.530 1.00 95.38 570 TRP A N 1
ATOM 4583 C CA . TRP A 1 570 ? -0.714 -1.748 -4.546 1.00 95.38 570 TRP A CA 1
ATOM 4584 C C . TRP A 1 570 ? -0.197 -3.137 -4.947 1.00 95.38 570 TRP A C 1
ATOM 4586 O O . TRP A 1 570 ? 0.977 -3.283 -5.307 1.00 95.38 570 TRP A O 1
ATOM 4596 N N . VAL A 1 571 ? -1.037 -4.174 -4.903 1.00 97.44 571 VAL A N 1
ATOM 4597 C CA . VAL A 1 571 ? -0.618 -5.558 -5.196 1.00 97.44 571 VAL A CA 1
ATOM 4598 C C . VAL A 1 571 ? -1.345 -6.121 -6.410 1.00 97.44 571 VAL A C 1
ATOM 4600 O O . VAL A 1 571 ? -2.546 -5.959 -6.579 1.00 97.44 571 VAL A O 1
ATOM 4603 N N . GLU A 1 572 ? -0.605 -6.822 -7.266 1.00 97.19 572 GLU A N 1
ATOM 4604 C CA . GLU A 1 572 ? -1.155 -7.702 -8.297 1.00 97.19 572 GLU A CA 1
ATOM 4605 C C . GLU A 1 572 ? -0.846 -9.154 -7.935 1.00 97.19 572 GLU A C 1
ATOM 4607 O O . GLU A 1 572 ? 0.323 -9.511 -7.774 1.00 97.19 572 GLU A O 1
ATOM 4612 N N . VAL A 1 573 ? -1.863 -10.008 -7.894 1.00 96.25 573 VAL A N 1
ATOM 4613 C CA . VAL A 1 573 ? -1.718 -11.464 -7.855 1.00 96.25 573 VAL A CA 1
ATOM 4614 C C . VAL A 1 573 ? -2.034 -12.005 -9.243 1.00 96.25 573 VAL A C 1
ATOM 4616 O O . VAL A 1 573 ? -3.097 -11.747 -9.796 1.00 96.25 573 VAL A O 1
ATOM 4619 N N . VAL A 1 574 ? -1.078 -12.711 -9.841 1.00 92.19 574 VAL A N 1
ATOM 4620 C CA . VAL A 1 574 ? -1.192 -13.265 -11.192 1.00 92.19 574 VAL A CA 1
ATOM 4621 C C . VAL A 1 574 ? -1.083 -14.777 -11.127 1.00 92.19 574 VAL A C 1
ATOM 4623 O O . VAL A 1 574 ? -0.072 -15.311 -10.667 1.00 92.19 574 VAL A O 1
ATOM 4626 N N . GLU A 1 575 ? -2.084 -15.451 -11.663 1.00 85.88 575 GLU A N 1
ATOM 4627 C CA . GLU A 1 575 ? -2.074 -16.881 -11.902 1.00 85.88 575 GLU A CA 1
ATOM 4628 C C . GLU A 1 575 ? -1.340 -17.201 -13.211 1.00 85.88 575 GLU A C 1
ATOM 4630 O O . GLU A 1 575 ? -1.584 -16.597 -14.259 1.00 85.88 575 GLU A O 1
ATOM 4635 N N . ARG A 1 576 ? -0.378 -18.126 -13.159 1.00 80.69 576 ARG A N 1
ATOM 4636 C CA . ARG A 1 576 ? 0.315 -18.658 -14.341 1.00 80.69 576 ARG A CA 1
ATOM 4637 C C . ARG A 1 576 ? 0.603 -20.137 -14.151 1.00 80.69 576 ARG A C 1
ATOM 4639 O O . ARG A 1 576 ? 1.341 -20.491 -13.233 1.00 80.69 576 ARG A O 1
ATOM 4646 N N . ASN A 1 577 ? 0.099 -20.972 -15.059 1.00 76.31 577 ASN A N 1
ATOM 4647 C CA . ASN A 1 577 ? 0.291 -22.427 -15.043 1.00 76.31 577 ASN A CA 1
ATOM 4648 C C . ASN A 1 577 ? -0.120 -23.049 -13.690 1.00 76.31 577 ASN A C 1
ATOM 4650 O O . ASN A 1 577 ? 0.668 -23.779 -13.088 1.00 76.31 577 ASN A O 1
ATOM 4654 N N . GLY A 1 578 ? -1.290 -22.660 -13.166 1.00 73.31 578 GLY A N 1
ATOM 4655 C CA . GLY A 1 578 ? -1.806 -23.126 -11.872 1.00 73.31 578 GLY A CA 1
ATOM 4656 C C . GLY A 1 578 ? -1.009 -22.658 -10.647 1.00 73.31 578 GLY A C 1
ATOM 4657 O O . GLY A 1 578 ? -1.113 -23.252 -9.581 1.00 73.31 578 GLY A O 1
ATOM 4658 N N . LYS A 1 579 ? -0.152 -21.634 -10.784 1.00 81.88 579 LYS A N 1
ATOM 4659 C CA . LYS A 1 579 ? 0.617 -21.057 -9.670 1.00 81.88 579 LYS A CA 1
ATOM 4660 C C . LYS A 1 579 ? 0.363 -19.566 -9.543 1.00 81.88 579 LYS A C 1
ATOM 4662 O O . LYS A 1 579 ? 0.536 -18.821 -10.513 1.00 81.88 579 LYS A O 1
ATOM 4667 N N . LEU A 1 580 ? 0.058 -19.120 -8.328 1.00 88.50 580 LEU A N 1
ATOM 4668 C CA . LEU A 1 580 ? -0.068 -17.704 -8.017 1.00 88.50 580 LEU A CA 1
ATOM 4669 C C . LEU A 1 580 ? 1.301 -17.042 -7.821 1.00 88.50 580 LEU A C 1
ATOM 4671 O O . LEU A 1 580 ? 2.245 -17.617 -7.272 1.00 88.50 580 LEU A O 1
ATOM 4675 N N . LYS A 1 581 ? 1.411 -15.788 -8.260 1.00 90.31 581 LYS A N 1
ATOM 4676 C CA . LYS A 1 581 ? 2.556 -14.910 -8.000 1.00 90.31 581 LYS A CA 1
ATOM 4677 C C . LYS A 1 581 ? 2.068 -13.520 -7.640 1.00 90.31 581 LYS A C 1
ATOM 4679 O O . LYS A 1 581 ? 1.327 -12.926 -8.413 1.00 90.31 581 LYS A O 1
ATOM 4684 N N . ALA A 1 582 ? 2.559 -12.973 -6.532 1.00 93.00 582 ALA A N 1
ATOM 4685 C CA . ALA A 1 582 ? 2.242 -11.608 -6.132 1.00 93.00 582 ALA A CA 1
ATOM 4686 C C . ALA A 1 582 ? 3.363 -10.615 -6.476 1.00 93.00 582 ALA A C 1
ATOM 4688 O O . ALA A 1 582 ? 4.562 -10.906 -6.328 1.00 93.00 582 ALA A O 1
ATOM 4689 N N . PHE A 1 583 ? 2.966 -9.420 -6.901 1.00 92.50 583 PHE A N 1
ATOM 4690 C CA . PHE A 1 583 ? 3.830 -8.306 -7.274 1.00 92.50 583 PHE A CA 1
ATOM 4691 C C . PHE A 1 583 ? 3.341 -7.032 -6.597 1.00 92.50 583 PHE A C 1
ATOM 4693 O O . PHE A 1 583 ? 2.198 -6.635 -6.795 1.00 92.50 583 PHE A O 1
ATOM 4700 N N . ILE A 1 584 ? 4.228 -6.363 -5.863 1.00 91.06 584 ILE A N 1
ATOM 4701 C CA . ILE A 1 584 ? 3.981 -4.989 -5.431 1.00 91.06 584 ILE A CA 1
ATOM 4702 C C . ILE A 1 584 ? 4.232 -4.086 -6.629 1.00 91.06 584 ILE A C 1
ATOM 4704 O O . ILE A 1 584 ? 5.266 -4.181 -7.300 1.00 91.06 584 ILE A O 1
ATOM 4708 N N . ARG A 1 585 ? 3.268 -3.226 -6.903 1.00 91.50 585 ARG A N 1
ATOM 4709 C CA . ARG A 1 585 ? 3.348 -2.165 -7.891 1.00 91.50 585 ARG A CA 1
ATOM 4710 C C . ARG A 1 585 ? 3.455 -0.828 -7.190 1.00 91.50 585 ARG A C 1
ATOM 4712 O O . ARG A 1 585 ? 3.155 -0.700 -6.007 1.00 91.50 585 ARG A O 1
ATOM 4719 N N . ARG A 1 586 ? 3.952 0.138 -7.943 1.00 88.19 586 ARG A N 1
ATOM 4720 C CA . ARG A 1 586 ? 4.278 1.470 -7.473 1.00 88.19 586 ARG A CA 1
ATOM 4721 C C . ARG A 1 586 ? 3.874 2.467 -8.547 1.00 88.19 586 ARG A C 1
ATOM 4723 O O . ARG A 1 586 ? 4.026 2.146 -9.731 1.00 88.19 586 ARG A O 1
ATOM 4730 N N . PHE A 1 587 ? 3.299 3.595 -8.136 1.00 79.12 587 PHE A N 1
ATOM 4731 C CA . PHE A 1 587 ? 2.894 4.644 -9.062 1.00 79.12 587 PHE A CA 1
ATOM 4732 C C . PHE A 1 587 ? 4.115 5.346 -9.650 1.00 79.12 587 PHE A C 1
ATOM 4734 O O . PHE A 1 587 ? 5.109 5.527 -8.918 1.00 79.12 587 PHE A O 1
#

Foldseek 3Di:
DDDPVVVVVVVVVCVVVVVVLLVVQLQVQLVVVQLVQLQVLLVLVVQCVDVVRNLLSQWDKDWFCVVVPSCSNPCVPDPSPDSGHDADSVSSNLRSCLLSVPLVVLLVVCVVVVNDLQVQLLRQLVSSQVSQLVVQVVCCVVPVIRSMFIPDPQGDNGRGGPSNSVVSSVVSSVSSVVSVVVVVVVVVCVLPPVPPDDDVPPPDDQDAQFKEWEAEFQAQFLADPLGLNHDCLLVVLLSVLQNQLSPSNHQEYEHFANNHFQQLAALPDEGDQLLRSLVSCLPDSSLVSVLSCQVRHNAYEYEYFQRRPVDDQVSQDRPPHPGTYHYDYQVRVCVVCVVLQEHEHQQQCLALQRRFDPDPLDAVSHGNVSVLSNLLSLFSHSVVLVVVLVVPPVLVVLLVVLLVLLVPDDDPPPVSVVVNLQSLLVSQVVSLVSSQVSSQVRNPPDDRADQQRWGNYYPVGDIHGSVSSSVSCSCSLVVLSPDPPHPSSLSNCLLPDACSCVVVVLPVLPDFAVVQLVVCVPPDQDASHEYEHERNLHWDWDWRRRGNHTHIYTYQRHSSDDDPPAFHWIKMWGDDPSHIDIDIDGD

Sequence (587 aa):
MEDTSIRTYSKLKQWPKRVRQALFRFFLYGASLIAGEVAFYTITKIGRSIKPIAWLFTYQWSVDPRFHLDTIWDTGVVPISSLYGQASLYMFLVYGAICVFGLEPAYRWLKSKNVPAFFRGVLYMFIILFMECLLGWVLRGITGFDIWFYADAGAILRYTSWAIAPMWFICGMISENVINLIDSFDALKFRFYGFDGYTPETVGTEKPRTKTVFLSDIHITHGRRSAVFSKAYPYQLAVVLRKYAYDVRVKELVLLGDIFDTWMYGVDERPLSIPEIIKLWERTPLMDSLKLCLERIPQVYYIPGNHDMEATRERLTIEGVEKQLLCVSPGGFNKLHANEGLYAEHGNRVDLFNAPDTAQDALCGLPLGYFMTRIACSTAEPEKVLHRISKERILARSLKEFAQFAGSLDTRQMQANCELAGQSSVLVKLIVDVLVAYANRKRNGLPKLTDETTILMGAENDSVTIGDIKKSYGSLFIRWFERKDVPFVKSILAAAGKHGLDWYADSLCGGKDFRLFFSRLLCRNKVEKIIVFGHTHCSVKSFIQNRKIPGLYVNTGCFCKTGKDRSPTWVEVVERNGKLKAFIRRF

pLDDT: mean 83.1, std 15.41, range [26.88, 98.69]

Organism: Treponema brennaborense (strain DSM 12168 / CIP 105900 / DD5/3) (NCBI:txid906968)